Protein AF-0000000066302503 (afdb_homodimer)

Foldseek 3Di:
DPAQEEEEEEEAVCCVVVVDPQVLVVVLQVLCVQLRHHYDYYYYDYLDLQRLLVVLLVRVVVPGLEYEYEALLALDPSSCNQVSNLVNQVFDWDADPVLLVQLLVVLVVCVVVVNDPDSDCDPSLRSLRIHTPPWDWQDFPPDNRIWTWDDHPNYIYTYFYHPNVRRVVRCVPPNSVVDHRDFKDKWKKKKQDQDVVVCVVVVVVLVVVAVKDKDWAQPHRDRTIMMMIMGRDDVSVVVSQVSSVVVPIHIDTDD/DPAQEEEEEEEAPCCVVVVDPQVLVVVLQVLCVQLRHHYPYYHYDYLDLQRLLVVLLVRVVVPGLEYEYEALLALDPSSCNQVSNLVNQVFDWDADPVLLVQLLVVLVVCVVVVNDPDSDCDPSLRSLRIHTPPWDWQDFPPDNRIWTWDDGPNYIYTYFYHPNVRRVVRCVPPNSVVDHGDFKDKWKKKKQDQDVVVCVVVVVVLVVVAVKDKDWAQPPRDRTIMMMIMGRDDVSVVVSQVSSVVVPIHIDTDD

Structure (mmCIF, N/CA/C/O backbone):
data_AF-0000000066302503-model_v1
#
loop_
_entity.id
_entity.type
_entity.pdbx_description
1 polymer 'Protein PH0439'
#
loop_
_atom_site.group_PDB
_atom_site.id
_atom_site.type_symbol
_atom_site.label_atom_id
_atom_site.label_alt_id
_atom_site.label_comp_id
_atom_site.label_asym_id
_atom_site.label_entity_id
_atom_site.label_seq_id
_atom_site.pdbx_PDB_ins_code
_atom_site.Cartn_x
_atom_site.Cartn_y
_atom_site.Cartn_z
_atom_site.occupancy
_atom_site.B_iso_or_equiv
_atom_site.auth_seq_id
_atom_site.auth_comp_id
_atom_site.auth_asym_id
_atom_site.auth_atom_id
_atom_site.pdbx_PDB_model_num
ATOM 1 N N . MET A 1 1 ? -23.125 4.633 12.156 1 53 1 MET A N 1
ATOM 2 C CA . MET A 1 1 ? -22.75 3.854 10.977 1 53 1 MET A CA 1
ATOM 3 C C . MET A 1 1 ? -21.875 2.664 11.367 1 53 1 MET A C 1
ATOM 5 O O . MET A 1 1 ? -20.906 2.818 12.109 1 53 1 MET A O 1
ATOM 9 N N . VAL A 1 2 ? -22.531 1.418 11.398 1 58.97 2 VAL A N 1
ATOM 10 C CA . VAL A 1 2 ? -21.719 0.258 11.742 1 58.97 2 VAL A CA 1
ATOM 11 C C . VAL A 1 2 ? -20.828 -0.12 10.555 1 58.97 2 VAL A C 1
ATOM 13 O O . VAL A 1 2 ? -21.344 -0.459 9.477 1 58.97 2 VAL A O 1
ATOM 16 N N . LEU A 1 3 ? -19.547 0.215 10.672 1 75.88 3 LEU A N 1
ATOM 17 C CA . LEU A 1 3 ? -18.641 -0.065 9.562 1 75.88 3 LEU A CA 1
ATOM 18 C C . LEU A 1 3 ? -18.172 -1.519 9.594 1 75.88 3 LEU A C 1
ATOM 20 O O . LEU A 1 3 ? -17.859 -2.051 10.656 1 75.88 3 LEU A O 1
ATOM 24 N N . VAL A 1 4 ? -18.516 -2.252 8.562 1 85.69 4 VAL A N 1
ATOM 25 C CA . VAL A 1 4 ? -17.969 -3.59 8.383 1 85.69 4 VAL A CA 1
ATOM 26 C C . VAL A 1 4 ? -16.531 -3.494 7.84 1 85.69 4 VAL A C 1
ATOM 28 O O . VAL A 1 4 ? -16.297 -2.877 6.797 1 85.69 4 VAL A O 1
ATOM 31 N N . LEU A 1 5 ? -15.633 -4.109 8.578 1 93.5 5 LEU A N 1
ATOM 32 C CA . LEU A 1 5 ? -14.211 -3.857 8.336 1 93.5 5 LEU A CA 1
ATOM 33 C C . LEU A 1 5 ? -13.633 -4.887 7.371 1 93.5 5 LEU A C 1
ATOM 35 O O . LEU A 1 5 ? -13.984 -6.07 7.438 1 93.5 5 LEU A O 1
ATOM 39 N N . ALA A 1 6 ? -12.844 -4.43 6.508 1 97.06 6 ALA A N 1
ATOM 40 C CA . ALA A 1 6 ? -12.07 -5.262 5.594 1 97.06 6 ALA A CA 1
ATOM 41 C C . ALA A 1 6 ? -10.586 -4.91 5.66 1 97.06 6 ALA A C 1
ATOM 43 O O . ALA A 1 6 ? -10.211 -3.848 6.16 1 97.06 6 ALA A O 1
ATOM 44 N N . GLU A 1 7 ? -9.75 -5.832 5.238 1 98.81 7 GLU A N 1
ATOM 45 C CA . GLU A 1 7 ? -8.32 -5.578 5.07 1 98.81 7 GLU A CA 1
ATOM 46 C C . GLU A 1 7 ? -7.812 -6.156 3.752 1 98.81 7 GLU A C 1
ATOM 48 O O . GLU A 1 7 ? -8.422 -7.062 3.188 1 98.81 7 GLU A O 1
ATOM 53 N N . ILE A 1 8 ? -6.805 -5.555 3.258 1 98.94 8 ILE A N 1
ATOM 54 C CA . ILE A 1 8 ? -6.184 -5.984 2.01 1 98.94 8 ILE A CA 1
ATOM 55 C C . ILE A 1 8 ? -4.703 -6.277 2.246 1 98.94 8 ILE A C 1
ATOM 57 O O . ILE A 1 8 ? -4.016 -5.527 2.943 1 98.94 8 ILE A O 1
ATOM 61 N N . ILE A 1 9 ? -4.238 -7.375 1.743 1 98.94 9 ILE A N 1
ATOM 62 C CA . ILE A 1 9 ? -2.814 -7.691 1.695 1 98.94 9 ILE A CA 1
ATOM 63 C C . ILE A 1 9 ? -2.373 -7.863 0.244 1 98.94 9 ILE A C 1
ATOM 65 O O . ILE A 1 9 ? -3.02 -8.578 -0.528 1 98.94 9 ILE A O 1
ATOM 69 N N . THR A 1 10 ? -1.388 -7.164 -0.139 1 98.88 10 THR A N 1
ATOM 70 C CA . THR A 1 10 ? -0.786 -7.402 -1.445 1 98.88 10 THR A CA 1
ATOM 71 C C . THR A 1 10 ? 0.612 -7.996 -1.296 1 98.88 10 THR A C 1
ATOM 73 O O . THR A 1 10 ? 1.337 -7.66 -0.357 1 98.88 10 THR A O 1
ATOM 76 N N . VAL A 1 11 ? 0.94 -8.867 -2.227 1 98.56 11 VAL A N 1
ATOM 77 C CA . VAL A 1 11 ? 2.195 -9.609 -2.17 1 98.56 11 VAL A CA 1
ATOM 78 C C . VAL A 1 11 ? 2.988 -9.383 -3.455 1 98.56 11 VAL A C 1
ATOM 80 O O . VAL A 1 11 ? 2.469 -9.586 -4.555 1 98.56 11 VAL A O 1
ATOM 83 N N . GLY A 1 12 ? 4.273 -9.016 -3.287 1 96.62 12 GLY A N 1
ATOM 84 C CA . GLY A 1 12 ? 5.152 -8.883 -4.434 1 96.62 12 GLY A CA 1
ATOM 85 C C . GLY A 1 12 ? 6.367 -8.016 -4.156 1 96.62 12 GLY A C 1
ATOM 86 O O . GLY A 1 12 ? 6.23 -6.859 -3.752 1 96.62 12 GLY A O 1
ATOM 87 N N . ASP A 1 13 ? 7.492 -8.492 -4.457 1 94.5 13 ASP A N 1
ATOM 88 C CA . ASP A 1 13 ? 8.727 -7.746 -4.254 1 94.5 13 ASP A CA 1
ATOM 89 C C . ASP A 1 13 ? 8.758 -6.484 -5.113 1 94.5 13 ASP A C 1
ATOM 91 O O . ASP A 1 13 ? 9.328 -5.469 -4.711 1 94.5 13 ASP A O 1
ATOM 95 N N . GLU A 1 14 ? 8.102 -6.555 -6.258 1 93.69 14 GLU A N 1
ATOM 96 C CA . GLU A 1 14 ? 8.102 -5.406 -7.156 1 93.69 14 GLU A CA 1
ATOM 97 C C . GLU A 1 14 ? 7.379 -4.215 -6.531 1 93.69 14 GLU A C 1
ATOM 99 O O . GLU A 1 14 ? 7.664 -3.064 -6.867 1 93.69 14 GLU A O 1
ATOM 104 N N . LEU A 1 15 ? 6.434 -4.488 -5.648 1 96.94 15 LEU A N 1
ATOM 105 C CA . LEU A 1 15 ? 5.727 -3.432 -4.934 1 96.94 15 LEU A CA 1
ATOM 106 C C . LEU A 1 15 ? 6.621 -2.803 -3.869 1 96.94 15 LEU A C 1
ATOM 108 O O . LEU A 1 15 ? 6.605 -1.584 -3.682 1 96.94 15 LEU A O 1
ATOM 112 N N . LEU A 1 16 ? 7.473 -3.609 -3.24 1 97.19 16 LEU A N 1
ATOM 113 C CA . LEU A 1 16 ? 8.289 -3.178 -2.111 1 97.19 16 LEU A CA 1
ATOM 114 C C . LEU A 1 16 ? 9.57 -2.51 -2.592 1 97.19 16 LEU A C 1
ATOM 116 O O . LEU A 1 16 ? 10.242 -1.815 -1.824 1 97.19 16 LEU A O 1
ATOM 120 N N . THR A 1 17 ? 9.867 -2.74 -3.869 1 94.62 17 THR A N 1
ATOM 121 C CA . THR A 1 17 ? 11.055 -2.098 -4.434 1 94.62 17 THR A CA 1
ATOM 122 C C . THR A 1 17 ? 10.664 -0.864 -5.242 1 94.62 17 THR A C 1
ATOM 124 O O . THR A 1 17 ? 11.523 -0.18 -5.793 1 94.62 17 THR A O 1
ATOM 127 N N . GLY A 1 18 ? 9.375 -0.634 -5.297 1 95.19 18 GLY A N 1
ATOM 128 C CA . GLY A 1 18 ? 8.883 0.554 -5.973 1 95.19 18 GLY A CA 1
ATOM 129 C C . GLY A 1 18 ? 8.836 0.405 -7.484 1 95.19 18 GLY A C 1
ATOM 130 O O . GLY A 1 18 ? 8.578 1.374 -8.203 1 95.19 18 GLY A O 1
ATOM 131 N N . ASN A 1 19 ? 9.07 -0.801 -7.98 1 93.19 19 ASN A N 1
ATOM 132 C CA . ASN A 1 19 ? 9.047 -1.041 -9.422 1 93.19 19 ASN A CA 1
ATOM 133 C C . ASN A 1 19 ? 7.613 -1.045 -9.953 1 93.19 19 ASN A C 1
ATOM 135 O O . ASN A 1 19 ? 7.398 -0.867 -11.156 1 93.19 19 ASN A O 1
ATOM 139 N N . THR A 1 20 ? 6.68 -1.236 -9.102 1 94 20 THR A N 1
ATOM 140 C CA . THR A 1 20 ? 5.266 -1.259 -9.453 1 94 20 THR A CA 1
ATOM 141 C C . THR A 1 20 ? 4.438 -0.493 -8.43 1 94 20 THR A C 1
ATOM 143 O O . THR A 1 20 ? 4.652 -0.636 -7.223 1 94 20 THR A O 1
ATOM 146 N N . VAL A 1 21 ? 3.594 0.375 -8.914 1 97.12 21 VAL A N 1
ATOM 147 C CA . VAL A 1 21 ? 2.629 1.032 -8.039 1 97.12 21 VAL A CA 1
ATOM 148 C C . VAL A 1 21 ? 1.45 0.099 -7.773 1 97.12 21 VAL A C 1
ATOM 150 O O . VAL A 1 21 ? 0.923 -0.522 -8.703 1 97.12 21 VAL A O 1
ATOM 153 N N . ASP A 1 22 ? 1.04 0.032 -6.551 1 97.31 22 ASP A N 1
ATOM 154 C CA . ASP A 1 22 ? -0.001 -0.909 -6.148 1 97.31 22 ASP A CA 1
ATOM 155 C C . ASP A 1 22 ? -1.386 -0.396 -6.539 1 97.31 22 ASP A C 1
ATOM 157 O O . ASP A 1 22 ? -2.158 0.032 -5.676 1 97.31 22 ASP A O 1
ATOM 161 N N . SER A 1 23 ? -1.738 -0.599 -7.742 1 97.75 23 SER A N 1
ATOM 162 C CA . SER A 1 23 ? -3.07 -0.205 -8.188 1 97.75 23 SER A CA 1
ATOM 163 C C . SER A 1 23 ? -4.113 -1.246 -7.805 1 97.75 23 SER A C 1
ATOM 165 O O . SER A 1 23 ? -5.312 -0.95 -7.773 1 97.75 23 SER A O 1
ATOM 167 N N . ASN A 1 24 ? -3.691 -2.486 -7.547 1 98.44 24 ASN A N 1
ATOM 168 C CA . ASN A 1 24 ? -4.621 -3.533 -7.145 1 98.44 24 ASN A CA 1
ATOM 169 C C . ASN A 1 24 ? -5.324 -3.184 -5.832 1 98.44 24 ASN A C 1
ATOM 171 O O . ASN A 1 24 ? -6.551 -3.266 -5.742 1 98.44 24 ASN A O 1
ATOM 175 N N . SER A 1 25 ? -4.52 -2.754 -4.852 1 98.56 25 SER A N 1
ATOM 176 C CA . SER A 1 25 ? -5.113 -2.416 -3.561 1 98.56 25 SER A CA 1
ATOM 177 C C . SER A 1 25 ? -6.121 -1.281 -3.695 1 98.56 25 SER A C 1
ATOM 179 O O . SER A 1 25 ? -7.156 -1.279 -3.025 1 98.56 25 SER A O 1
ATOM 181 N N . ALA A 1 26 ? -5.777 -0.305 -4.52 1 98.31 26 ALA A N 1
ATOM 182 C CA . ALA A 1 26 ? -6.688 0.82 -4.715 1 98.31 26 ALA A CA 1
ATOM 183 C C . ALA A 1 26 ? -8 0.36 -5.34 1 98.31 26 ALA A C 1
ATOM 185 O O . ALA A 1 26 ? -9.078 0.787 -4.922 1 98.31 26 ALA A O 1
ATOM 186 N N . TYR A 1 27 ? -7.914 -0.497 -6.352 1 98.69 27 TYR A N 1
ATOM 187 C CA . TYR A 1 27 ? -9.109 -1.009 -7.016 1 98.69 27 TYR A CA 1
ATOM 188 C C . TYR A 1 27 ? -9.953 -1.835 -6.059 1 98.69 27 TYR A C 1
ATOM 190 O O . TYR A 1 27 ? -11.172 -1.66 -5.988 1 98.69 27 TYR A O 1
ATOM 198 N N . ILE A 1 28 ? -9.32 -2.73 -5.316 1 98.81 28 ILE A N 1
ATOM 199 C CA .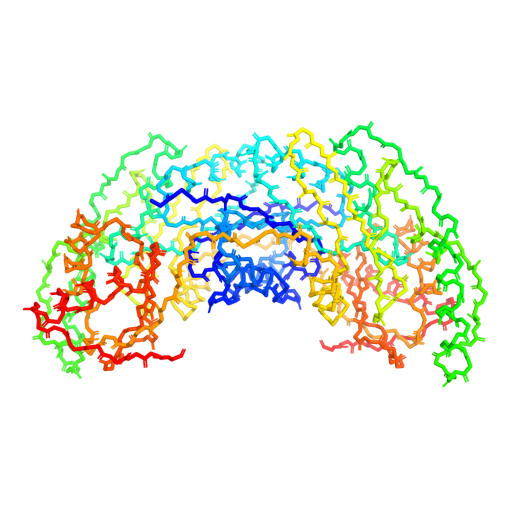 ILE A 1 28 ? -10.023 -3.572 -4.355 1 98.81 28 ILE A CA 1
ATOM 200 C C . ILE A 1 28 ? -10.719 -2.695 -3.32 1 98.81 28 ILE A C 1
ATOM 202 O O . ILE A 1 28 ? -11.906 -2.895 -3.023 1 98.81 28 ILE A O 1
ATOM 206 N N . ALA A 1 29 ? -10 -1.757 -2.807 1 98.25 29 ALA A N 1
ATOM 207 C CA . ALA A 1 29 ? -10.539 -0.87 -1.779 1 98.25 29 ALA A CA 1
ATOM 208 C C . ALA A 1 29 ? -11.758 -0.101 -2.301 1 98.25 29 ALA A C 1
ATOM 210 O O . ALA A 1 29 ? -12.766 0.022 -1.604 1 98.25 29 ALA A O 1
ATOM 211 N N . GLN A 1 30 ? -11.586 0.418 -3.479 1 96.69 30 GLN A N 1
ATOM 212 C CA . GLN A 1 30 ? -12.672 1.171 -4.086 1 96.69 30 GLN A CA 1
ATOM 213 C C . GLN A 1 30 ? -13.938 0.317 -4.207 1 96.69 30 GLN A C 1
ATOM 215 O O . GLN A 1 30 ? -15.031 0.762 -3.857 1 96.69 30 GLN A O 1
ATOM 220 N N . ARG A 1 31 ? -13.797 -0.864 -4.707 1 96.62 31 ARG A N 1
ATOM 221 C CA . ARG A 1 31 ? -14.938 -1.752 -4.91 1 96.62 31 ARG A CA 1
ATOM 222 C C . ARG A 1 31 ? -15.547 -2.168 -3.576 1 96.62 31 ARG A C 1
ATOM 224 O O . ARG A 1 31 ? -16.766 -2.26 -3.453 1 96.62 31 ARG A O 1
ATOM 231 N N . LEU A 1 32 ? -14.688 -2.447 -2.584 1 96.25 32 LEU A N 1
ATOM 232 C CA . LEU A 1 32 ? -15.195 -2.783 -1.258 1 96.25 32 LEU A CA 1
ATOM 233 C C . LEU A 1 32 ? -15.969 -1.613 -0.662 1 96.25 32 LEU A C 1
ATOM 235 O O . LEU A 1 32 ? -17.031 -1.806 -0.074 1 96.25 32 LEU A O 1
ATOM 239 N N . THR A 1 33 ? -15.383 -0.45 -0.838 1 92.25 33 THR A N 1
ATOM 240 C CA . THR A 1 33 ? -16.047 0.749 -0.335 1 92.25 33 THR A CA 1
ATOM 241 C C . THR A 1 33 ? -17.406 0.93 -0.993 1 92.25 33 THR A C 1
ATOM 243 O O . THR A 1 33 ? -18.391 1.262 -0.322 1 92.25 33 THR A O 1
ATOM 246 N N . GLU A 1 34 ? -17.453 0.729 -2.262 1 90.62 34 GLU A N 1
ATOM 247 C CA . GLU A 1 34 ? -18.703 0.833 -3.008 1 90.62 34 GLU A CA 1
ATOM 248 C C . GLU A 1 34 ? -19.734 -0.166 -2.494 1 90.62 34 GLU A C 1
ATOM 250 O O . GLU A 1 34 ? -20.938 0.086 -2.566 1 90.62 34 GLU A O 1
ATOM 255 N N . LYS A 1 35 ? -19.25 -1.239 -1.971 1 91.38 35 LYS A N 1
ATOM 256 C CA . LYS A 1 35 ? -20.141 -2.277 -1.462 1 91.38 35 LYS A CA 1
ATOM 257 C C . LYS A 1 35 ? -20.469 -2.059 0.015 1 91.38 35 LYS A C 1
ATOM 259 O O . LYS A 1 35 ? -21.203 -2.83 0.618 1 91.38 35 LYS A O 1
ATOM 264 N N . GLY A 1 36 ? -19.875 -1.019 0.58 1 88.56 36 GLY A N 1
ATOM 265 C CA . GLY A 1 36 ? -20.203 -0.655 1.95 1 88.56 36 GLY A CA 1
ATOM 266 C C . GLY A 1 36 ? -19.2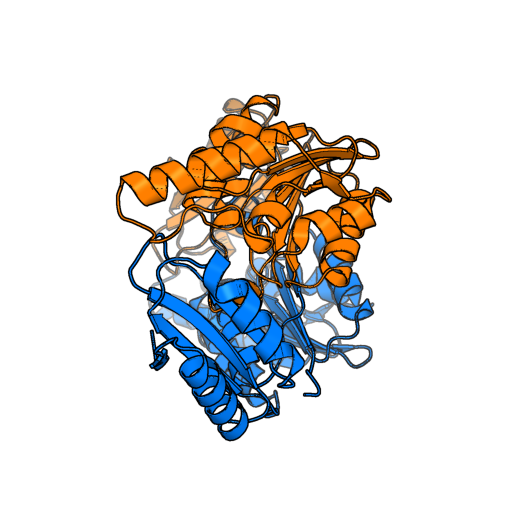34 -1.225 2.967 1 88.56 36 GLY A C 1
ATOM 267 O O . GLY A 1 36 ? -19.547 -1.334 4.148 1 88.56 36 GLY A O 1
ATOM 268 N N . PHE A 1 37 ? -18.078 -1.696 2.553 1 92.44 37 PHE A N 1
ATOM 269 C CA . PHE A 1 37 ? -17.031 -2.156 3.453 1 92.44 37 PHE A CA 1
ATOM 270 C C . PHE A 1 37 ? -15.984 -1.067 3.668 1 92.44 37 PHE A C 1
ATOM 272 O O . PHE A 1 37 ? -15.648 -0.328 2.74 1 92.44 37 PHE A O 1
ATOM 279 N N . TRP A 1 38 ? -15.531 -0.965 4.859 1 92.19 38 TRP A N 1
ATOM 280 C CA . TRP A 1 38 ? -14.453 -0.029 5.18 1 92.19 38 TRP A CA 1
ATOM 281 C C . TRP A 1 38 ? -13.117 -0.752 5.305 1 92.19 38 TRP A C 1
ATOM 283 O O . TRP A 1 38 ? -12.938 -1.584 6.195 1 92.19 38 TRP A O 1
ATOM 293 N N . VAL A 1 39 ? -12.281 -0.418 4.414 1 96.81 39 VAL A N 1
ATOM 294 C CA . VAL A 1 39 ? -10.945 -1.001 4.5 1 96.81 39 VAL A CA 1
ATOM 295 C C . VAL A 1 39 ? -10.141 -0.292 5.59 1 96.81 39 VAL A C 1
ATOM 297 O O . VAL A 1 39 ? -9.836 0.896 5.469 1 96.81 39 VAL A O 1
ATOM 300 N N . ARG A 1 40 ? -9.781 -1.04 6.531 1 95.88 40 ARG A N 1
ATOM 301 C CA . ARG A 1 40 ? -9.102 -0.455 7.68 1 95.88 40 ARG A CA 1
ATOM 302 C C . ARG A 1 40 ? -7.594 -0.386 7.449 1 95.88 40 ARG A C 1
ATOM 304 O O . ARG A 1 40 ? -6.926 0.53 7.934 1 95.88 40 ARG A O 1
ATOM 311 N N . ARG A 1 41 ? -7.117 -1.397 6.715 1 98.25 41 ARG A N 1
ATOM 312 C CA . ARG A 1 41 ? -5.668 -1.505 6.574 1 98.25 41 ARG A CA 1
ATOM 313 C C . ARG A 1 41 ? -5.297 -2.219 5.281 1 98.25 41 ARG A C 1
ATOM 315 O O . ARG A 1 41 ? -5.953 -3.184 4.887 1 98.25 41 ARG A O 1
ATOM 322 N N . ILE A 1 42 ? -4.312 -1.656 4.645 1 98.88 42 ILE A N 1
ATOM 323 C CA . ILE A 1 42 ? -3.658 -2.326 3.527 1 98.88 42 ILE A CA 1
ATOM 324 C C . ILE A 1 42 ? -2.211 -2.645 3.893 1 98.88 42 ILE A C 1
ATOM 326 O O . ILE A 1 42 ? -1.484 -1.778 4.391 1 98.88 42 ILE A O 1
ATOM 330 N N . THR A 1 43 ? -1.79 -3.869 3.736 1 98.88 43 THR A N 1
ATOM 331 C CA . THR A 1 43 ? -0.427 -4.301 4.023 1 98.88 43 THR A CA 1
ATOM 332 C C . THR A 1 43 ? 0.213 -4.934 2.793 1 98.88 43 THR A C 1
ATOM 334 O O . THR A 1 43 ? -0.405 -5.766 2.123 1 98.88 43 THR A O 1
ATOM 337 N N . THR A 1 44 ? 1.351 -4.484 2.438 1 98.88 44 THR A N 1
ATOM 338 C CA . THR A 1 44 ? 2.123 -5.086 1.355 1 98.88 44 THR A CA 1
ATOM 339 C C . THR A 1 44 ? 3.344 -5.816 1.905 1 98.88 44 THR A C 1
ATOM 341 O O . THR A 1 44 ? 4.102 -5.262 2.701 1 98.88 44 THR A O 1
ATOM 344 N N . VAL A 1 45 ? 3.539 -7.027 1.501 1 98.62 45 VAL A N 1
ATOM 345 C CA . VAL A 1 45 ? 4.688 -7.828 1.907 1 98.62 45 VAL A CA 1
ATOM 346 C C . VAL A 1 45 ? 5.367 -8.422 0.674 1 98.62 45 VAL A C 1
ATOM 348 O O . VAL A 1 45 ? 4.84 -8.328 -0.437 1 98.62 45 VAL A O 1
ATOM 351 N N . GLY A 1 46 ? 6.562 -8.953 0.943 1 97.12 46 GLY A N 1
ATOM 352 C CA . GLY A 1 46 ? 7.324 -9.539 -0.147 1 97.12 46 GLY A CA 1
ATOM 353 C C . GLY A 1 46 ? 6.969 -10.992 -0.41 1 97.12 46 GLY A C 1
ATOM 354 O O . GLY A 1 46 ? 6.098 -11.555 0.259 1 97.12 46 GLY A O 1
ATOM 355 N N . ASP A 1 47 ? 7.633 -11.516 -1.416 1 95.75 47 ASP A N 1
ATOM 356 C CA . ASP A 1 47 ? 7.438 -12.906 -1.813 1 95.75 47 ASP A CA 1
ATOM 357 C C . ASP A 1 47 ? 8.203 -13.859 -0.893 1 95.75 47 ASP A C 1
ATOM 359 O O . ASP A 1 47 ? 9.109 -14.57 -1.337 1 95.75 47 ASP A O 1
ATOM 363 N N . ASP A 1 48 ? 7.867 -13.844 0.334 1 95.69 48 ASP A N 1
ATOM 364 C CA . ASP A 1 48 ? 8.453 -14.672 1.381 1 95.69 48 ASP A CA 1
ATOM 365 C C . ASP A 1 48 ? 7.375 -15.344 2.227 1 95.69 48 ASP A C 1
ATOM 367 O O . ASP A 1 48 ? 6.484 -14.672 2.75 1 95.69 48 ASP A O 1
ATOM 371 N N . VAL A 1 49 ? 7.461 -16.656 2.373 1 98.06 49 VAL A N 1
ATOM 372 C CA . VAL A 1 49 ? 6.418 -17.453 3.012 1 98.06 49 VAL A CA 1
ATOM 373 C C . VAL A 1 49 ? 6.176 -16.938 4.434 1 98.06 49 VAL A C 1
ATOM 375 O O . VAL A 1 49 ? 5.031 -16.734 4.84 1 98.06 49 VAL A O 1
ATOM 378 N N . LYS A 1 50 ? 7.234 -16.688 5.16 1 98 50 LYS A N 1
ATOM 379 C CA . LYS A 1 50 ? 7.105 -16.297 6.559 1 98 50 LYS A CA 1
ATOM 380 C C . LYS A 1 50 ? 6.512 -14.898 6.68 1 98 50 LYS A C 1
ATOM 382 O O . LYS A 1 50 ? 5.711 -14.633 7.582 1 98 50 LYS A O 1
ATOM 387 N N . GLU A 1 51 ? 6.918 -13.984 5.809 1 97.69 51 GLU A N 1
ATOM 388 C CA . GLU A 1 51 ? 6.367 -12.633 5.832 1 97.69 51 GLU A CA 1
ATOM 389 C C . GLU A 1 51 ? 4.875 -12.633 5.512 1 97.69 51 GLU A C 1
ATOM 391 O O . GLU A 1 51 ? 4.098 -11.914 6.137 1 97.69 51 GLU A O 1
ATOM 396 N N . ILE A 1 52 ? 4.5 -13.43 4.527 1 98.81 52 ILE A N 1
ATOM 397 C CA . ILE A 1 52 ? 3.094 -13.562 4.16 1 98.81 52 ILE A CA 1
ATOM 398 C C . ILE A 1 52 ? 2.309 -14.172 5.316 1 98.81 52 ILE A C 1
ATOM 400 O O . ILE A 1 52 ? 1.26 -13.648 5.707 1 98.81 52 ILE A O 1
ATOM 404 N N . GLU A 1 53 ? 2.842 -15.25 5.848 1 98.81 53 GLU A N 1
ATOM 405 C CA . GLU A 1 53 ? 2.213 -15.922 6.984 1 98.81 53 GLU A CA 1
ATOM 406 C C . GLU A 1 53 ? 1.957 -14.945 8.125 1 98.81 53 GLU A C 1
ATOM 408 O O . GLU A 1 53 ? 0.844 -14.867 8.656 1 98.81 53 GLU A O 1
ATOM 413 N N . ASN A 1 54 ? 2.971 -14.18 8.508 1 98.5 54 ASN A N 1
ATOM 414 C CA . ASN A 1 54 ? 2.869 -13.227 9.609 1 98.5 54 ASN A CA 1
ATOM 415 C C . ASN A 1 54 ? 1.845 -12.141 9.312 1 98.5 54 ASN A C 1
ATOM 417 O O . ASN A 1 54 ? 1.055 -11.773 10.188 1 98.5 54 ASN A O 1
ATOM 421 N N . ALA A 1 55 ? 1.874 -11.602 8.109 1 98.69 55 ALA A N 1
ATOM 422 C CA . ALA A 1 55 ? 0.935 -10.547 7.738 1 98.69 55 ALA A CA 1
ATOM 423 C C . ALA A 1 55 ? -0.505 -11.047 7.805 1 98.69 55 ALA A C 1
ATOM 425 O O . ALA A 1 55 ? -1.396 -10.328 8.273 1 98.69 55 ALA A O 1
ATOM 426 N N . VAL A 1 56 ? -0.718 -12.266 7.34 1 98.88 56 VAL A N 1
ATOM 427 C CA . VAL A 1 56 ? -2.055 -12.844 7.332 1 98.88 56 VAL A CA 1
ATOM 428 C C . VAL A 1 56 ? -2.525 -13.086 8.766 1 98.88 56 VAL A C 1
ATOM 430 O O . VAL A 1 56 ? -3.658 -12.75 9.117 1 98.88 56 VAL A O 1
ATOM 433 N N . ARG A 1 57 ? -1.662 -13.594 9.578 1 98.69 57 ARG A N 1
ATOM 434 C CA . ARG A 1 57 ? -2.018 -13.828 10.977 1 98.69 57 ARG A CA 1
ATOM 435 C C . ARG A 1 57 ? -2.361 -12.523 11.68 1 98.69 57 ARG A C 1
ATOM 437 O O . ARG A 1 57 ? -3.322 -12.461 12.453 1 98.69 57 ARG A O 1
ATOM 444 N N . GLU A 1 58 ? -1.529 -11.555 11.453 1 98.31 58 GLU A N 1
ATOM 445 C CA . GLU A 1 58 ? -1.782 -10.242 12.047 1 98.31 58 GLU A CA 1
ATOM 446 C C . GLU A 1 58 ? -3.135 -9.688 11.602 1 98.31 58 GLU A C 1
ATOM 448 O O . GLU A 1 58 ? -3.893 -9.164 12.422 1 98.31 58 GLU A O 1
ATOM 453 N N . ALA A 1 59 ? -3.443 -9.82 10.32 1 98.5 59 ALA A N 1
ATOM 454 C CA . ALA A 1 59 ? -4.719 -9.328 9.805 1 98.5 59 ALA A CA 1
ATOM 455 C C . ALA A 1 59 ? -5.887 -10.078 10.438 1 98.5 59 ALA A C 1
ATOM 457 O O . ALA A 1 59 ? -6.863 -9.461 10.883 1 98.5 59 ALA A O 1
ATOM 458 N N . ILE A 1 60 ? -5.77 -11.383 10.516 1 98.44 60 ILE A N 1
ATOM 459 C CA . ILE A 1 60 ? -6.832 -12.211 11.07 1 98.44 60 ILE A CA 1
ATOM 460 C C . ILE A 1 60 ? -7.066 -11.844 12.531 1 98.44 60 ILE A C 1
ATOM 462 O O . ILE A 1 60 ? -8.211 -11.805 13 1 98.44 60 ILE A O 1
ATOM 466 N N . SER A 1 61 ? -5.961 -11.531 13.219 1 97.88 61 SER A N 1
ATOM 467 C CA . SER A 1 61 ? -6.07 -11.211 14.641 1 97.88 61 SER A CA 1
ATOM 468 C C . SER A 1 61 ? -6.891 -9.945 14.859 1 97.88 61 SER A C 1
ATOM 470 O O . SER A 1 61 ? -7.461 -9.75 15.938 1 97.88 61 SER A O 1
ATOM 472 N N . ARG A 1 62 ? -6.98 -9.125 13.859 1 96.88 62 ARG A N 1
ATOM 473 C CA . ARG A 1 62 ? -7.762 -7.895 13.969 1 96.88 62 ARG A CA 1
ATOM 474 C C . ARG A 1 62 ? -9.211 -8.125 13.555 1 96.88 62 ARG A C 1
ATOM 476 O O . ARG A 1 62 ? -10.016 -7.195 13.562 1 96.88 62 ARG A O 1
ATOM 483 N N . LYS A 1 63 ? -9.57 -9.281 13.164 1 96.75 63 LYS A N 1
ATOM 484 C CA . LYS A 1 63 ? -10.906 -9.82 12.969 1 96.75 63 LYS A CA 1
ATOM 485 C C . LYS A 1 63 ? -11.695 -9 11.945 1 96.75 63 LYS A C 1
ATOM 487 O O . LYS A 1 63 ? -12.828 -8.602 12.203 1 96.75 63 LYS A O 1
ATOM 492 N N . PRO A 1 64 ? -11.117 -8.727 10.797 1 97.31 64 PRO A N 1
ATOM 493 C CA . PRO A 1 64 ? -11.961 -8.18 9.734 1 97.31 64 PRO A CA 1
ATOM 494 C C . PRO A 1 64 ? -13.023 -9.172 9.258 1 97.31 64 PRO A C 1
ATOM 496 O O . PRO A 1 64 ? -12.852 -10.383 9.422 1 97.31 64 PRO A O 1
ATOM 499 N N . GLU A 1 65 ? -14.055 -8.602 8.695 1 95.38 65 GLU A N 1
ATOM 500 C CA . GLU A 1 65 ? -15.047 -9.477 8.07 1 95.38 65 GLU A CA 1
ATOM 501 C C . GLU A 1 65 ? -14.484 -10.125 6.805 1 95.38 65 GLU A C 1
ATOM 503 O O . GLU A 1 65 ? -14.781 -11.281 6.508 1 95.38 65 GLU A O 1
ATOM 508 N N . VAL A 1 66 ? -13.75 -9.32 6.109 1 97.44 66 VAL A N 1
ATOM 509 C CA . VAL A 1 66 ? -13.211 -9.773 4.828 1 97.44 66 VAL A CA 1
ATOM 510 C C . VAL A 1 66 ? -11.719 -9.43 4.75 1 97.44 66 VAL A C 1
ATOM 512 O O . VAL A 1 66 ? -11.305 -8.344 5.156 1 97.44 66 VAL A O 1
ATOM 515 N N . LEU A 1 67 ? -10.938 -10.367 4.359 1 98.88 67 LEU A N 1
ATOM 516 C CA . LEU A 1 67 ? -9.531 -10.18 4.02 1 98.88 67 LEU A CA 1
ATOM 517 C C . LEU A 1 67 ? -9.266 -10.57 2.57 1 98.88 67 LEU A C 1
ATOM 519 O O . LEU A 1 67 ? -9.5 -11.719 2.178 1 98.88 67 LEU A O 1
ATOM 523 N N . ILE A 1 68 ? -8.852 -9.617 1.759 1 98.94 68 ILE A N 1
ATOM 524 C CA . ILE A 1 68 ? -8.5 -9.914 0.373 1 98.94 68 ILE A CA 1
ATOM 525 C C . ILE A 1 68 ? -6.988 -9.852 0.202 1 98.94 68 ILE A C 1
ATOM 527 O O . ILE A 1 68 ? -6.352 -8.859 0.566 1 98.94 68 ILE A O 1
ATOM 531 N N . ILE A 1 69 ? -6.457 -10.906 -0.298 1 98.94 69 ILE A N 1
ATOM 532 C CA . ILE A 1 69 ? -5.027 -11.023 -0.566 1 98.94 69 ILE A CA 1
ATOM 533 C C . ILE A 1 69 ? -4.789 -11.102 -2.072 1 98.94 69 ILE A C 1
ATOM 535 O O . ILE A 1 69 ? -5.488 -11.828 -2.781 1 98.94 69 ILE A O 1
ATOM 539 N N . SER A 1 70 ? -3.828 -10.352 -2.598 1 98.81 70 SER A N 1
ATOM 540 C CA . SER A 1 70 ? -3.57 -10.367 -4.035 1 98.81 70 SER A CA 1
ATOM 541 C C . SER A 1 70 ? -2.078 -10.469 -4.328 1 98.81 70 SER A C 1
ATOM 543 O O . SER A 1 70 ? -1.275 -9.734 -3.75 1 98.81 70 SER A O 1
ATOM 545 N N . GLY A 1 71 ? -1.698 -11.398 -5.215 1 98.25 71 GLY A N 1
ATOM 546 C CA . GLY A 1 71 ? -0.326 -11.539 -5.672 1 98.25 71 GLY A CA 1
ATOM 547 C C . GLY A 1 71 ? 0.31 -12.852 -5.273 1 98.25 71 GLY A C 1
ATOM 548 O O . GLY A 1 71 ? -0.108 -13.477 -4.297 1 98.25 71 GLY A O 1
ATOM 549 N N . GLY A 1 72 ? 1.287 -13.289 -6.043 1 97.31 72 GLY A N 1
ATOM 550 C CA . GLY A 1 72 ? 2.141 -14.406 -5.66 1 97.31 72 GLY A CA 1
ATOM 551 C C . GLY A 1 72 ? 1.527 -15.758 -5.965 1 97.31 72 GLY A C 1
ATOM 552 O O . GLY A 1 72 ? 1.777 -16.734 -5.254 1 97.31 72 GLY A O 1
ATOM 553 N N . LEU A 1 73 ? 0.695 -15.805 -7.035 1 97.88 73 LEU A N 1
ATOM 554 C CA . LEU A 1 73 ? -0.009 -17.062 -7.309 1 97.88 73 LEU A CA 1
ATOM 555 C C . LEU A 1 73 ? 0.54 -17.734 -8.562 1 97.88 73 LEU A C 1
ATOM 557 O O . LEU A 1 73 ? 0.096 -18.812 -8.93 1 97.88 73 LEU A O 1
ATOM 561 N N . GLY A 1 74 ? 1.509 -17.156 -9.195 1 94 74 GLY A N 1
ATOM 562 C CA . GLY A 1 74 ? 2.008 -17.656 -10.469 1 94 74 GLY A CA 1
ATOM 563 C C . GLY A 1 74 ? 2.873 -18.891 -10.328 1 94 74 GLY A C 1
ATOM 564 O O . GLY A 1 74 ? 2.879 -19.531 -9.273 1 94 74 GLY A O 1
ATOM 565 N N . PRO A 1 75 ? 3.582 -19.203 -11.391 1 93.06 75 PRO A N 1
ATOM 566 C CA . PRO A 1 75 ? 4.309 -20.484 -11.453 1 93.06 75 PRO A CA 1
ATOM 567 C C . PRO A 1 75 ? 5.742 -20.359 -10.938 1 93.06 75 PRO A C 1
ATOM 569 O O . PRO A 1 75 ? 6.418 -21.375 -10.766 1 93.06 75 PRO A O 1
ATOM 572 N N . THR A 1 76 ? 6.18 -19.141 -10.641 1 89.75 76 THR A N 1
ATOM 573 C CA . THR A 1 76 ? 7.594 -18.984 -10.32 1 89.75 76 THR A CA 1
ATOM 574 C C . THR A 1 76 ? 7.855 -19.281 -8.852 1 89.75 76 THR A C 1
ATOM 576 O O . THR A 1 76 ? 6.922 -19.391 -8.055 1 89.75 76 THR A O 1
ATOM 579 N N . HIS A 1 77 ? 9.094 -19.391 -8.523 1 88.31 77 HIS A N 1
ATOM 580 C CA . HIS A 1 77 ? 9.531 -19.797 -7.195 1 88.31 77 HIS A CA 1
ATOM 581 C C . HIS A 1 77 ? 9.062 -18.812 -6.133 1 88.31 77 HIS A C 1
ATOM 583 O O . HIS A 1 77 ? 8.859 -19.188 -4.977 1 88.31 77 HIS A O 1
ATOM 589 N N . ASP A 1 78 ? 8.867 -17.625 -6.547 1 90.31 78 ASP A N 1
ATOM 590 C CA . ASP A 1 78 ? 8.539 -16.578 -5.582 1 90.31 78 ASP A CA 1
ATOM 591 C C . ASP A 1 78 ? 7.027 -16.406 -5.465 1 90.31 78 ASP A C 1
ATOM 593 O O . ASP A 1 78 ? 6.555 -15.594 -4.664 1 90.31 78 ASP A O 1
ATOM 597 N N . ASP A 1 79 ? 6.328 -17.188 -6.113 1 94.75 79 ASP A N 1
ATOM 598 C CA . ASP A 1 79 ? 4.875 -17.203 -5.957 1 94.75 79 ASP A CA 1
ATOM 599 C C . ASP A 1 79 ? 4.457 -18.156 -4.84 1 94.75 79 ASP A C 1
ATOM 601 O O . ASP A 1 79 ? 4.09 -19.312 -5.102 1 94.75 79 ASP A O 1
ATOM 605 N N . VAL A 1 80 ? 4.461 -17.672 -3.664 1 97.75 80 VAL A N 1
ATOM 606 C CA . VAL A 1 80 ? 4.352 -18.547 -2.506 1 97.75 80 VAL A CA 1
ATOM 607 C C . VAL A 1 80 ? 3.18 -18.109 -1.631 1 97.75 80 VAL A C 1
ATOM 609 O O . VAL A 1 80 ? 3.123 -18.438 -0.445 1 97.75 80 VAL A O 1
ATOM 612 N N . THR A 1 81 ? 2.238 -17.359 -2.141 1 98.81 81 THR A N 1
ATOM 613 C CA . THR A 1 81 ? 1.153 -16.781 -1.355 1 98.81 81 THR A CA 1
ATOM 614 C C . THR A 1 81 ? 0.238 -17.875 -0.808 1 98.81 81 THR A C 1
ATOM 616 O O . THR A 1 81 ? -0.137 -17.844 0.366 1 98.81 81 THR A O 1
ATOM 619 N N . MET A 1 82 ? -0.097 -18.891 -1.639 1 98.88 82 MET A N 1
ATOM 620 C CA . MET A 1 82 ? -0.974 -19.969 -1.177 1 98.88 82 MET A CA 1
ATOM 621 C C . MET A 1 82 ? -0.364 -20.688 0.018 1 98.88 82 MET A C 1
ATOM 623 O O . MET A 1 82 ? -1.062 -20.984 0.988 1 98.88 82 MET A O 1
ATOM 627 N N . LEU A 1 83 ? 0.922 -20.906 -0.111 1 98.75 83 LEU A N 1
ATOM 628 C CA . LEU A 1 83 ? 1.615 -21.578 0.979 1 98.75 83 LEU A CA 1
ATOM 629 C C . LEU A 1 83 ? 1.628 -20.719 2.236 1 98.75 83 LEU A C 1
ATOM 631 O O . LEU A 1 83 ? 1.394 -21.203 3.34 1 98.75 83 LEU A O 1
ATOM 635 N N . GLY A 1 84 ? 1.938 -19.391 2.102 1 98.81 84 GLY A N 1
ATOM 636 C CA . GLY A 1 84 ? 1.923 -18.469 3.232 1 98.81 84 GLY A CA 1
ATOM 637 C C . GLY A 1 84 ? 0.582 -18.422 3.938 1 98.81 84 GLY A C 1
ATOM 638 O O . GLY A 1 84 ? 0.522 -18.422 5.168 1 98.81 84 GLY A O 1
ATOM 639 N N . VAL A 1 85 ? -0.499 -18.391 3.188 1 98.88 85 VAL A N 1
ATOM 640 C CA . VAL A 1 85 ? -1.842 -18.344 3.756 1 98.88 85 VAL A CA 1
ATOM 641 C C . VAL A 1 85 ? -2.168 -19.656 4.449 1 98.88 85 VAL A C 1
ATOM 643 O O . VAL A 1 85 ? -2.713 -19.656 5.559 1 98.88 85 VAL A O 1
ATOM 646 N N . ALA A 1 86 ? -1.87 -20.812 3.781 1 98.88 86 ALA A N 1
ATOM 647 C CA . ALA A 1 86 ? -2.104 -22.109 4.387 1 98.88 86 ALA A CA 1
ATOM 648 C C . ALA A 1 86 ? -1.428 -22.219 5.75 1 98.88 86 ALA A C 1
ATOM 650 O O . ALA A 1 86 ? -2.051 -22.641 6.73 1 98.88 86 ALA A O 1
ATOM 651 N N . ASN A 1 87 ? -0.171 -21.812 5.785 1 98.81 87 ASN A N 1
ATOM 652 C CA . ASN A 1 87 ? 0.573 -21.812 7.043 1 98.81 87 ASN A CA 1
ATOM 653 C C . ASN A 1 87 ? -0.1 -20.922 8.094 1 98.81 87 ASN A C 1
ATOM 655 O O . ASN A 1 87 ? -0.176 -21.297 9.266 1 98.81 87 ASN A O 1
ATOM 659 N N . ALA A 1 88 ? -0.54 -19.797 7.703 1 98.88 88 ALA A N 1
ATOM 660 C CA . ALA A 1 88 ? -1.134 -18.828 8.625 1 98.88 88 ALA A CA 1
ATOM 661 C C . ALA A 1 88 ? -2.369 -19.406 9.305 1 98.88 88 ALA A C 1
ATOM 663 O O . ALA A 1 88 ? -2.65 -19.109 10.469 1 98.88 88 ALA A O 1
ATOM 664 N N . ILE A 1 89 ? -3.098 -20.281 8.609 1 98.56 89 ILE A N 1
ATOM 665 C CA . ILE A 1 89 ? -4.344 -20.797 9.172 1 98.56 89 ILE A CA 1
ATOM 666 C C . ILE A 1 89 ? -4.156 -22.25 9.609 1 98.56 89 ILE A C 1
ATOM 668 O O . ILE A 1 89 ? -5.133 -22.938 9.914 1 98.56 89 ILE A O 1
ATOM 672 N N . GLY A 1 90 ? -2.939 -22.734 9.547 1 98.38 90 GLY A N 1
ATOM 673 C CA . GLY A 1 90 ? -2.605 -24.047 10.07 1 98.38 90 GLY A CA 1
ATOM 674 C C . GLY A 1 90 ? -3.121 -25.172 9.203 1 98.38 90 GLY A C 1
ATOM 675 O O . GLY A 1 90 ? -3.559 -26.203 9.719 1 98.38 90 GLY A O 1
ATOM 676 N N . ARG A 1 91 ? -3.125 -25 7.914 1 98.38 91 ARG A N 1
ATOM 677 C CA . ARG A 1 91 ? -3.59 -26.016 6.973 1 98.38 91 ARG A CA 1
ATOM 678 C C . ARG A 1 91 ? -2.49 -26.391 5.984 1 98.38 91 ARG A C 1
ATOM 680 O O . ARG A 1 91 ? -1.49 -25.672 5.863 1 98.38 91 ARG A O 1
ATOM 687 N N . LYS A 1 92 ? -2.674 -27.453 5.336 1 98.44 92 LYS A N 1
ATOM 688 C CA . LYS A 1 92 ? -1.743 -27.906 4.301 1 98.44 92 LYS A CA 1
ATOM 689 C C . LYS A 1 92 ? -2.246 -27.531 2.912 1 98.44 92 LYS A C 1
ATOM 691 O O . LYS A 1 92 ? -3.42 -27.188 2.74 1 98.44 92 LYS A O 1
ATOM 696 N N . LEU A 1 93 ? -1.338 -27.531 2.021 1 98.62 93 LEU A N 1
ATOM 697 C CA . LEU A 1 93 ? -1.74 -27.406 0.624 1 98.62 93 LEU A CA 1
ATOM 698 C C . LEU A 1 93 ? -2.236 -28.734 0.08 1 98.62 93 LEU A C 1
ATOM 700 O O . LEU A 1 93 ? -1.674 -29.797 0.397 1 98.62 93 LEU A O 1
ATOM 704 N N . LYS A 1 94 ? -3.26 -28.641 -0.649 1 98.56 94 LYS A N 1
ATOM 705 C CA . LYS A 1 94 ? -3.836 -29.828 -1.282 1 98.56 94 LYS A CA 1
ATOM 706 C C . LYS A 1 94 ? -4.082 -29.594 -2.77 1 98.56 94 LYS A C 1
ATOM 708 O O . LYS A 1 94 ? -4.477 -28.5 -3.172 1 98.56 94 LYS A O 1
ATOM 713 N N . LEU A 1 95 ? -3.9 -30.641 -3.48 1 98.56 95 LEU A N 1
ATOM 714 C CA . LEU A 1 95 ? -4.109 -30.547 -4.922 1 98.56 95 LEU A CA 1
ATOM 715 C C . LEU A 1 95 ? -5.59 -30.406 -5.25 1 98.56 95 LEU A C 1
ATOM 717 O O . LEU A 1 95 ? -6.414 -31.188 -4.762 1 98.56 95 LEU A O 1
ATOM 721 N N . CYS A 1 96 ? -5.91 -29.422 -5.992 1 98.44 96 CYS A N 1
ATOM 722 C CA . CYS A 1 96 ? -7.238 -29.234 -6.57 1 98.44 96 CYS A CA 1
ATOM 723 C C . CYS A 1 96 ? -7.309 -29.812 -7.977 1 98.44 96 CYS A C 1
ATOM 725 O O . CYS A 1 96 ? -6.883 -29.172 -8.938 1 98.44 96 CYS A O 1
ATOM 727 N N . GLU A 1 97 ? -7.918 -30.953 -8.047 1 98 97 GLU A N 1
ATOM 728 C CA . GLU A 1 97 ? -7.938 -31.672 -9.312 1 98 97 GLU A CA 1
ATOM 729 C C . GLU A 1 97 ? -8.656 -30.875 -10.398 1 98 97 GLU A C 1
ATOM 731 O O . GLU A 1 97 ? -8.195 -30.828 -11.539 1 98 97 GLU A O 1
ATOM 736 N N . ASP A 1 98 ? -9.75 -30.312 -9.992 1 97.94 98 ASP A N 1
ATOM 737 C CA . ASP A 1 98 ? -10.484 -29.5 -10.945 1 97.94 98 ASP A CA 1
ATOM 738 C C . ASP A 1 98 ? -9.648 -28.312 -11.438 1 97.94 98 ASP A C 1
ATOM 740 O O . ASP A 1 98 ? -9.695 -27.953 -12.609 1 97.94 98 ASP A O 1
ATOM 744 N N . CYS A 1 99 ? -8.875 -27.703 -10.531 1 98.38 99 CYS A N 1
ATOM 745 C CA . CYS A 1 99 ? -8 -26.594 -10.891 1 98.38 99 CYS A CA 1
ATOM 746 C C . CYS A 1 99 ? -6.918 -27.047 -11.859 1 98.38 99 CYS A C 1
ATOM 748 O O . CYS A 1 99 ? -6.582 -26.328 -12.805 1 98.38 99 CYS A O 1
ATOM 750 N N . LEU A 1 100 ? -6.375 -28.172 -11.555 1 98.25 100 LEU A N 1
ATOM 751 C CA . LEU A 1 100 ? -5.328 -28.734 -12.406 1 98.25 100 LEU A CA 1
ATOM 752 C C . LEU A 1 100 ? -5.824 -28.906 -13.836 1 98.25 100 LEU A C 1
ATOM 754 O O . LEU A 1 100 ? -5.109 -28.594 -14.789 1 98.25 100 LEU A O 1
ATOM 758 N N . GLU A 1 101 ? -6.992 -29.453 -13.977 1 98 101 GLU A N 1
ATOM 759 C CA . GLU A 1 101 ? -7.582 -29.641 -15.297 1 98 101 GLU A CA 1
ATOM 760 C C . GLU A 1 101 ? -7.781 -28.312 -16.016 1 98 101 GLU A C 1
ATOM 762 O O . GLU A 1 101 ? -7.547 -28.203 -17.219 1 98 101 GLU A O 1
ATOM 767 N N . ARG A 1 102 ? -8.188 -27.328 -15.305 1 97.5 102 ARG A N 1
ATOM 768 C CA . ARG A 1 102 ? -8.398 -26.016 -15.891 1 97.5 102 ARG A CA 1
ATOM 769 C C . ARG A 1 102 ? -7.074 -25.391 -16.328 1 97.5 102 ARG A C 1
ATOM 771 O O . ARG A 1 102 ? -7.012 -24.719 -17.359 1 97.5 102 ARG A O 1
ATOM 778 N N . ILE A 1 103 ? -6.094 -25.562 -15.508 1 97.88 103 ILE A N 1
ATOM 779 C CA . ILE A 1 103 ? -4.762 -25.078 -15.852 1 97.88 103 ILE A CA 1
ATOM 780 C C . ILE A 1 103 ? -4.281 -25.75 -17.125 1 97.88 103 ILE A C 1
ATOM 782 O O . ILE A 1 103 ? -3.764 -25.078 -18.031 1 97.88 103 ILE A O 1
ATOM 786 N N . LYS A 1 104 ? -4.465 -27.047 -17.172 1 97.31 104 LYS A N 1
ATOM 787 C CA . LYS A 1 104 ? -4.105 -27.781 -18.375 1 97.31 104 LYS A CA 1
ATOM 788 C C . LYS A 1 104 ? -4.82 -27.219 -19.609 1 97.31 104 LYS A C 1
ATOM 790 O O . LYS A 1 104 ? -4.191 -26.969 -20.641 1 97.31 104 LYS A O 1
ATOM 795 N N . GLU A 1 105 ? -6.082 -27.047 -19.484 1 97.25 105 GLU A N 1
ATOM 796 C CA . GLU A 1 105 ? -6.879 -26.516 -20.578 1 97.25 105 GLU A CA 1
ATOM 797 C C . GLU A 1 105 ? -6.402 -25.125 -20.984 1 97.25 105 GLU A C 1
ATOM 799 O O . GLU A 1 105 ? -6.375 -24.797 -22.172 1 97.25 105 GLU A O 1
ATOM 804 N N . PHE A 1 106 ? -6.07 -24.344 -20.078 1 95.19 106 PHE A N 1
ATOM 805 C CA . PHE A 1 106 ? -5.605 -22.984 -20.328 1 95.19 106 PHE A CA 1
ATOM 806 C C . PHE A 1 106 ? -4.348 -22.984 -21.188 1 95.19 106 PHE A C 1
ATOM 808 O O . PHE A 1 106 ? -4.266 -22.266 -22.172 1 95.19 106 PHE A O 1
ATOM 815 N N . TYR A 1 107 ? -3.422 -23.797 -20.781 1 94.94 107 TYR A N 1
ATOM 816 C CA . TYR A 1 107 ? -2.154 -23.828 -21.516 1 94.94 107 TYR A CA 1
ATOM 817 C C . TYR A 1 107 ? -2.318 -24.484 -22.875 1 94.94 107 TYR A C 1
ATOM 819 O O . TYR A 1 107 ? -1.627 -24.125 -23.828 1 94.94 107 TYR A O 1
ATOM 827 N N . GLU A 1 108 ? -3.232 -25.422 -22.984 1 96.5 108 GLU A N 1
ATOM 828 C CA . GLU A 1 108 ? -3.555 -25.984 -24.281 1 96.5 108 GLU A CA 1
ATOM 829 C C . GLU A 1 108 ? -4.121 -24.922 -25.219 1 96.5 108 GLU A C 1
ATOM 831 O O . GLU A 1 108 ? -3.779 -24.891 -26.406 1 96.5 108 GLU A O 1
ATOM 836 N N . GLU A 1 109 ? -4.961 -24.188 -24.688 1 95.06 109 GLU A N 1
ATOM 837 C CA . GLU A 1 109 ? -5.543 -23.109 -25.469 1 95.06 109 GLU A CA 1
ATOM 838 C C . GLU A 1 109 ? -4.469 -22.109 -25.922 1 95.06 109 GLU A C 1
ATOM 840 O O . GLU A 1 109 ? -4.492 -21.641 -27.062 1 95.06 109 GLU A O 1
ATOM 845 N N . LEU A 1 110 ? -3.572 -21.75 -25 1 91.88 110 LEU A N 1
ATOM 846 C CA . LEU A 1 110 ? -2.479 -20.844 -25.344 1 91.88 110 LEU A CA 1
ATOM 847 C C . LEU A 1 110 ? -1.638 -21.422 -26.484 1 91.88 110 LEU A C 1
ATOM 849 O O . LEU A 1 110 ? -1.189 -20.688 -27.375 1 91.88 110 LEU A O 1
ATOM 853 N N . HIS A 1 111 ? -1.424 -22.672 -26.375 1 93.81 111 HIS A N 1
ATOM 854 C CA . HIS A 1 111 ? -0.648 -23.359 -27.406 1 93.81 111 HIS A CA 1
ATOM 855 C C . HIS A 1 111 ? -1.372 -23.328 -28.75 1 93.81 111 HIS A C 1
ATOM 857 O O . HIS A 1 111 ? -0.759 -23.062 -29.781 1 93.81 111 HIS A O 1
ATOM 863 N N . ARG A 1 112 ? -2.646 -23.594 -28.703 1 95.06 112 ARG A N 1
ATOM 864 C CA . ARG A 1 112 ? -3.453 -23.562 -29.922 1 95.06 112 ARG A CA 1
ATOM 865 C C . ARG A 1 112 ? -3.414 -22.188 -30.578 1 95.06 112 ARG A C 1
ATOM 867 O O . ARG A 1 112 ? -3.416 -22.078 -31.797 1 95.06 112 ARG A O 1
ATOM 874 N N . LYS A 1 113 ? -3.336 -21.141 -29.812 1 91.94 113 LYS A N 1
ATOM 875 C CA . LYS A 1 113 ? -3.32 -19.766 -30.297 1 91.94 113 LYS A CA 1
ATOM 876 C C . LYS A 1 113 ? -1.915 -19.344 -30.719 1 91.94 113 LYS A C 1
ATOM 878 O O . LYS A 1 113 ? -1.709 -18.219 -31.188 1 91.94 113 LYS A O 1
ATOM 883 N N . GLY A 1 114 ? -0.946 -20.266 -30.422 1 88.81 114 GLY A N 1
ATOM 884 C CA . GLY A 1 114 ? 0.423 -20 -30.844 1 88.81 114 GLY A CA 1
ATOM 885 C C . GLY A 1 114 ? 1.178 -19.094 -29.891 1 88.81 114 GLY A C 1
ATOM 886 O O . GLY A 1 114 ? 2.164 -18.469 -30.266 1 88.81 114 GLY A O 1
ATOM 887 N N . LEU A 1 115 ? 0.717 -19.062 -28.672 1 87.31 115 LEU A N 1
ATOM 888 C CA . LEU A 1 115 ? 1.301 -18.141 -27.703 1 87.31 115 LEU A CA 1
ATOM 889 C C . LEU A 1 115 ? 2.414 -18.812 -26.906 1 87.31 115 LEU A C 1
ATOM 891 O O . LEU A 1 115 ? 3.256 -18.141 -26.312 1 87.31 115 LEU A O 1
ATOM 895 N N . ILE A 1 116 ? 2.375 -20.109 -26.891 1 87.69 116 ILE A N 1
ATOM 896 C CA . ILE A 1 116 ? 3.447 -20.859 -26.234 1 87.69 116 ILE A CA 1
ATOM 897 C C . ILE A 1 116 ? 3.824 -22.062 -27.094 1 87.69 116 ILE A C 1
ATOM 899 O O . ILE A 1 116 ? 3.066 -22.469 -27.984 1 87.69 116 ILE A O 1
ATOM 903 N N . ASP A 1 117 ? 4.934 -22.594 -26.797 1 88.12 117 ASP A N 1
ATOM 904 C CA . ASP A 1 117 ? 5.449 -23.656 -27.656 1 88.12 117 ASP A CA 1
ATOM 905 C C . ASP A 1 117 ? 5.094 -25.031 -27.109 1 88.12 117 ASP A C 1
ATOM 907 O O . ASP A 1 117 ? 5.07 -26.016 -27.859 1 88.12 117 ASP A O 1
ATOM 911 N N . ASP A 1 118 ? 4.887 -25.109 -25.844 1 91.12 118 ASP A N 1
ATOM 912 C CA . ASP A 1 118 ? 4.688 -26.391 -25.172 1 91.12 118 ASP A CA 1
ATOM 913 C C . ASP A 1 118 ? 3.576 -26.297 -24.125 1 91.12 118 ASP A C 1
ATOM 915 O O . ASP A 1 118 ? 3.744 -25.641 -23.094 1 91.12 118 ASP A O 1
ATOM 919 N N . PRO A 1 119 ? 2.496 -26.906 -24.312 1 93.19 119 PRO A N 1
ATOM 920 C CA . PRO A 1 119 ? 1.372 -26.797 -23.375 1 93.19 119 PRO A CA 1
ATOM 921 C C . PRO A 1 119 ? 1.432 -27.828 -22.25 1 93.19 119 PRO A C 1
ATOM 923 O O . PRO A 1 119 ? 0.527 -27.891 -21.406 1 93.19 119 PRO A O 1
ATOM 926 N N . THR A 1 120 ? 2.467 -28.625 -22.203 1 94.25 120 THR A N 1
ATOM 927 C CA . THR A 1 120 ? 2.551 -29.719 -21.25 1 94.25 120 THR A CA 1
ATOM 928 C C . THR A 1 120 ? 2.494 -29.172 -19.812 1 94.25 120 THR A C 1
ATOM 930 O O . THR A 1 120 ? 3.043 -28.109 -19.531 1 94.25 120 THR A O 1
ATOM 933 N N . LEU A 1 121 ? 1.84 -29.922 -18.969 1 94.81 121 LEU A N 1
ATOM 934 C CA . LEU A 1 121 ? 1.747 -29.578 -17.547 1 94.81 121 LEU A CA 1
ATOM 935 C C . LEU A 1 121 ? 3.057 -29.891 -16.828 1 94.81 121 LEU A C 1
ATOM 937 O O . LEU A 1 121 ? 3.248 -30.984 -16.312 1 94.81 121 LEU A O 1
ATOM 941 N N . ASN A 1 122 ? 3.887 -28.875 -16.719 1 93.38 122 ASN A N 1
ATOM 942 C CA . ASN A 1 122 ? 5.117 -29.047 -15.953 1 93.38 122 ASN A CA 1
ATOM 943 C C . ASN A 1 122 ? 4.902 -28.766 -14.469 1 93.38 122 ASN A C 1
ATOM 945 O O . ASN A 1 122 ? 3.783 -28.484 -14.047 1 93.38 122 ASN A O 1
ATOM 949 N N . GLU A 1 123 ? 5.93 -28.906 -13.695 1 94.62 123 GLU A N 1
ATOM 950 C CA . GLU A 1 123 ? 5.809 -28.781 -12.242 1 94.62 123 GLU A CA 1
ATOM 951 C C . GLU A 1 123 ? 5.426 -27.359 -11.836 1 94.62 123 GLU A C 1
ATOM 953 O O . GLU A 1 123 ? 4.68 -27.172 -10.875 1 94.62 123 GLU A O 1
ATOM 958 N N . ALA A 1 124 ? 5.957 -26.406 -12.531 1 93 124 ALA A N 1
ATOM 959 C CA . ALA A 1 124 ? 5.652 -25 -12.242 1 93 124 ALA A CA 1
ATOM 960 C C . ALA A 1 124 ? 4.168 -24.719 -12.445 1 93 124 ALA A C 1
ATOM 962 O O . ALA A 1 124 ? 3.553 -24 -11.648 1 93 124 ALA A O 1
ATOM 963 N N . ARG A 1 125 ? 3.605 -25.266 -13.477 1 95.88 125 ARG A N 1
ATOM 964 C CA . ARG A 1 125 ? 2.184 -25.109 -13.766 1 95.88 125 ARG A CA 1
ATOM 965 C C . ARG A 1 125 ? 1.335 -25.875 -12.75 1 95.88 125 ARG A C 1
ATOM 967 O O . ARG A 1 125 ? 0.314 -25.375 -12.281 1 95.88 125 ARG A O 1
ATOM 974 N N . LYS A 1 126 ? 1.783 -27.078 -12.43 1 97 126 LYS A N 1
ATOM 975 C CA . LYS A 1 126 ? 1.071 -27.922 -11.477 1 97 126 LYS A CA 1
ATOM 976 C C . LYS A 1 126 ? 1.008 -27.266 -10.102 1 97 126 LYS A C 1
ATOM 978 O O . LYS A 1 126 ? 0 -27.375 -9.398 1 97 126 LYS A O 1
ATOM 983 N N . LYS A 1 127 ? 2.074 -26.594 -9.75 1 96.31 127 LYS A N 1
ATOM 984 C CA . LYS A 1 127 ? 2.172 -25.938 -8.453 1 96.31 127 LYS A CA 1
ATOM 985 C C . LYS A 1 127 ? 1.002 -24.984 -8.227 1 96.31 127 LYS A C 1
ATOM 987 O O . LYS A 1 127 ? 0.517 -24.828 -7.105 1 96.31 127 LYS A O 1
ATOM 992 N N . MET A 1 128 ? 0.498 -24.375 -9.289 1 98 128 MET A N 1
ATOM 993 C CA . MET A 1 128 ? -0.547 -23.359 -9.195 1 98 128 MET A CA 1
ATOM 994 C C . MET A 1 128 ? -1.875 -23.984 -8.781 1 98 128 MET A C 1
ATOM 996 O O . MET A 1 128 ? -2.795 -23.281 -8.359 1 98 128 MET A O 1
ATOM 1000 N N . ALA A 1 129 ? -1.993 -25.328 -8.828 1 98.56 129 ALA A N 1
ATOM 1001 C CA . ALA A 1 129 ? -3.252 -26.031 -8.555 1 98.56 129 ALA A CA 1
ATOM 1002 C C . ALA A 1 129 ? -3.357 -26.422 -7.082 1 98.56 129 ALA A C 1
ATOM 1004 O O . ALA A 1 129 ? -4.379 -26.953 -6.648 1 98.56 129 ALA A O 1
ATOM 1005 N N . TYR A 1 130 ? -2.314 -26.188 -6.312 1 98.69 130 TYR A N 1
ATOM 1006 C CA . TYR A 1 130 ? -2.355 -26.5 -4.887 1 98.69 130 TYR A CA 1
ATOM 1007 C C . TYR A 1 130 ? -2.973 -25.344 -4.102 1 98.69 130 TYR A C 1
ATOM 1009 O O . TYR A 1 130 ? -2.52 -24.203 -4.207 1 98.69 130 TYR A O 1
ATOM 1017 N N . LEU A 1 131 ? -3.996 -25.625 -3.383 1 98.81 131 LEU A N 1
ATOM 1018 C CA . LEU A 1 131 ? -4.711 -24.641 -2.576 1 98.81 131 LEU A CA 1
ATOM 1019 C C . LEU A 1 131 ? -4.762 -25.062 -1.113 1 98.81 131 LEU A C 1
ATOM 1021 O O . LEU A 1 131 ? -4.57 -26.25 -0.799 1 98.81 131 LEU A O 1
ATOM 1025 N N . PRO A 1 132 ? -4.965 -24.109 -0.216 1 98.69 132 PRO A N 1
ATOM 1026 C CA . PRO A 1 132 ? -5.133 -24.5 1.186 1 98.69 132 PRO A CA 1
ATOM 1027 C C . PRO A 1 132 ? -6.277 -25.484 1.39 1 98.69 132 PRO A C 1
ATOM 1029 O O . PRO A 1 132 ? -7.352 -25.328 0.811 1 98.69 132 PRO A O 1
ATOM 1032 N N . GLU A 1 133 ? -5.996 -26.469 2.18 1 98.12 133 GLU A N 1
ATOM 1033 C CA . GLU A 1 133 ? -7.008 -27.484 2.453 1 98.12 133 GLU A CA 1
ATOM 1034 C C . GLU A 1 133 ? -8.312 -26.844 2.938 1 98.12 133 GLU A C 1
ATOM 1036 O O . GLU A 1 133 ? -8.297 -26 3.826 1 98.12 133 GLU A O 1
ATOM 1041 N N . GLY A 1 134 ? -9.445 -27.297 2.355 1 96.81 134 GLY A N 1
ATOM 1042 C CA . GLY A 1 134 ? -10.75 -26.797 2.768 1 96.81 134 GLY A CA 1
ATOM 1043 C C . GLY A 1 134 ? -11.141 -25.5 2.068 1 96.81 134 GLY A C 1
ATOM 1044 O O . GLY A 1 134 ? -12.227 -24.969 2.297 1 96.81 134 GLY A O 1
ATOM 1045 N N . SER A 1 135 ? -10.305 -25.016 1.131 1 98.19 135 SER A N 1
ATOM 1046 C CA . SER A 1 135 ? -10.633 -23.797 0.411 1 98.19 135 SER A CA 1
ATOM 1047 C C . SER A 1 135 ? -11.492 -24.078 -0.815 1 98.19 135 SER A C 1
ATOM 1049 O O . SER A 1 135 ? -11.523 -25.203 -1.308 1 98.19 135 SER A O 1
ATOM 1051 N N . GLU A 1 136 ? -12.242 -23.156 -1.186 1 98.5 136 GLU A N 1
ATOM 1052 C CA . GLU A 1 136 ? -12.984 -23.172 -2.443 1 98.5 136 GLU A CA 1
ATOM 1053 C C . GLU A 1 136 ? -12.203 -22.469 -3.547 1 98.5 136 GLU A C 1
ATOM 1055 O O . GLU A 1 136 ? -11.766 -21.328 -3.371 1 98.5 136 GLU A O 1
ATOM 1060 N N . PRO A 1 137 ? -12.008 -23.156 -4.641 1 98.75 137 PRO A N 1
ATOM 1061 C CA . PRO A 1 137 ? -11.305 -22.5 -5.738 1 98.75 137 PRO A CA 1
ATOM 1062 C C . PRO A 1 137 ? -12.109 -21.344 -6.336 1 98.75 137 PRO A C 1
ATOM 1064 O O . PRO A 1 137 ? -13.336 -21.422 -6.434 1 98.75 137 PRO A O 1
ATOM 1067 N N . LEU A 1 138 ? -11.445 -20.281 -6.691 1 98.81 138 LEU A N 1
ATOM 1068 C CA . LEU A 1 138 ? -12.016 -19.172 -7.453 1 98.81 138 LEU A CA 1
ATOM 1069 C C . LEU A 1 138 ? -11.539 -19.219 -8.906 1 98.81 138 LEU A C 1
ATOM 1071 O O . LEU A 1 138 ? -10.344 -19.344 -9.164 1 98.81 138 LEU A O 1
ATOM 1075 N N . ASN A 1 139 ? -12.445 -19.078 -9.773 1 98.06 139 ASN A N 1
ATOM 1076 C CA . ASN A 1 139 ? -12.141 -19.203 -11.195 1 98.06 139 ASN A CA 1
ATOM 1077 C C . ASN A 1 139 ? -11.398 -17.984 -11.727 1 98.06 139 ASN A C 1
ATOM 1079 O O . ASN A 1 139 ? -11.805 -16.844 -11.484 1 98.06 139 ASN A O 1
ATOM 1083 N N . ASN A 1 140 ? -10.328 -18.203 -12.391 1 98 140 ASN A N 1
ATOM 1084 C CA . ASN A 1 140 ? -9.578 -17.172 -13.102 1 98 140 ASN A CA 1
ATOM 1085 C C . ASN A 1 140 ? -9.898 -17.172 -14.594 1 98 140 ASN A C 1
ATOM 1087 O O . ASN A 1 140 ? -9.398 -18.016 -15.344 1 98 140 ASN A O 1
ATOM 1091 N N . THR A 1 141 ? -10.633 -16.266 -15.109 1 96.5 141 THR A N 1
ATOM 1092 C CA . THR A 1 141 ? -11.062 -16.219 -16.5 1 96.5 141 THR A CA 1
ATOM 1093 C C . THR A 1 141 ? -9.992 -15.586 -17.375 1 96.5 141 THR A C 1
ATOM 1095 O O . THR A 1 141 ? -10.055 -15.68 -18.609 1 96.5 141 THR A O 1
ATOM 1098 N N . GLU A 1 142 ? -9 -14.969 -16.75 1 95.69 142 GLU A N 1
ATOM 1099 C CA . GLU A 1 142 ? -8.039 -14.18 -17.5 1 95.69 142 GLU A CA 1
ATOM 1100 C C . GLU A 1 142 ? -6.633 -14.766 -17.375 1 95.69 142 GLU A C 1
ATOM 1102 O O . GLU A 1 142 ? -5.676 -14.203 -17.922 1 95.69 142 GLU A O 1
ATOM 1107 N N . GLY A 1 143 ? -6.504 -15.82 -16.625 1 94.56 143 GLY A N 1
ATOM 1108 C CA . GLY A 1 143 ? -5.188 -16.391 -16.422 1 94.56 143 GLY A CA 1
ATOM 1109 C C . GLY A 1 143 ? -5.23 -17.844 -15.945 1 94.56 143 GLY A C 1
ATOM 1110 O O . GLY A 1 143 ? -6.309 -18.438 -15.852 1 94.56 143 GLY A O 1
ATOM 1111 N N . ALA A 1 144 ? -4.074 -18.406 -15.664 1 94.62 144 ALA A N 1
ATOM 1112 C CA . ALA A 1 144 ? -3.936 -19.828 -15.367 1 94.62 144 ALA A CA 1
ATOM 1113 C C . ALA A 1 144 ? -4.188 -20.109 -13.891 1 94.62 144 ALA A C 1
ATOM 1115 O O . ALA A 1 144 ? -4.859 -21.078 -13.539 1 94.62 144 ALA A O 1
ATOM 1116 N N . ALA A 1 145 ? -3.656 -19.234 -13.031 1 97.06 145 ALA A N 1
ATOM 1117 C CA . ALA A 1 145 ? -3.648 -19.516 -11.594 1 97.06 145 ALA A CA 1
ATOM 1118 C C . ALA A 1 145 ? -5.023 -19.266 -10.984 1 97.06 145 ALA A C 1
ATOM 1120 O O . ALA A 1 145 ? -5.535 -18.141 -11.016 1 97.06 145 ALA A O 1
ATOM 1121 N N . PRO A 1 146 ? -5.633 -20.281 -10.391 1 98.69 146 PRO A N 1
ATOM 1122 C CA . PRO A 1 146 ? -6.879 -20.047 -9.656 1 98.69 146 PRO A CA 1
ATOM 1123 C C . PRO A 1 146 ? -6.664 -19.219 -8.383 1 98.69 146 PRO A C 1
ATOM 1125 O O . PRO A 1 146 ? -5.539 -19.141 -7.875 1 98.69 146 PRO A O 1
ATOM 1128 N N . GLY A 1 147 ? -7.738 -18.562 -7.988 1 98.88 147 GLY A N 1
ATOM 1129 C CA . GLY A 1 147 ? -7.762 -18.047 -6.625 1 98.88 147 GLY A CA 1
ATOM 1130 C C . GLY A 1 147 ? -8.312 -19.047 -5.621 1 98.88 147 GLY A C 1
ATOM 1131 O O . GLY A 1 147 ? -8.539 -20.219 -5.953 1 98.88 147 GLY A O 1
ATOM 1132 N N . ALA A 1 148 ? -8.469 -18.594 -4.391 1 98.94 148 ALA A N 1
ATOM 1133 C CA . ALA A 1 148 ? -9.039 -19.438 -3.344 1 98.94 148 ALA A CA 1
ATOM 1134 C C . ALA A 1 148 ? -9.852 -18.609 -2.35 1 98.94 148 ALA A C 1
ATOM 1136 O O . ALA A 1 148 ? -9.555 -17.438 -2.127 1 98.94 148 ALA A O 1
ATOM 1137 N N . TYR A 1 149 ? -10.891 -19.234 -1.873 1 98.88 149 TYR A N 1
ATOM 1138 C CA . TYR A 1 149 ? -11.703 -18.703 -0.787 1 98.88 149 TYR A CA 1
ATOM 1139 C C . TYR A 1 149 ? -11.695 -19.641 0.415 1 98.88 149 TYR A C 1
ATOM 1141 O O . TYR A 1 149 ? -11.922 -20.844 0.272 1 98.88 149 TYR A O 1
ATOM 1149 N N . VAL A 1 150 ? -11.352 -19.094 1.558 1 98.31 150 VAL A N 1
ATOM 1150 C CA . VAL A 1 150 ? -11.383 -19.906 2.773 1 98.31 150 VAL A CA 1
ATOM 1151 C C . VAL A 1 150 ? -11.859 -19.047 3.945 1 98.31 150 VAL A C 1
ATOM 1153 O O . VAL A 1 150 ? -11.562 -17.859 4.02 1 98.31 150 VAL A O 1
ATOM 1156 N N . GLU A 1 151 ? -12.68 -19.625 4.789 1 97.5 151 GLU A N 1
ATOM 1157 C CA . GLU A 1 151 ? -13.086 -18.953 6.023 1 97.5 151 GLU A CA 1
ATOM 1158 C C . GLU A 1 151 ? -12.297 -19.484 7.219 1 97.5 151 GLU A C 1
ATOM 1160 O O . GLU A 1 151 ? -12.094 -20.688 7.352 1 97.5 151 GLU A O 1
ATOM 1165 N N . TYR A 1 152 ? -11.789 -18.625 8 1 98 152 TYR A N 1
ATOM 1166 C CA . TYR A 1 152 ? -11.008 -18.969 9.188 1 98 152 TYR A CA 1
ATOM 1167 C C . TYR A 1 152 ? -11.297 -18.016 10.336 1 98 152 TYR A C 1
ATOM 1169 O O . TYR A 1 152 ? -11.125 -16.812 10.203 1 98 152 TYR A O 1
ATOM 1177 N N . GLU A 1 153 ? -11.781 -18.516 11.445 1 97 153 GLU A N 1
ATOM 1178 C CA . GLU A 1 153 ? -12.102 -17.75 12.648 1 97 153 GLU A CA 1
ATOM 1179 C C . GLU A 1 153 ? -13 -16.562 12.328 1 97 153 GLU A C 1
ATOM 1181 O O . GLU A 1 153 ? -12.758 -15.445 12.789 1 97 153 GLU A O 1
ATOM 1186 N N . GLY A 1 154 ? -13.914 -16.828 11.445 1 96.12 154 GLY A N 1
ATOM 1187 C CA . GLY A 1 154 ? -14.914 -15.82 11.141 1 96.12 154 GLY A CA 1
ATOM 1188 C C . GLY A 1 154 ? -14.469 -14.836 10.078 1 96.12 154 GLY A C 1
ATOM 1189 O O . GLY A 1 154 ? -15.25 -13.977 9.664 1 96.12 154 GLY A O 1
ATOM 1190 N N . VAL A 1 155 ? -13.289 -14.938 9.609 1 97.94 155 VAL A N 1
ATOM 1191 C CA . VAL A 1 155 ? -12.773 -14.047 8.578 1 97.94 155 VAL A CA 1
ATOM 1192 C C . VAL A 1 155 ? -12.898 -14.719 7.211 1 97.94 155 VAL A C 1
ATOM 1194 O O . VAL A 1 155 ? -12.477 -15.859 7.031 1 97.94 155 VAL A O 1
ATOM 1197 N N . LYS A 1 156 ? -13.562 -14.062 6.266 1 98.19 156 LYS A N 1
ATOM 1198 C CA . LYS A 1 156 ? -13.594 -14.508 4.879 1 98.19 156 LYS A CA 1
ATOM 1199 C C . LYS A 1 156 ? -12.32 -14.102 4.141 1 98.19 156 LYS A C 1
ATOM 1201 O O . LYS A 1 156 ? -12.117 -12.922 3.852 1 98.19 156 LYS A O 1
ATOM 1206 N N . ILE A 1 157 ? -11.516 -15.047 3.789 1 98.88 157 ILE A N 1
ATOM 1207 C CA . ILE A 1 157 ? -10.227 -14.781 3.162 1 98.88 157 ILE A CA 1
ATOM 1208 C C . ILE A 1 157 ? -10.297 -15.133 1.677 1 98.88 157 ILE A C 1
ATOM 1210 O O . ILE A 1 157 ? -10.594 -16.281 1.314 1 98.88 157 ILE A O 1
ATOM 1214 N N . PHE A 1 158 ? -10.055 -14.164 0.836 1 98.94 158 PHE A N 1
ATOM 1215 C CA . PHE A 1 158 ? -9.984 -14.359 -0.607 1 98.94 158 PHE A CA 1
ATOM 1216 C C . PHE A 1 158 ? -8.57 -14.141 -1.118 1 98.94 158 PHE A C 1
ATOM 1218 O O . PHE A 1 158 ? -7.938 -13.125 -0.815 1 98.94 158 PHE A O 1
ATOM 1225 N N . ILE A 1 159 ? -8.055 -15.078 -1.849 1 98.94 159 ILE A N 1
ATOM 1226 C CA . ILE A 1 159 ? -6.715 -15.008 -2.42 1 98.94 159 ILE A CA 1
ATOM 1227 C C . ILE A 1 159 ? -6.809 -14.859 -3.938 1 98.94 159 ILE A C 1
ATOM 1229 O O . ILE A 1 159 ? -7.352 -15.734 -4.617 1 98.94 159 ILE A O 1
ATOM 1233 N N . LEU A 1 160 ? -6.289 -13.773 -4.457 1 98.94 160 LEU A N 1
ATOM 1234 C CA . LEU A 1 160 ? -6.418 -13.43 -5.871 1 98.94 160 LEU A CA 1
ATOM 1235 C C . LEU A 1 160 ? -5.047 -13.266 -6.516 1 98.94 160 LEU A C 1
ATOM 1237 O O . LEU A 1 160 ? -4.055 -13.016 -5.824 1 98.94 160 LEU A O 1
ATOM 1241 N N . PRO A 1 161 ? -4.941 -13.367 -7.852 1 98.06 161 PRO A N 1
ATOM 1242 C CA . PRO A 1 161 ? -3.684 -13.117 -8.562 1 98.06 161 PRO A CA 1
ATOM 1243 C C . PRO A 1 161 ? -3.23 -11.664 -8.469 1 98.06 161 PRO A C 1
ATOM 1245 O O . PRO A 1 161 ? -4.023 -10.789 -8.102 1 98.06 161 PRO A O 1
ATOM 1248 N N . GLY A 1 162 ? -2.006 -11.477 -8.797 1 96.94 162 GLY A N 1
ATOM 1249 C CA . GLY A 1 162 ? -1.441 -10.141 -8.734 1 96.94 162 GLY A CA 1
ATOM 1250 C C . GLY A 1 162 ? -1.61 -9.367 -10.023 1 96.94 162 GLY A C 1
ATOM 1251 O O . GLY A 1 162 ? -1.674 -8.133 -10.008 1 96.94 162 GLY A O 1
ATOM 1252 N N . MET A 1 163 ? -1.602 -10.047 -11.156 1 94.69 163 MET A N 1
ATOM 1253 C CA . MET A 1 163 ? -1.812 -9.359 -12.422 1 94.69 163 MET A CA 1
ATOM 1254 C C . MET A 1 163 ? -3.137 -8.602 -12.414 1 94.69 163 MET A C 1
ATOM 1256 O O . MET A 1 163 ? -4.195 -9.203 -12.211 1 94.69 163 MET A O 1
ATOM 1260 N N . PRO A 1 164 ? -3.076 -7.293 -12.727 1 97.06 164 PRO A N 1
ATOM 1261 C CA . PRO A 1 164 ? -4.266 -6.461 -12.539 1 97.06 164 PRO A CA 1
ATOM 1262 C C . PRO A 1 164 ? -5.473 -6.965 -13.32 1 97.06 164 PRO A C 1
ATOM 1264 O O . PRO A 1 164 ? -6.582 -7.035 -12.781 1 97.06 164 PRO A O 1
ATOM 1267 N N . ARG A 1 165 ? -5.281 -7.359 -14.539 1 96.25 165 ARG A N 1
ATOM 1268 C CA . ARG A 1 165 ? -6.395 -7.836 -15.352 1 96.25 165 ARG A CA 1
ATOM 1269 C C . ARG A 1 165 ? -7.035 -9.078 -14.734 1 96.25 165 ARG A C 1
ATOM 1271 O O . ARG A 1 165 ? -8.258 -9.18 -14.68 1 96.25 165 ARG A O 1
ATOM 1278 N N . GLU A 1 166 ? -6.207 -10.031 -14.328 1 97.56 166 GLU A N 1
ATOM 1279 C CA . GLU A 1 166 ? -6.699 -11.242 -13.68 1 97.56 166 GLU A CA 1
ATOM 1280 C C . GLU A 1 166 ? -7.379 -10.914 -12.352 1 97.56 166 GLU A C 1
ATOM 1282 O O . GLU A 1 166 ? -8.453 -11.438 -12.055 1 97.56 166 GLU A O 1
ATOM 1287 N N . MET A 1 167 ? -6.762 -10.055 -11.562 1 98.5 167 MET A N 1
ATOM 1288 C CA . MET A 1 167 ? -7.27 -9.68 -10.25 1 98.5 167 MET A CA 1
ATOM 1289 C C . MET A 1 167 ? -8.641 -9.023 -10.359 1 98.5 167 MET A C 1
ATOM 1291 O O . MET A 1 167 ? -9.578 -9.422 -9.664 1 98.5 167 MET A O 1
ATOM 1295 N N . LYS A 1 168 ? -8.734 -8.07 -11.25 1 98.69 168 LYS A N 1
ATOM 1296 C CA . LYS A 1 168 ? -9.984 -7.332 -11.414 1 98.69 168 LYS A CA 1
ATOM 1297 C C . LYS A 1 168 ? -11.117 -8.266 -11.852 1 98.69 168 LYS A C 1
ATOM 1299 O O . LYS A 1 168 ? -12.219 -8.203 -11.305 1 98.69 168 LYS A O 1
ATOM 1304 N N . ALA A 1 169 ? -10.812 -9.125 -12.82 1 98.62 169 ALA A N 1
ATOM 1305 C CA . ALA A 1 169 ? -11.82 -10.055 -13.312 1 98.62 169 ALA A CA 1
ATOM 1306 C C . ALA A 1 169 ? -12.312 -10.977 -12.195 1 98.62 169 ALA A C 1
ATOM 1308 O O . ALA A 1 169 ? -13.516 -11.172 -12.031 1 98.62 169 ALA A O 1
ATOM 1309 N N . MET A 1 170 ? -11.406 -11.516 -11.43 1 98.75 170 MET A N 1
ATOM 1310 C CA . MET A 1 170 ? -11.758 -12.438 -10.359 1 98.75 170 MET A CA 1
ATOM 1311 C C . MET A 1 170 ? -12.508 -11.711 -9.242 1 98.75 170 MET A C 1
ATOM 1313 O O . MET A 1 170 ? -13.461 -12.25 -8.68 1 98.75 170 MET A O 1
ATOM 1317 N N . LEU A 1 171 ? -12.055 -10.5 -8.914 1 98.81 171 LEU A N 1
ATOM 1318 C CA . LEU A 1 171 ? -12.742 -9.703 -7.898 1 98.81 171 LEU A CA 1
ATOM 1319 C C . LEU A 1 171 ? -14.203 -9.5 -8.273 1 98.81 171 LEU A C 1
ATOM 1321 O O . LEU A 1 171 ? -15.094 -9.703 -7.441 1 98.81 171 LEU A O 1
ATOM 1325 N N . GLU A 1 172 ? -14.414 -9.141 -9.469 1 98.31 172 GLU A N 1
ATOM 1326 C CA . GLU A 1 172 ? -15.75 -8.789 -9.945 1 98.31 172 GLU A CA 1
ATOM 1327 C C . GLU A 1 172 ? -16.641 -10.023 -10.047 1 98.31 172 GLU A C 1
ATOM 1329 O O . GLU A 1 172 ? -17.828 -9.977 -9.688 1 98.31 172 GLU A O 1
ATOM 1334 N N . SER A 1 173 ? -16.109 -11.148 -10.492 1 98.19 173 SER A N 1
ATOM 1335 C CA . SER A 1 173 ? -16.953 -12.289 -10.836 1 98.19 173 SER A CA 1
ATOM 1336 C C . SER A 1 173 ? -17.047 -13.266 -9.672 1 98.19 173 SER A C 1
ATOM 1338 O O . SER A 1 173 ? -18.047 -13.977 -9.531 1 98.19 173 SER A O 1
ATOM 1340 N N . GLU A 1 174 ? -16 -13.305 -8.805 1 98.5 174 GLU A N 1
ATOM 1341 C CA . GLU A 1 174 ? -15.945 -14.391 -7.824 1 98.5 174 GLU A CA 1
ATOM 1342 C C . GLU A 1 174 ? -16.062 -13.852 -6.402 1 98.5 174 GLU A C 1
ATOM 1344 O O . GLU A 1 174 ? -16.609 -14.531 -5.523 1 98.5 174 GLU A O 1
ATOM 1349 N N . VAL A 1 175 ? -15.594 -12.641 -6.156 1 98.56 175 VAL A N 1
ATOM 1350 C CA . VAL A 1 175 ? -15.5 -12.156 -4.781 1 98.56 175 VAL A CA 1
ATOM 1351 C C . VAL A 1 175 ? -16.719 -11.289 -4.457 1 98.56 175 VAL A C 1
ATOM 1353 O O . VAL A 1 175 ? -17.469 -11.594 -3.535 1 98.56 175 VAL A O 1
ATOM 1356 N N . LEU A 1 176 ? -16.922 -10.227 -5.207 1 97.12 176 LEU A N 1
ATOM 1357 C CA . LEU A 1 176 ? -17.906 -9.203 -4.883 1 97.12 176 LEU A CA 1
ATOM 1358 C C . LEU A 1 176 ? -19.297 -9.797 -4.789 1 97.12 176 LEU A C 1
ATOM 1360 O O . LEU A 1 176 ? -20.078 -9.438 -3.898 1 97.12 176 LEU A O 1
ATOM 1364 N N . PRO A 1 177 ? -19.641 -10.805 -5.676 1 96.25 177 PRO A N 1
ATOM 1365 C CA . PRO A 1 177 ? -20.969 -11.406 -5.566 1 96.25 177 PRO A CA 1
ATOM 1366 C C . PRO A 1 177 ? -21.156 -12.172 -4.262 1 96.25 177 PRO A C 1
ATOM 1368 O O . PRO A 1 177 ? -22.297 -12.391 -3.834 1 96.25 177 PRO A O 1
ATOM 1371 N N . ARG A 1 178 ? -20.062 -12.594 -3.664 1 95.69 178 ARG A N 1
ATOM 1372 C CA . ARG A 1 178 ? -20.125 -13.367 -2.434 1 95.69 178 ARG A CA 1
ATOM 1373 C C . ARG A 1 178 ? -20.266 -12.461 -1.215 1 95.69 178 ARG A C 1
ATOM 1375 O O . ARG A 1 178 ? -20.547 -12.93 -0.113 1 95.69 178 ARG A O 1
ATOM 1382 N N . LEU A 1 179 ? -20.031 -11.156 -1.55 1 93.5 179 LEU A N 1
ATOM 1383 C CA . LEU A 1 179 ? -20.094 -10.195 -0.458 1 93.5 179 LEU A CA 1
ATOM 1384 C C . LEU A 1 179 ? -21.484 -9.547 -0.39 1 93.5 179 LEU A C 1
ATOM 1386 O O . LEU A 1 179 ? -22.109 -9.312 -1.422 1 93.5 179 LEU A O 1
ATOM 1390 N N . GLY A 1 180 ? -22.203 -9.484 0.579 1 83.5 180 GLY A N 1
ATOM 1391 C CA . GLY A 1 180 ? -23.469 -8.789 0.725 1 83.5 180 GLY A CA 1
ATOM 1392 C C . GLY A 1 180 ? -23.359 -7.293 0.51 1 83.5 180 GLY A C 1
ATOM 1393 O O . GLY A 1 180 ? -22.297 -6.797 0.121 1 83.5 180 GLY A O 1
ATOM 1394 N N . GLU A 1 181 ? -24.453 -6.605 0.337 1 75.81 181 GLU A N 1
ATOM 1395 C CA . GLU A 1 181 ? -24.469 -5.148 0.293 1 75.81 181 GLU A CA 1
ATOM 1396 C C . GLU A 1 181 ? -24.672 -4.555 1.685 1 75.81 181 GLU A C 1
ATOM 1398 O O . GLU A 1 181 ? -25.438 -5.094 2.488 1 75.81 181 GLU A O 1
ATOM 1403 N N . ARG A 1 182 ? -23.766 -3.705 1.874 1 74.75 182 ARG A N 1
ATOM 1404 C CA . ARG A 1 182 ? -23.859 -3.102 3.199 1 74.75 182 ARG A CA 1
ATOM 1405 C C . ARG A 1 182 ? -24.203 -1.62 3.104 1 74.75 182 ARG A C 1
ATOM 1407 O O . ARG A 1 182 ? -24.453 -1.104 2.012 1 74.75 182 ARG A O 1
ATOM 1414 N N . LYS A 1 183 ? -24.125 -1.002 4.395 1 67.62 183 LYS A N 1
ATOM 1415 C CA . LYS A 1 183 ? -24.938 0.167 4.703 1 67.62 183 LYS A CA 1
ATOM 1416 C C . LYS A 1 183 ? -24.109 1.447 4.656 1 67.62 183 LYS A C 1
ATOM 1418 O O . LYS A 1 183 ? -23.547 1.868 5.668 1 67.62 183 LYS A O 1
ATOM 1423 N N . PHE A 1 184 ? -23.234 1.828 3.689 1 78.69 184 PHE A N 1
ATOM 1424 C CA . PHE A 1 184 ? -22.938 3.254 3.645 1 78.69 184 PHE A CA 1
ATOM 1425 C C . PHE A 1 184 ? -22.75 3.723 2.207 1 78.69 184 PHE A C 1
ATOM 1427 O O . PHE A 1 184 ? -22.656 2.904 1.289 1 78.69 184 PHE A O 1
ATOM 1434 N N . VAL A 1 185 ? -22.953 5.043 2.096 1 84.75 185 VAL A N 1
ATOM 1435 C CA . VAL A 1 185 ? -22.766 5.684 0.798 1 84.75 185 VAL A CA 1
ATOM 1436 C C . VAL A 1 185 ? -21.578 6.652 0.867 1 84.75 185 VAL A C 1
ATOM 1438 O O . VAL A 1 185 ? -21.219 7.117 1.949 1 84.75 185 VAL A O 1
ATOM 1441 N N . GLN A 1 186 ? -20.953 6.832 -0.271 1 88.56 186 GLN A N 1
ATOM 1442 C CA . GLN A 1 186 ? -19.875 7.785 -0.43 1 88.56 186 GLN A CA 1
ATOM 1443 C C . GLN A 1 186 ? -20.125 8.727 -1.602 1 88.56 186 GLN A C 1
ATOM 1445 O O . GLN A 1 186 ? -20.594 8.297 -2.658 1 88.56 186 GLN A O 1
ATOM 1450 N N . LYS A 1 187 ? -19.922 10.117 -1.383 1 89.94 187 LYS A N 1
ATOM 1451 C CA . LYS A 1 187 ? -20.016 11.094 -2.461 1 89.94 187 LYS A CA 1
ATOM 1452 C C . LYS A 1 187 ? -18.844 12.062 -2.438 1 89.94 187 LYS A C 1
ATOM 1454 O O . LYS A 1 187 ? -18.328 12.391 -1.369 1 89.94 187 LYS A O 1
ATOM 1459 N N . LYS A 1 188 ? -18.484 12.492 -3.664 1 91.44 188 LYS A N 1
ATOM 1460 C CA . LYS A 1 188 ? -17.391 13.438 -3.84 1 91.44 188 LYS A CA 1
ATOM 1461 C C . LYS A 1 188 ? -17.906 14.82 -4.215 1 91.44 188 LYS A C 1
ATOM 1463 O O . LYS A 1 188 ? -18.844 14.945 -5.008 1 91.44 188 LYS A O 1
ATOM 1468 N N . PHE A 1 189 ? -17.297 15.828 -3.594 1 92.06 189 PHE A N 1
ATOM 1469 C CA . PHE A 1 189 ? -17.672 17.219 -3.84 1 92.06 189 PHE A CA 1
ATOM 1470 C C . PHE A 1 189 ? -16.438 18.094 -4.027 1 92.06 189 PHE A C 1
ATOM 1472 O O . PHE A 1 189 ? -15.344 17.719 -3.607 1 92.06 189 PHE A O 1
ATOM 1479 N N . LEU A 1 190 ? -16.609 19.156 -4.758 1 92.5 190 LEU A N 1
ATOM 1480 C CA . LEU A 1 190 ? -15.633 20.234 -4.816 1 92.5 190 LEU A CA 1
ATOM 1481 C C . LEU A 1 190 ? -16.094 21.438 -3.99 1 92.5 190 LEU A C 1
ATOM 1483 O O . LEU A 1 190 ? -17.141 22.016 -4.262 1 92.5 190 LEU A O 1
ATOM 1487 N N . ALA A 1 191 ? -15.359 21.703 -2.963 1 91.44 191 ALA A N 1
ATOM 1488 C CA . ALA A 1 191 ? -15.602 22.891 -2.168 1 91.44 191 ALA A CA 1
ATOM 1489 C C . ALA A 1 191 ? -14.906 24.109 -2.781 1 91.44 191 ALA A C 1
ATOM 1491 O O . ALA A 1 191 ? -13.719 24.062 -3.102 1 91.44 191 ALA A O 1
ATOM 1492 N N . GLU A 1 192 ? -15.672 25.141 -2.959 1 89.88 192 GLU A N 1
ATOM 1493 C CA . GLU A 1 192 ? -15.102 26.375 -3.51 1 89.88 192 GLU A CA 1
ATOM 1494 C C . GLU A 1 192 ? -14.375 27.172 -2.432 1 89.88 192 GLU A C 1
ATOM 1496 O O . GLU A 1 192 ? -14.891 28.188 -1.953 1 89.88 192 GLU A O 1
ATOM 1501 N N . ILE A 1 193 ? -13.281 26.781 -2.117 1 87.5 193 ILE A N 1
ATOM 1502 C CA . ILE A 1 193 ? -12.422 27.406 -1.115 1 87.5 193 ILE A CA 1
ATOM 1503 C C . ILE A 1 193 ? -10.961 27.094 -1.427 1 87.5 193 ILE A C 1
ATOM 1505 O O . ILE A 1 193 ? -10.625 25.969 -1.812 1 87.5 193 ILE A O 1
ATOM 1509 N N . THR A 1 194 ? -10.117 28.078 -1.3 1 80.12 194 THR A N 1
ATOM 1510 C CA . THR A 1 194 ? -8.727 27.922 -1.715 1 80.12 194 THR A CA 1
ATOM 1511 C C . THR A 1 194 ? -7.852 27.531 -0.531 1 80.12 194 THR A C 1
ATOM 1513 O O . THR A 1 194 ? -6.727 27.062 -0.716 1 80.12 194 THR A O 1
ATOM 1516 N N . ASP A 1 195 ? -8.414 27.75 0.645 1 85.62 195 ASP A N 1
ATOM 1517 C CA . ASP A 1 195 ? -7.621 27.594 1.856 1 85.62 195 ASP A CA 1
ATOM 1518 C C . ASP A 1 195 ? -8.172 26.484 2.74 1 85.62 195 ASP A C 1
ATOM 1520 O O . ASP A 1 195 ? -9.148 26.672 3.467 1 85.62 195 ASP A O 1
ATOM 1524 N N . GLU A 1 196 ? -7.398 25.359 2.732 1 88.19 196 GLU A N 1
ATOM 1525 C CA . GLU A 1 196 ? -7.859 24.188 3.473 1 88.19 196 GLU A CA 1
ATOM 1526 C C . GLU A 1 196 ? -7.934 24.484 4.969 1 88.19 196 GLU A C 1
ATOM 1528 O O . GLU A 1 196 ? -8.773 23.922 5.676 1 88.19 196 GLU A O 1
ATOM 1533 N N . SER A 1 197 ? -7.043 25.344 5.484 1 88.5 197 SER A N 1
ATOM 1534 C CA . SER A 1 197 ? -7.023 25.641 6.914 1 88.5 197 SER A CA 1
ATOM 1535 C C . SER A 1 197 ? -8.289 26.375 7.344 1 88.5 197 SER A C 1
ATOM 1537 O O . SER A 1 197 ? -8.672 26.328 8.516 1 88.5 197 SER A O 1
ATOM 1539 N N . LYS A 1 198 ? -8.938 27.078 6.398 1 87 198 LYS A N 1
ATOM 1540 C CA . LYS A 1 198 ? -10.203 27.75 6.676 1 87 198 LYS A CA 1
ATOM 1541 C C . LYS A 1 198 ? -11.367 26.766 6.645 1 87 198 LYS A C 1
ATOM 1543 O O . LYS A 1 198 ? -12.383 26.969 7.316 1 87 198 LYS A O 1
ATOM 1548 N N . LEU A 1 199 ? -11.172 25.75 5.863 1 89.25 199 LEU A N 1
ATOM 1549 C CA . LEU A 1 199 ? -12.18 24.703 5.746 1 89.25 199 LEU A CA 1
ATOM 1550 C C . LEU A 1 199 ? -12.172 23.797 6.977 1 89.25 199 LEU A C 1
ATOM 1552 O O . LEU A 1 199 ? -13.211 23.25 7.348 1 89.25 199 LEU A O 1
ATOM 1556 N N . ALA A 1 200 ? -11.055 23.688 7.629 1 90.81 200 ALA A N 1
ATOM 1557 C CA . ALA A 1 200 ? -10.789 22.719 8.695 1 90.81 200 ALA A CA 1
ATOM 1558 C C . ALA A 1 200 ? -11.805 22.859 9.828 1 90.81 200 ALA A C 1
ATOM 1560 O O . ALA A 1 200 ? -12.453 21.891 10.219 1 90.81 200 ALA A O 1
ATOM 1561 N N . PRO A 1 201 ? -12.023 24.062 10.344 1 91.31 201 PRO A N 1
ATOM 1562 C CA . PRO A 1 201 ? -12.977 24.203 11.445 1 91.31 201 PRO A CA 1
ATOM 1563 C C . PRO A 1 201 ? -14.406 23.859 11.031 1 91.31 201 PRO A C 1
ATOM 1565 O O . PRO A 1 201 ? -15.18 23.344 11.844 1 91.31 201 PRO A O 1
ATOM 1568 N N . ILE A 1 202 ? -14.703 24.109 9.797 1 92.88 202 ILE A N 1
ATOM 1569 C CA . ILE A 1 202 ? -16.047 23.828 9.297 1 92.88 202 ILE A CA 1
ATOM 1570 C C . ILE A 1 202 ? -16.25 22.312 9.211 1 92.88 202 ILE A C 1
ATOM 1572 O O . ILE A 1 202 ? -17.297 21.797 9.617 1 92.88 202 ILE A O 1
ATOM 1576 N N . LEU A 1 203 ? -15.258 21.656 8.727 1 93 203 LEU A N 1
ATOM 1577 C CA . LEU A 1 203 ? -15.328 20.203 8.633 1 93 203 LEU A CA 1
ATOM 1578 C C . LEU A 1 203 ? -15.43 19.562 10.016 1 93 203 LEU A C 1
ATOM 1580 O O . LEU A 1 203 ? -16.203 18.625 10.219 1 93 203 LEU A O 1
ATOM 1584 N N . GLU A 1 204 ? -14.688 20.078 10.914 1 91.69 204 GLU A N 1
ATOM 1585 C CA . GLU A 1 204 ? -14.703 19.562 12.281 1 91.69 204 GLU A CA 1
ATOM 1586 C C . GLU A 1 204 ? -16.094 19.688 12.898 1 91.69 204 GLU A C 1
ATOM 1588 O O . GLU A 1 204 ? -16.609 18.75 13.508 1 91.69 204 GLU A O 1
ATOM 1593 N N . ASP A 1 205 ? -16.625 20.844 12.742 1 93.31 205 ASP A N 1
ATOM 1594 C CA . ASP A 1 205 ? -17.969 21.109 13.258 1 93.31 205 ASP A CA 1
ATOM 1595 C C . ASP A 1 205 ? -19 20.188 12.617 1 93.31 205 ASP A C 1
ATOM 1597 O O . ASP A 1 205 ? -19.906 19.703 13.297 1 93.31 205 ASP A O 1
ATOM 1601 N N . THR A 1 206 ? -18.844 19.953 11.367 1 93.56 206 THR A N 1
ATOM 1602 C CA . THR A 1 206 ? -19.766 19.125 10.602 1 93.56 206 THR A CA 1
ATOM 1603 C C . THR A 1 206 ? -19.734 17.688 11.094 1 93.56 206 THR A C 1
ATOM 1605 O O . THR A 1 206 ? -20.781 17.062 11.281 1 93.56 206 THR A O 1
ATOM 1608 N N . ILE A 1 207 ? -18.594 17.172 11.328 1 91.06 207 ILE A N 1
ATOM 1609 C CA . ILE A 1 207 ? -18.422 15.789 11.742 1 91.06 207 ILE A CA 1
ATOM 1610 C C . ILE A 1 207 ? -19 15.594 13.148 1 91.06 207 ILE A C 1
ATOM 1612 O O . ILE A 1 207 ? -19.562 14.539 13.453 1 91.06 207 ILE A O 1
ATOM 1616 N N . GLU A 1 208 ? -18.828 16.641 13.938 1 90.25 208 GLU A N 1
ATOM 1617 C CA . GLU A 1 208 ? -19.375 16.594 15.297 1 90.25 208 GLU A CA 1
ATOM 1618 C C . GLU A 1 208 ? -20.891 16.578 15.273 1 90.25 208 GLU A C 1
ATOM 1620 O O . GLU A 1 208 ? -21.531 15.953 16.125 1 90.25 208 GLU A O 1
ATOM 1625 N N . ARG A 1 209 ? -21.375 17.141 14.297 1 92.5 209 ARG A N 1
ATOM 1626 C CA . ARG A 1 209 ? -22.828 17.328 14.234 1 92.5 209 ARG A CA 1
ATOM 1627 C C . ARG A 1 209 ? -23.5 16.141 13.539 1 92.5 209 ARG A C 1
ATOM 1629 O O . ARG A 1 209 ? -24.609 15.758 13.898 1 92.5 209 ARG A O 1
ATOM 1636 N N . PHE A 1 210 ? -22.688 15.617 12.555 1 91.06 210 PHE A N 1
ATOM 1637 C CA . PHE A 1 210 ? -23.281 14.555 11.742 1 91.06 210 PHE A CA 1
ATOM 1638 C C . PHE A 1 210 ? -22.469 13.266 11.891 1 91.06 210 PHE A C 1
ATOM 1640 O O . PHE A 1 210 ? -21.266 13.297 12.086 1 91.06 210 PHE A O 1
ATOM 1647 N N . LYS A 1 211 ? -23.031 12.219 12.125 1 84.12 211 LYS A N 1
ATOM 1648 C CA . LYS A 1 211 ? -22.344 10.93 12.227 1 84.12 211 LYS A CA 1
ATOM 1649 C C . LYS A 1 211 ? -21.828 10.484 10.859 1 84.12 211 LYS A C 1
ATOM 1651 O O . LYS A 1 211 ? -22.25 9.445 10.344 1 84.12 211 LYS A O 1
ATOM 1656 N N . VAL A 1 212 ? -20.875 11.398 10.227 1 88.81 212 VAL A N 1
ATOM 1657 C CA . VAL A 1 212 ? -20.328 11.133 8.906 1 88.81 212 VAL A CA 1
ATOM 1658 C C . VAL A 1 212 ? -18.797 11.164 8.969 1 88.81 212 VAL A C 1
ATOM 1660 O O . VAL A 1 212 ? -18.219 11.594 9.977 1 88.81 212 VAL A O 1
ATOM 1663 N N . LYS A 1 213 ? -18.203 10.625 8.094 1 88.69 213 LYS A N 1
ATOM 1664 C CA . LYS A 1 213 ? -16.766 10.805 7.855 1 88.69 213 LYS A CA 1
ATOM 1665 C C . LYS A 1 213 ? -16.531 11.711 6.652 1 88.69 213 LYS A C 1
ATOM 1667 O O . LYS A 1 213 ? -17.203 11.594 5.633 1 88.69 213 LYS A O 1
ATOM 1672 N N . ILE A 1 214 ? -15.578 12.625 6.852 1 90.25 214 ILE A N 1
ATOM 1673 C CA . ILE A 1 214 ? -15.25 13.562 5.781 1 90.25 214 ILE A CA 1
ATOM 1674 C C . ILE A 1 214 ? -13.742 13.586 5.559 1 90.25 214 ILE A C 1
ATOM 1676 O O . ILE A 1 214 ? -12.969 13.703 6.516 1 90.25 214 ILE A O 1
ATOM 1680 N N . HIS A 1 215 ? -13.344 13.453 4.309 1 88.81 215 HIS A N 1
ATOM 1681 C CA . HIS A 1 215 ? -11.938 13.547 3.941 1 88.81 215 HIS A CA 1
ATOM 1682 C C . HIS A 1 215 ? -11.695 14.703 2.973 1 88.81 215 HIS A C 1
ATOM 1684 O O . HIS A 1 215 ? -12.398 14.828 1.967 1 88.81 215 HIS A O 1
ATOM 1690 N N . SER A 1 216 ? -10.789 15.531 3.334 1 88.75 216 SER A N 1
ATOM 1691 C CA . SER A 1 216 ? -10.352 16.594 2.43 1 88.75 216 SER A CA 1
ATOM 1692 C C . SER A 1 216 ? -9.18 16.125 1.563 1 88.75 216 SER A C 1
ATOM 1694 O O . SER A 1 216 ? -8.258 15.477 2.055 1 88.75 216 SER A O 1
ATOM 1696 N N . SER A 1 217 ? -9.305 16.344 0.314 1 83.25 217 SER A N 1
ATOM 1697 C CA . SER A 1 217 ? -8.266 15.984 -0.65 1 83.25 217 SER A CA 1
ATOM 1698 C C . SER A 1 217 ? -7.859 17.188 -1.501 1 83.25 217 SER A C 1
ATOM 1700 O O . SER A 1 217 ? -8.32 17.328 -2.637 1 83.25 217 SER A O 1
ATOM 1702 N N . PRO A 1 218 ? -6.957 17.969 -1.016 1 78.75 218 PRO A N 1
ATOM 1703 C CA . PRO A 1 218 ? -6.531 19.141 -1.782 1 78.75 218 PRO A CA 1
ATOM 1704 C C . PRO A 1 218 ? -5.699 18.781 -3.01 1 78.75 218 PRO A C 1
ATOM 1706 O O . PRO A 1 218 ? -4.957 17.797 -2.986 1 78.75 218 PRO A O 1
ATOM 1709 N N . LYS A 1 219 ? -6.047 19.312 -4.164 1 69.94 219 LYS A N 1
ATOM 1710 C CA . LYS A 1 219 ? -5.266 19.109 -5.383 1 69.94 219 LYS A CA 1
ATOM 1711 C C . LYS A 1 219 ? -4.391 20.328 -5.672 1 69.94 219 LYS A C 1
ATOM 1713 O O . LYS A 1 219 ? -4.293 20.766 -6.82 1 69.94 219 LYS A O 1
ATOM 1718 N N . GLY A 1 220 ? -3.812 20.875 -4.66 1 66.19 220 GLY A N 1
ATOM 1719 C CA . GLY A 1 220 ? -2.988 22.062 -4.797 1 66.19 220 GLY A CA 1
ATOM 1720 C C . GLY A 1 220 ? -3.652 23.312 -4.258 1 66.19 220 GLY A C 1
ATOM 1721 O O . GLY A 1 220 ? -4.438 23.25 -3.311 1 66.19 220 GLY A O 1
ATOM 1722 N N . PHE A 1 221 ? -3.074 24.453 -4.676 1 65.38 221 PHE A N 1
ATOM 1723 C CA . PHE A 1 221 ? -3.615 25.734 -4.234 1 65.38 221 PHE A CA 1
ATOM 1724 C C . PHE A 1 221 ? -4.566 26.312 -5.281 1 65.38 221 PHE A C 1
ATOM 1726 O O . PHE A 1 221 ? -4.137 27.016 -6.195 1 65.38 221 PHE A O 1
ATOM 1733 N N . GLY A 1 222 ? -5.594 25.453 -5.559 1 68.19 222 GLY A N 1
ATOM 1734 C CA . GLY A 1 222 ? -6.559 25.891 -6.555 1 68.19 222 GLY A CA 1
ATOM 1735 C C . GLY A 1 222 ? -7.848 26.406 -5.949 1 68.19 222 GLY A C 1
ATOM 1736 O O . GLY A 1 222 ? -7.922 26.641 -4.738 1 68.19 222 GLY A O 1
ATOM 1737 N N . LYS A 1 223 ? -8.773 26.719 -6.855 1 82.56 223 LYS A N 1
ATOM 1738 C CA . LYS A 1 223 ? -10.047 27.328 -6.492 1 82.56 223 LYS A CA 1
ATOM 1739 C C . LYS A 1 223 ? -10.938 26.344 -5.738 1 82.56 223 LYS A C 1
ATOM 1741 O O . LYS A 1 223 ? -11.867 26.75 -5.039 1 82.56 223 LYS A O 1
ATOM 1746 N N . TYR A 1 224 ? -10.516 25.031 -5.848 1 87.5 224 TYR A N 1
ATOM 1747 C CA . TYR A 1 224 ? -11.391 24.016 -5.27 1 87.5 224 TYR A CA 1
ATOM 1748 C C . TYR A 1 224 ? -10.594 23.047 -4.414 1 87.5 224 TYR A C 1
ATOM 1750 O O . TYR A 1 224 ? -9.438 22.75 -4.703 1 87.5 224 TYR A O 1
ATOM 1758 N N . ILE A 1 225 ? -11.25 22.625 -3.363 1 88.88 225 ILE A N 1
ATOM 1759 C CA . ILE A 1 225 ? -10.734 21.531 -2.543 1 88.88 225 ILE A CA 1
ATOM 1760 C C . ILE A 1 225 ? -11.672 20.344 -2.629 1 88.88 225 ILE A C 1
ATOM 1762 O O . ILE A 1 225 ? -12.883 20.469 -2.426 1 88.88 225 ILE A O 1
ATOM 1766 N N . GLY A 1 226 ? -11.172 19.219 -3.029 1 90.5 226 GLY A N 1
ATOM 1767 C CA . GLY A 1 226 ? -11.977 18.016 -3.059 1 90.5 226 GLY A CA 1
ATOM 1768 C C . GLY A 1 226 ? -12.375 17.516 -1.678 1 90.5 226 GLY A C 1
ATOM 1769 O O . GLY A 1 226 ? -11.57 17.562 -0.745 1 90.5 226 GLY A O 1
ATOM 1770 N N . ILE A 1 227 ? -13.641 17.172 -1.577 1 91.31 227 ILE A N 1
ATOM 1771 C CA . ILE A 1 227 ? -14.164 16.641 -0.325 1 91.31 227 ILE A CA 1
ATOM 1772 C C . ILE A 1 227 ? -14.883 15.328 -0.59 1 91.31 227 ILE A C 1
ATOM 1774 O O . ILE A 1 227 ? -15.648 15.211 -1.553 1 91.31 227 ILE A O 1
ATOM 1778 N N . ILE A 1 228 ? -14.594 14.367 0.244 1 90.56 228 ILE A N 1
ATOM 1779 C CA . ILE A 1 228 ? -15.297 13.094 0.18 1 90.56 228 ILE A CA 1
ATOM 1780 C C . ILE A 1 228 ? -16.094 12.883 1.461 1 90.56 228 ILE A C 1
ATOM 1782 O O . ILE A 1 228 ? -15.555 12.977 2.564 1 90.56 228 ILE A O 1
ATOM 1786 N N . ILE A 1 229 ? -17.328 12.531 1.314 1 90.56 229 ILE A N 1
ATOM 1787 C CA . ILE A 1 229 ? -18.203 12.336 2.465 1 90.56 229 ILE A CA 1
ATOM 1788 C C . ILE A 1 229 ? -18.703 10.891 2.484 1 90.56 229 ILE A C 1
ATOM 1790 O O . ILE A 1 229 ? -19.172 10.383 1.466 1 90.56 229 ILE A O 1
ATOM 1794 N N . PHE A 1 230 ? -18.578 10.312 3.598 1 88.75 230 PHE A N 1
ATOM 1795 C CA . PHE A 1 230 ? -19.125 8.984 3.859 1 88.75 230 PHE A CA 1
ATOM 1796 C C . PHE A 1 230 ? -20.266 9.062 4.863 1 88.75 230 PHE A C 1
ATOM 1798 O O . PHE A 1 230 ? -20.125 9.648 5.938 1 88.75 230 PHE A O 1
ATOM 1805 N N . ALA A 1 231 ? -21.406 8.484 4.465 1 89.94 231 ALA A N 1
ATOM 1806 C CA . ALA A 1 231 ? -22.562 8.562 5.34 1 89.94 231 ALA A CA 1
ATOM 1807 C C . ALA A 1 231 ? -23.438 7.324 5.199 1 89.94 231 ALA A C 1
ATOM 1809 O O . ALA A 1 231 ? -23.172 6.453 4.367 1 89.94 231 ALA A O 1
ATOM 1810 N N . GLU A 1 232 ? -24.391 7.199 6.117 1 87.06 232 GLU A N 1
ATOM 1811 C CA . GLU A 1 232 ? -25.312 6.055 6.117 1 87.06 232 GLU A CA 1
ATOM 1812 C C . GLU A 1 232 ? -26.188 6.051 4.867 1 87.06 232 GLU A C 1
ATOM 1814 O O . GLU A 1 232 ? -26.547 4.988 4.363 1 87.06 232 GLU A O 1
ATOM 1819 N N . ASP A 1 233 ? -26.547 7.195 4.438 1 87.69 233 ASP A N 1
ATOM 1820 C CA . ASP A 1 233 ? -27.375 7.293 3.242 1 87.69 233 ASP A CA 1
ATOM 1821 C C . ASP A 1 233 ? -27.266 8.68 2.604 1 87.69 233 ASP A C 1
ATOM 1823 O O . ASP A 1 233 ? -26.578 9.555 3.133 1 87.69 233 ASP A O 1
ATOM 1827 N N . ASP A 1 234 ? -27.938 8.828 1.514 1 90.88 234 ASP A N 1
ATOM 1828 C CA . ASP A 1 234 ? -27.875 10.055 0.717 1 90.88 234 ASP A CA 1
ATOM 1829 C C . ASP A 1 234 ? -28.516 11.227 1.459 1 90.88 234 ASP A C 1
ATOM 1831 O O . ASP A 1 234 ? -28.094 12.375 1.294 1 90.88 234 ASP A O 1
ATOM 1835 N N . GLU A 1 235 ? -29.406 10.938 2.213 1 93.56 235 GLU A N 1
ATOM 1836 C CA . GLU A 1 235 ? -30.094 12.008 2.934 1 93.56 235 GLU A CA 1
ATOM 1837 C C . GLU A 1 235 ? -29.156 12.711 3.912 1 93.56 235 GLU A C 1
ATOM 1839 O O . GLU A 1 235 ? -29.172 13.938 4.016 1 93.56 235 GLU A O 1
ATOM 1844 N N . VAL A 1 236 ? -28.438 11.812 4.539 1 93.19 236 VAL A N 1
ATOM 1845 C CA . VAL A 1 236 ? -27.484 12.367 5.492 1 93.19 236 VAL A CA 1
ATOM 1846 C C . VAL A 1 236 ? -26.469 13.227 4.754 1 93.19 236 VAL A C 1
ATOM 1848 O O . VAL A 1 236 ? -26.094 14.312 5.223 1 93.19 236 VAL A O 1
ATOM 1851 N N . ILE A 1 237 ? -26.016 12.852 3.625 1 94.06 237 ILE A N 1
ATOM 1852 C CA . ILE A 1 237 ? -25.062 13.609 2.832 1 94.06 237 ILE A CA 1
ATOM 1853 C C . ILE A 1 237 ? -25.672 14.961 2.434 1 94.06 237 ILE A C 1
ATOM 1855 O O . ILE A 1 237 ? -25 15.992 2.494 1 94.06 237 ILE A O 1
ATOM 1859 N N . GLY A 1 238 ? -26.891 14.93 2.045 1 94.69 238 GLY A N 1
ATOM 1860 C CA . GLY A 1 238 ? -27.578 16.172 1.707 1 94.69 238 GLY A CA 1
ATOM 1861 C C . GLY A 1 238 ? -27.609 17.156 2.855 1 94.69 238 GLY A C 1
ATOM 1862 O O . GLY A 1 238 ? -27.391 18.359 2.656 1 94.69 238 GLY A O 1
ATOM 1863 N N . LYS A 1 239 ? -27.844 16.703 4.008 1 96.19 239 LYS A N 1
ATOM 1864 C CA . LYS A 1 239 ? -27.875 17.547 5.191 1 96.19 239 LYS A CA 1
ATOM 1865 C C . LYS A 1 239 ? -26.5 18.156 5.469 1 96.19 239 LYS A C 1
ATOM 1867 O O . LYS A 1 239 ? -26.406 19.328 5.844 1 96.19 239 LYS A O 1
ATOM 1872 N N . VAL A 1 240 ? -25.531 17.281 5.289 1 95.56 240 VAL A N 1
ATOM 1873 C CA . VAL A 1 240 ? -24.156 17.719 5.516 1 95.56 240 VAL A CA 1
ATOM 1874 C C . VAL A 1 240 ? -23.812 18.844 4.547 1 95.56 240 VAL A C 1
ATOM 1876 O O . VAL A 1 240 ? -23.266 19.875 4.957 1 95.56 240 VAL A O 1
ATOM 1879 N N . ILE A 1 241 ? -24.203 18.688 3.326 1 95.44 241 ILE A N 1
ATOM 1880 C CA . ILE A 1 241 ? -23.891 19.672 2.291 1 95.44 241 ILE A CA 1
ATOM 1881 C C . ILE A 1 241 ? -24.625 20.984 2.578 1 95.44 241 ILE A C 1
ATOM 1883 O O . ILE A 1 241 ? -24.031 22.062 2.502 1 95.44 241 ILE A O 1
ATOM 1887 N N . ARG A 1 242 ? -25.828 20.922 2.928 1 95.25 242 ARG A N 1
ATOM 1888 C CA . ARG A 1 242 ? -26.609 22.109 3.252 1 95.25 242 ARG A CA 1
ATOM 1889 C C . ARG A 1 242 ? -26.031 22.844 4.449 1 95.25 242 ARG A C 1
ATOM 1891 O O . ARG A 1 242 ? -25.984 24.078 4.465 1 95.25 242 ARG A O 1
ATOM 1898 N N . TYR A 1 243 ? -25.609 22.062 5.359 1 95.69 243 TYR A N 1
ATOM 1899 C CA . TYR A 1 243 ? -25.016 22.641 6.559 1 95.69 243 TYR A CA 1
ATOM 1900 C C . TYR A 1 243 ? -23.75 23.422 6.223 1 95.69 243 TYR A C 1
ATOM 1902 O O . TYR A 1 243 ? -23.594 24.562 6.648 1 95.69 243 TYR A O 1
ATOM 1910 N N . ILE A 1 244 ? -22.859 22.781 5.418 1 94.5 244 ILE A N 1
ATOM 1911 C CA . ILE A 1 244 ? -21.578 23.422 5.082 1 94.5 244 ILE A CA 1
ATOM 1912 C C . ILE A 1 244 ? -21.828 24.609 4.168 1 94.5 244 ILE A C 1
ATOM 1914 O O . ILE A 1 244 ? -21.172 25.656 4.305 1 94.5 244 ILE A O 1
ATOM 1918 N N . GLU A 1 245 ? -22.797 24.484 3.342 1 94.88 245 GLU A N 1
ATOM 1919 C CA . GLU A 1 245 ? -23.156 25.594 2.479 1 94.88 245 GLU A CA 1
ATOM 1920 C C . GLU A 1 245 ? -23.703 26.766 3.293 1 94.88 245 GLU A C 1
ATOM 1922 O O . GLU A 1 245 ? -23.484 27.938 2.941 1 94.88 245 GLU A O 1
ATOM 1927 N N . GLY A 1 246 ? -24.359 26.438 4.332 1 93.5 246 GLY A N 1
ATOM 1928 C CA . GLY A 1 246 ? -24.859 27.453 5.242 1 93.5 246 GLY A CA 1
ATOM 1929 C C . GLY A 1 246 ? -23.75 28.234 5.93 1 93.5 246 GLY A C 1
ATOM 1930 O O . GLY A 1 246 ? -23.969 29.328 6.426 1 93.5 246 GLY A O 1
ATOM 1931 N N . LYS A 1 247 ? -22.578 27.688 5.941 1 93.5 247 LYS A N 1
ATOM 1932 C CA . LYS A 1 247 ? -21.422 28.359 6.543 1 93.5 247 LYS A CA 1
ATOM 1933 C C . LYS A 1 247 ? -20.641 29.141 5.5 1 93.5 247 LYS A C 1
ATOM 1935 O O . LYS A 1 247 ? -19.562 29.672 5.793 1 93.5 247 LYS A O 1
ATOM 1940 N N . GLY A 1 248 ? -21.125 29.109 4.227 1 91.19 248 GLY A N 1
ATOM 1941 C CA . GLY A 1 248 ? -20.547 29.984 3.225 1 91.19 248 GLY A CA 1
ATOM 1942 C C . GLY A 1 248 ? -19.703 29.25 2.199 1 91.19 248 GLY A C 1
ATOM 1943 O O . GLY A 1 248 ? -19.031 29.891 1.383 1 91.19 248 GLY A O 1
ATOM 1944 N N . ILE A 1 249 ? -19.703 28 2.277 1 92.12 249 ILE A N 1
ATOM 1945 C CA . ILE A 1 249 ? -18.906 27.234 1.326 1 92.12 249 ILE A CA 1
ATOM 1946 C C . ILE A 1 249 ? -19.812 26.625 0.262 1 92.12 249 ILE A C 1
ATOM 1948 O O . ILE A 1 249 ? -20.75 25.891 0.586 1 92.12 249 ILE A O 1
ATOM 1952 N N . LYS A 1 250 ? -19.547 26.922 -0.952 1 92.75 250 LYS A N 1
ATOM 1953 C CA . LYS A 1 250 ? -20.312 26.359 -2.049 1 92.75 250 LYS A CA 1
ATOM 1954 C C . LYS A 1 250 ? -19.734 25.016 -2.49 1 92.75 250 LYS A C 1
ATOM 1956 O O . LYS A 1 250 ? -18.516 24.844 -2.539 1 92.75 250 LYS A O 1
ATOM 1961 N N . PHE A 1 251 ? -20.625 24.031 -2.764 1 91.69 251 PHE A N 1
ATOM 1962 C CA . PHE A 1 251 ? -20.188 22.703 -3.182 1 91.69 251 PHE A CA 1
ATOM 1963 C C . PHE A 1 251 ? -20.688 22.406 -4.594 1 91.69 251 PHE A C 1
ATOM 1965 O O . PHE A 1 251 ? -21.781 22.812 -4.977 1 91.69 251 PHE A O 1
ATOM 1972 N N . ARG A 1 252 ? -19.859 21.781 -5.344 1 89.44 252 ARG A N 1
ATOM 1973 C CA . ARG A 1 252 ? -20.234 21.141 -6.602 1 89.44 252 ARG A CA 1
ATOM 1974 C C . ARG A 1 252 ? -20.062 19.625 -6.52 1 89.44 252 ARG A C 1
ATOM 1976 O O . ARG A 1 252 ? -19 19.141 -6.141 1 89.44 252 ARG A O 1
ATOM 1983 N N . GLU A 1 253 ? -21.188 18.906 -6.812 1 87.62 253 GLU A N 1
ATOM 1984 C CA . GLU A 1 253 ? -21.078 17.453 -6.719 1 87.62 253 GLU A CA 1
ATOM 1985 C C . GLU A 1 253 ? -20.219 16.891 -7.844 1 87.62 253 GLU A C 1
ATOM 1987 O O . GLU A 1 253 ? -20.344 17.312 -9 1 87.62 253 GLU A O 1
ATOM 1992 N N . GLY A 1 254 ? -19.438 15.992 -7.539 1 77.75 254 GLY A N 1
ATOM 1993 C CA . GLY A 1 254 ? -18.703 15.203 -8.531 1 77.75 254 GLY A CA 1
ATOM 1994 C C . GLY A 1 254 ? -17.266 15.656 -8.711 1 77.75 254 GLY A C 1
ATOM 1995 O O . GLY A 1 254 ? -16.891 16.734 -8.242 1 77.75 254 GLY A O 1
ATOM 1996 N N . TRP A 1 255 ? -16.281 14.859 -9.125 1 71.5 255 TRP A N 1
ATOM 1997 C CA . TRP A 1 255 ? -14.922 15 -9.641 1 71.5 255 TRP A CA 1
ATOM 1998 C C . TRP A 1 255 ? -14.242 13.633 -9.734 1 71.5 255 TRP A C 1
ATOM 2000 O O . TRP A 1 255 ? -14.664 12.672 -9.086 1 71.5 255 TRP A O 1
ATOM 2010 N N . MET B 1 1 ? 24.344 -11.055 1.072 1 53.16 1 MET B N 1
ATOM 2011 C CA . MET B 1 1 ? 23.859 -9.68 0.984 1 53.16 1 MET B CA 1
ATOM 2012 C C . MET B 1 1 ? 23.125 -9.281 2.26 1 53.16 1 MET B C 1
ATOM 2014 O O . MET B 1 1 ? 22.25 -10.016 2.736 1 53.16 1 MET B O 1
ATOM 2018 N N . VAL B 1 2 ? 23.844 -8.469 3.133 1 58.97 2 VAL B N 1
ATOM 2019 C CA . VAL B 1 2 ? 23.156 -8.047 4.348 1 58.97 2 VAL B CA 1
ATOM 2020 C C . VAL B 1 2 ? 22.141 -6.949 4.012 1 58.97 2 VAL B C 1
ATOM 2022 O O . VAL B 1 2 ? 22.516 -5.875 3.535 1 58.97 2 VAL B O 1
ATOM 2025 N N . LEU B 1 3 ? 20.891 -7.34 4.004 1 75.31 3 LEU B N 1
ATOM 2026 C CA . LEU B 1 3 ? 19.859 -6.375 3.645 1 75.31 3 LEU B CA 1
ATOM 2027 C C . LEU B 1 3 ? 19.484 -5.504 4.84 1 75.31 3 LEU B C 1
ATOM 2029 O O . LEU B 1 3 ? 19.328 -6.004 5.957 1 75.31 3 LEU B O 1
ATOM 2033 N N . VAL B 1 4 ? 19.734 -4.223 4.711 1 85.81 4 VAL B N 1
ATOM 2034 C CA . VAL B 1 4 ? 19.25 -3.271 5.703 1 85.81 4 VAL B CA 1
ATOM 2035 C C . VAL B 1 4 ? 17.766 -3.002 5.465 1 85.81 4 VAL B C 1
ATOM 2037 O O . VAL B 1 4 ? 17.359 -2.609 4.367 1 85.81 4 VAL B O 1
ATOM 2040 N N . LEU B 1 5 ? 16.984 -3.236 6.512 1 93.62 5 LEU B N 1
ATOM 2041 C CA . LEU B 1 5 ? 15.539 -3.297 6.344 1 93.62 5 LEU B CA 1
ATOM 2042 C C . LEU B 1 5 ? 14.906 -1.935 6.602 1 93.62 5 LEU B C 1
ATOM 2044 O O . LEU B 1 5 ? 15.328 -1.213 7.512 1 93.62 5 LEU B O 1
ATOM 2048 N N . ALA B 1 6 ? 13.992 -1.609 5.805 1 97.19 6 ALA B N 1
ATOM 2049 C CA . ALA B 1 6 ? 13.156 -0.422 5.969 1 97.19 6 ALA B CA 1
ATOM 2050 C C . ALA B 1 6 ? 11.672 -0.783 5.922 1 97.19 6 ALA B C 1
ATOM 2052 O O . ALA B 1 6 ? 11.305 -1.868 5.465 1 97.19 6 ALA B O 1
ATOM 2053 N N . GLU B 1 7 ? 10.852 0.074 6.469 1 98.81 7 GLU B N 1
ATOM 2054 C CA . GLU B 1 7 ? 9.398 -0.04 6.344 1 98.81 7 GLU B CA 1
ATOM 2055 C C . GLU B 1 7 ? 8.766 1.31 6.023 1 98.81 7 GLU B C 1
ATOM 2057 O O . GLU B 1 7 ? 9.352 2.359 6.293 1 98.81 7 GLU B O 1
ATOM 2062 N N . ILE B 1 8 ? 7.668 1.251 5.375 1 98.94 8 ILE B N 1
ATOM 2063 C CA . ILE B 1 8 ? 6.922 2.447 4.996 1 98.94 8 ILE B CA 1
ATOM 2064 C C . ILE B 1 8 ? 5.504 2.367 5.555 1 98.94 8 ILE B C 1
ATOM 2066 O O . ILE B 1 8 ? 4.867 1.313 5.5 1 98.94 8 ILE B O 1
ATOM 2070 N N . ILE B 1 9 ? 5.047 3.42 6.148 1 98.94 9 ILE B N 1
ATOM 2071 C CA . ILE B 1 9 ? 3.648 3.574 6.535 1 98.94 9 ILE B CA 1
ATOM 2072 C C . ILE B 1 9 ? 3.043 4.773 5.812 1 98.94 9 ILE B C 1
ATOM 2074 O O . ILE B 1 9 ? 3.627 5.859 5.801 1 98.94 9 ILE B O 1
ATOM 2078 N N . THR B 1 10 ? 1.979 4.57 5.16 1 98.88 10 THR B N 1
ATOM 2079 C CA . THR B 1 10 ? 1.234 5.691 4.594 1 98.88 10 THR B CA 1
ATOM 2080 C C . THR B 1 10 ? -0.097 5.875 5.316 1 98.88 10 THR B C 1
ATOM 2082 O O . THR B 1 10 ? -0.72 4.898 5.738 1 98.88 10 THR B O 1
ATOM 2085 N N . VAL B 1 11 ? -0.488 7.117 5.445 1 98.56 11 VAL B N 1
ATOM 2086 C CA . VAL B 1 11 ? -1.682 7.473 6.207 1 98.56 11 VAL B CA 1
ATOM 2087 C C . VAL B 1 11 ? -2.639 8.273 5.324 1 98.56 11 VAL B C 1
ATOM 2089 O O . VAL B 1 11 ? -2.248 9.281 4.73 1 98.56 11 VAL B O 1
ATOM 2092 N N . GLY B 1 12 ? -3.91 7.844 5.312 1 96.69 12 GLY B N 1
ATOM 2093 C CA . GLY B 1 12 ? -4.934 8.586 4.594 1 96.69 12 GLY B CA 1
ATOM 2094 C C . GLY B 1 12 ? -6.152 7.75 4.254 1 96.69 12 GLY B C 1
ATOM 2095 O O . GLY B 1 12 ? -6.035 6.711 3.602 1 96.69 12 GLY B O 1
ATOM 2096 N N . ASP B 1 13 ? -7.273 8.227 4.57 1 94.5 13 ASP B N 1
ATOM 2097 C CA . ASP B 1 13 ? -8.516 7.52 4.281 1 94.5 13 ASP B CA 1
ATOM 2098 C C . ASP B 1 13 ? -8.727 7.375 2.775 1 94.5 13 ASP B C 1
ATOM 2100 O O . ASP B 1 13 ? -9.305 6.387 2.316 1 94.5 13 ASP B O 1
ATOM 2104 N N . GLU B 1 14 ? -8.219 8.336 2.027 1 93.69 14 GLU B N 1
ATOM 2105 C CA . GLU B 1 14 ? -8.398 8.305 0.58 1 93.69 14 GLU B CA 1
ATOM 2106 C C . GLU B 1 14 ? -7.68 7.105 -0.034 1 93.69 14 GLU B C 1
ATOM 2108 O O . GLU B 1 14 ? -8.07 6.613 -1.094 1 93.69 14 GLU B O 1
ATOM 2113 N N . LEU B 1 15 ? -6.617 6.648 0.61 1 96.94 15 LEU B N 1
ATOM 2114 C CA . LEU B 1 15 ? -5.891 5.465 0.158 1 96.94 15 LEU B CA 1
ATOM 2115 C C . LEU B 1 15 ? -6.68 4.195 0.45 1 96.94 15 LEU B C 1
ATOM 2117 O O . LEU B 1 15 ? -6.715 3.275 -0.37 1 96.94 15 LEU B O 1
ATOM 2121 N N . LEU B 1 16 ? -7.395 4.172 1.572 1 97.25 16 LEU B N 1
ATOM 2122 C CA . LEU B 1 16 ? -8.086 2.98 2.047 1 97.25 16 LEU B CA 1
ATOM 2123 C C . LEU B 1 16 ? -9.461 2.854 1.392 1 97.25 16 LEU B C 1
ATOM 2125 O O . LEU B 1 16 ? -10.07 1.779 1.416 1 97.25 16 LEU B O 1
ATOM 2129 N N . THR B 1 17 ? -9.898 3.971 0.809 1 94.5 17 THR B N 1
ATOM 2130 C CA . THR B 1 17 ? -11.18 3.928 0.105 1 94.5 17 THR B CA 1
ATOM 2131 C C . THR B 1 17 ? -10.961 3.783 -1.398 1 94.5 17 THR B C 1
ATOM 2133 O O . THR B 1 17 ? -11.922 3.707 -2.166 1 94.5 17 THR B O 1
ATOM 2136 N N . GLY B 1 18 ? -9.703 3.764 -1.767 1 95.12 18 GLY B N 1
ATOM 2137 C CA . GLY B 1 18 ? -9.367 3.559 -3.166 1 95.12 18 GLY B CA 1
ATOM 2138 C C . GLY B 1 18 ? -9.508 4.816 -4.004 1 95.12 18 GLY B C 1
ATOM 2139 O O . GLY B 1 18 ? -9.398 4.766 -5.23 1 95.12 18 GLY B O 1
ATOM 2140 N N . ASN B 1 19 ? -9.734 5.957 -3.359 1 93.06 19 ASN B N 1
ATOM 2141 C CA . ASN B 1 19 ? -9.875 7.219 -4.082 1 93.06 19 ASN B CA 1
ATOM 2142 C C . ASN B 1 19 ? -8.523 7.719 -4.594 1 93.06 19 ASN B C 1
ATOM 2144 O O . ASN B 1 19 ? -8.469 8.531 -5.512 1 93.06 19 ASN B O 1
ATOM 2148 N N . THR B 1 20 ? -7.484 7.238 -4.031 1 94 20 THR B N 1
ATOM 2149 C CA . THR B 1 20 ? -6.125 7.605 -4.414 1 94 20 THR B CA 1
ATOM 2150 C C . THR B 1 20 ? -5.223 6.375 -4.453 1 94 20 THR B C 1
ATOM 2152 O O . THR B 1 20 ? -5.281 5.527 -3.562 1 94 20 THR B O 1
ATOM 2155 N N . VAL B 1 21 ? -4.496 6.25 -5.523 1 97.12 21 VAL B N 1
ATOM 2156 C CA . VAL B 1 21 ? -3.473 5.211 -5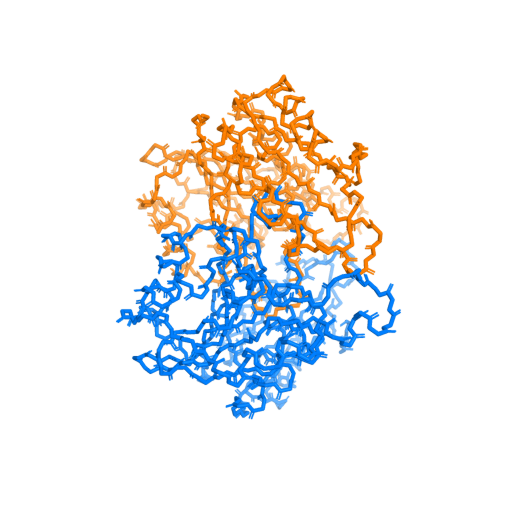.594 1 97.12 21 VAL B CA 1
ATOM 2157 C C . VAL B 1 21 ? -2.217 5.672 -4.859 1 97.12 21 VAL B C 1
ATOM 2159 O O . VAL B 1 21 ? -1.773 6.809 -5.023 1 97.12 21 VAL B O 1
ATOM 2162 N N . ASP B 1 22 ? -1.647 4.797 -4.098 1 97.31 22 ASP B N 1
ATOM 2163 C CA . ASP B 1 22 ? -0.509 5.145 -3.254 1 97.31 22 ASP B CA 1
ATOM 2164 C C . ASP B 1 22 ? 0.782 5.195 -4.066 1 97.31 22 ASP B C 1
ATOM 2166 O O . ASP B 1 22 ? 1.621 4.297 -3.967 1 97.31 22 ASP B O 1
ATOM 2170 N N . SER B 1 23 ? 1.001 6.273 -4.699 1 97.81 23 SER B N 1
ATOM 2171 C CA . SER B 1 23 ? 2.24 6.441 -5.449 1 97.81 23 SER B CA 1
ATOM 2172 C C . SER B 1 23 ? 3.387 6.867 -4.535 1 97.81 23 SER B C 1
ATOM 2174 O O . SER B 1 23 ? 4.559 6.719 -4.895 1 97.81 23 SER B O 1
ATOM 2176 N N . ASN B 1 24 ? 3.07 7.426 -3.365 1 98.44 24 ASN B N 1
ATOM 2177 C CA . ASN B 1 24 ? 4.105 7.836 -2.424 1 98.44 24 ASN B CA 1
ATOM 2178 C C . ASN B 1 24 ? 4.941 6.648 -1.955 1 98.44 24 ASN B C 1
ATOM 2180 O O . ASN B 1 24 ? 6.172 6.703 -1.985 1 98.44 24 ASN B O 1
ATOM 2184 N N . SER B 1 25 ? 4.242 5.574 -1.567 1 98.56 25 SER B N 1
ATOM 2185 C CA . SER B 1 25 ? 4.973 4.406 -1.086 1 98.56 25 SER B CA 1
ATOM 2186 C C . SER B 1 25 ? 5.883 3.838 -2.17 1 98.56 25 SER B C 1
ATOM 2188 O O . SER B 1 25 ? 6.988 3.379 -1.879 1 98.56 25 SER B O 1
ATOM 2190 N N . ALA B 1 26 ? 5.383 3.832 -3.4 1 98.31 26 ALA B N 1
ATOM 2191 C CA . ALA B 1 26 ? 6.195 3.316 -4.5 1 98.31 26 ALA B CA 1
ATOM 2192 C C . ALA B 1 26 ? 7.449 4.164 -4.703 1 98.31 26 ALA B C 1
ATOM 2194 O O . ALA B 1 26 ? 8.539 3.633 -4.898 1 98.31 26 ALA B O 1
ATOM 2195 N N . TYR B 1 27 ? 7.281 5.48 -4.672 1 98.69 27 TYR B N 1
ATOM 2196 C CA . TYR B 1 27 ? 8.414 6.387 -4.844 1 98.69 27 TYR B CA 1
ATOM 2197 C C . TYR B 1 27 ? 9.414 6.223 -3.709 1 98.69 27 TYR B C 1
ATOM 2199 O O . TYR B 1 27 ? 10.625 6.129 -3.949 1 98.69 27 TYR B O 1
ATOM 2207 N N . ILE B 1 28 ? 8.93 6.195 -2.477 1 98.81 28 ILE B N 1
ATOM 2208 C CA . ILE B 1 28 ? 9.797 6.031 -1.314 1 98.81 28 ILE B CA 1
ATOM 2209 C C . ILE B 1 28 ? 10.562 4.719 -1.424 1 98.81 28 ILE B C 1
ATOM 2211 O O . ILE B 1 28 ? 11.781 4.684 -1.231 1 98.81 28 ILE B O 1
ATOM 2215 N N . ALA B 1 29 ? 9.859 3.68 -1.74 1 98.31 29 ALA B N 1
ATOM 2216 C CA . ALA B 1 29 ? 10.469 2.355 -1.847 1 98.31 29 ALA B CA 1
ATOM 2217 C C . ALA B 1 29 ? 11.562 2.338 -2.914 1 98.31 29 ALA B C 1
ATOM 2219 O O . ALA B 1 29 ? 12.641 1.779 -2.699 1 98.31 29 ALA B O 1
ATOM 2220 N N . GLN B 1 30 ? 11.219 2.91 -4.027 1 96.75 30 GLN B N 1
ATOM 2221 C CA . GLN B 1 30 ? 12.18 2.965 -5.125 1 96.75 30 GLN B CA 1
ATOM 2222 C C . GLN B 1 30 ? 13.469 3.67 -4.695 1 96.75 30 GLN B C 1
ATOM 2224 O O . GLN B 1 30 ? 14.57 3.178 -4.953 1 96.75 30 GLN B O 1
ATOM 2229 N N . ARG B 1 31 ? 13.336 4.797 -4.09 1 96.69 31 ARG B N 1
ATOM 2230 C CA . ARG B 1 31 ? 14.492 5.586 -3.678 1 96.69 31 ARG B CA 1
ATOM 2231 C C . ARG B 1 31 ? 15.289 4.863 -2.598 1 96.69 31 ARG B C 1
ATOM 2233 O O . ARG B 1 31 ? 16.516 4.895 -2.602 1 96.69 31 ARG B O 1
ATOM 2240 N N . LEU B 1 32 ? 14.57 4.223 -1.649 1 96.31 32 LEU B N 1
ATOM 2241 C CA . LEU B 1 32 ? 15.258 3.445 -0.623 1 96.31 32 LEU B CA 1
ATOM 2242 C C . LEU B 1 32 ? 16.031 2.285 -1.243 1 96.31 32 LEU B C 1
ATOM 2244 O O . LEU B 1 32 ? 17.172 2.018 -0.858 1 96.31 32 LEU B O 1
ATOM 2248 N N . THR B 1 33 ? 15.359 1.644 -2.172 1 92.31 33 THR B N 1
ATOM 2249 C CA . THR B 1 33 ? 16 0.532 -2.861 1 92.31 33 THR B CA 1
ATOM 2250 C C . THR B 1 33 ? 17.266 1.002 -3.58 1 92.31 33 THR B C 1
ATOM 2252 O O . THR B 1 33 ? 18.297 0.333 -3.533 1 92.31 33 THR B O 1
ATOM 2255 N N . GLU B 1 34 ? 17.156 2.111 -4.234 1 90.75 34 GLU B N 1
ATOM 2256 C CA . GLU B 1 34 ? 18.297 2.689 -4.938 1 90.75 34 GLU B CA 1
ATOM 2257 C C . GLU B 1 34 ? 19.453 2.996 -3.977 1 90.75 34 GLU B C 1
ATOM 2259 O O . GLU B 1 34 ? 20.609 2.965 -4.363 1 90.75 34 GLU B O 1
ATOM 2264 N N . LYS B 1 35 ? 19.094 3.25 -2.762 1 91.62 35 LYS B N 1
ATOM 2265 C CA . LYS B 1 35 ? 20.109 3.574 -1.754 1 91.62 35 LYS B CA 1
ATOM 2266 C C . LYS B 1 35 ? 20.578 2.318 -1.032 1 91.62 35 LYS B C 1
ATOM 2268 O O . LYS B 1 35 ? 21.438 2.391 -0.151 1 91.62 35 LYS B O 1
ATOM 2273 N N . GLY B 1 36 ? 20.016 1.184 -1.409 1 88.75 36 GLY B N 1
ATOM 2274 C CA . GLY B 1 36 ? 20.484 -0.081 -0.868 1 88.75 36 GLY B CA 1
ATOM 2275 C C . GLY B 1 36 ? 19.688 -0.552 0.33 1 88.75 36 GLY B C 1
ATOM 2276 O O . GLY B 1 36 ? 20.172 -1.362 1.125 1 88.75 36 GLY B O 1
ATOM 2277 N N . PHE B 1 37 ? 18.516 -0.012 0.573 1 92.62 37 PHE B N 1
ATOM 2278 C CA . PHE B 1 37 ? 17.625 -0.47 1.622 1 92.62 37 PHE B CA 1
ATOM 2279 C C . PHE B 1 37 ? 16.547 -1.389 1.05 1 92.62 37 PHE B C 1
ATOM 2281 O O . PHE B 1 37 ? 16.062 -1.165 -0.059 1 92.62 37 PHE B O 1
ATOM 2288 N N . TRP B 1 38 ? 16.234 -2.395 1.776 1 92.31 38 TRP B N 1
ATOM 2289 C CA . TRP B 1 38 ? 15.156 -3.303 1.391 1 92.31 38 TRP B CA 1
ATOM 2290 C C . TRP B 1 38 ? 13.891 -3.016 2.189 1 92.31 38 TRP B C 1
ATOM 2292 O O . TRP B 1 38 ? 13.867 -3.184 3.41 1 92.31 38 TRP B O 1
ATOM 2302 N N . VAL B 1 39 ? 12.922 -2.586 1.48 1 96.88 39 VAL B N 1
ATOM 2303 C CA . VAL B 1 39 ? 11.648 -2.361 2.148 1 96.88 39 VAL B CA 1
ATOM 2304 C C . VAL B 1 39 ? 10.945 -3.695 2.385 1 96.88 39 VAL B C 1
ATOM 2306 O O . VAL B 1 39 ? 10.555 -4.379 1.434 1 96.88 39 VAL B O 1
ATOM 2309 N N . ARG B 1 40 ? 10.75 -3.965 3.598 1 95.94 40 ARG B N 1
ATOM 2310 C CA . ARG B 1 40 ? 10.18 -5.262 3.953 1 95.94 40 ARG B CA 1
ATOM 2311 C C . ARG B 1 40 ? 8.656 -5.211 3.938 1 95.94 40 ARG B C 1
ATOM 2313 O O . ARG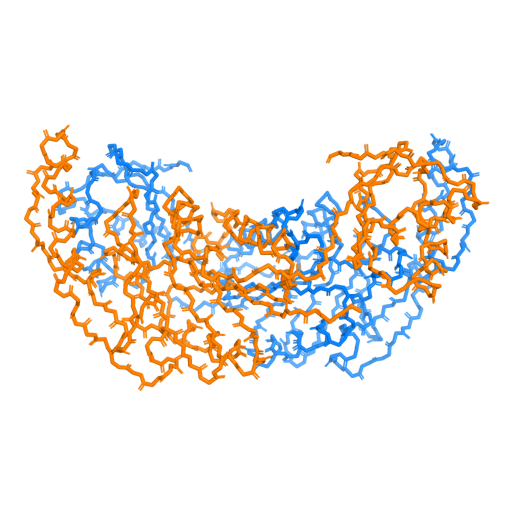 B 1 40 ? 8 -6.207 3.619 1 95.94 40 ARG B O 1
ATOM 2320 N N . ARG B 1 41 ? 8.164 -4.039 4.312 1 98.25 41 ARG B N 1
ATOM 2321 C CA . ARG B 1 41 ? 6.715 -3.947 4.484 1 98.25 41 ARG B CA 1
ATOM 2322 C C . ARG B 1 41 ? 6.23 -2.518 4.27 1 98.25 41 ARG B C 1
ATOM 2324 O O . ARG B 1 41 ? 6.887 -1.562 4.684 1 98.25 41 ARG B O 1
ATOM 2331 N N . ILE B 1 42 ? 5.141 -2.443 3.561 1 98.88 42 ILE B N 1
ATOM 2332 C CA . ILE B 1 42 ? 4.391 -1.196 3.457 1 98.88 42 ILE B CA 1
ATOM 2333 C C . ILE B 1 42 ? 3.023 -1.362 4.109 1 98.88 42 ILE B C 1
ATOM 2335 O O . ILE B 1 42 ? 2.316 -2.338 3.848 1 98.88 42 ILE B O 1
ATOM 2339 N N . THR B 1 43 ? 2.66 -0.483 5.004 1 98.88 43 THR B N 1
ATOM 2340 C CA . THR B 1 43 ? 1.371 -0.511 5.688 1 98.88 43 THR B CA 1
ATOM 2341 C C . THR B 1 43 ? 0.621 0.801 5.48 1 98.88 43 THR B C 1
ATOM 2343 O O . THR B 1 43 ? 1.195 1.882 5.629 1 98.88 43 THR B O 1
ATOM 2346 N N . THR B 1 44 ? -0.577 0.721 5.047 1 98.88 44 THR B N 1
ATOM 2347 C CA . THR B 1 44 ? -1.439 1.892 4.926 1 98.88 44 THR B CA 1
ATOM 2348 C C . THR B 1 44 ? -2.537 1.865 5.984 1 98.88 44 THR B C 1
ATOM 2350 O O . THR B 1 44 ? -3.223 0.854 6.152 1 98.88 44 THR B O 1
ATOM 2353 N N . VAL B 1 45 ? -2.711 2.934 6.691 1 98.62 45 VAL B N 1
ATOM 2354 C CA . VAL B 1 45 ? -3.75 3.066 7.707 1 98.62 45 VAL B CA 1
ATOM 2355 C C . VAL B 1 45 ? -4.543 4.352 7.473 1 98.62 45 VAL B C 1
ATOM 2357 O O . VAL B 1 45 ? -4.164 5.176 6.641 1 98.62 45 VAL B O 1
ATOM 2360 N N . GLY B 1 46 ? -5.656 4.414 8.195 1 97.12 46 GLY B N 1
ATOM 2361 C CA . GLY B 1 46 ? -6.512 5.578 8.062 1 97.12 46 GLY B CA 1
ATOM 2362 C C . GLY B 1 46 ? -6.109 6.727 8.969 1 97.12 46 GLY B C 1
ATOM 2363 O O . GLY B 1 46 ? -5.129 6.621 9.711 1 97.12 46 GLY B O 1
ATOM 2364 N N . ASP B 1 47 ? -6.859 7.805 8.812 1 95.81 47 ASP B N 1
ATOM 2365 C CA . ASP B 1 47 ? -6.637 9.008 9.602 1 95.81 47 ASP B CA 1
ATOM 2366 C C . ASP B 1 47 ? -7.23 8.859 11.008 1 95.81 47 ASP B C 1
ATOM 2368 O O . ASP B 1 47 ? -8.141 9.602 11.383 1 95.81 47 ASP B O 1
ATOM 2372 N N . ASP B 1 48 ? -6.738 7.934 11.734 1 95.69 48 ASP B N 1
ATOM 2373 C CA . ASP B 1 48 ? -7.148 7.617 13.102 1 95.69 48 ASP B CA 1
ATOM 2374 C C . ASP B 1 48 ? -5.938 7.453 14.016 1 95.69 48 ASP B C 1
ATOM 2376 O O . ASP B 1 48 ? -5.027 6.676 13.711 1 95.69 48 ASP B O 1
ATOM 2380 N N . VAL B 1 49 ? -5.922 8.164 15.117 1 98.06 49 VAL B N 1
ATOM 2381 C CA . VAL B 1 49 ? -4.766 8.242 16 1 98.06 49 VAL B CA 1
ATOM 2382 C C . VAL B 1 49 ? -4.383 6.844 16.469 1 98.06 49 VAL B C 1
ATOM 2384 O O . VAL B 1 49 ? -3.209 6.465 16.438 1 98.06 49 VAL B O 1
ATOM 2387 N N . LYS B 1 50 ? -5.355 6.062 16.875 1 98 50 LYS B N 1
ATOM 2388 C CA . LYS B 1 50 ? -5.078 4.742 17.422 1 98 50 LYS B CA 1
ATOM 2389 C C . LYS B 1 50 ? -4.555 3.791 16.359 1 98 50 LYS B C 1
ATOM 2391 O O . LYS B 1 50 ? -3.668 2.977 16.625 1 98 50 LYS B O 1
ATOM 2396 N N . GLU B 1 51 ? -5.113 3.85 15.156 1 97.69 51 GLU B N 1
ATOM 2397 C CA . GLU B 1 51 ? -4.645 3.004 14.062 1 97.69 51 GLU B CA 1
ATOM 2398 C C . GLU B 1 51 ? -3.207 3.342 13.688 1 97.69 51 GLU B C 1
ATOM 2400 O O . GLU B 1 51 ? -2.4 2.447 13.422 1 97.69 51 GLU B O 1
ATOM 2405 N N . ILE B 1 52 ? -2.91 4.633 13.633 1 98.81 52 ILE B N 1
ATOM 2406 C CA . ILE B 1 52 ? -1.556 5.078 13.32 1 98.81 52 ILE B CA 1
ATOM 2407 C C . ILE B 1 52 ? -0.6 4.621 14.422 1 98.81 52 ILE B C 1
ATOM 2409 O O . ILE B 1 52 ? 0.457 4.055 14.133 1 98.81 52 ILE B O 1
ATOM 2413 N N . GLU B 1 53 ? -1.004 4.871 15.656 1 98.81 53 GLU B N 1
ATOM 2414 C CA . GLU B 1 53 ? -0.203 4.461 16.797 1 98.81 53 GLU B CA 1
ATOM 2415 C C . GLU B 1 53 ? 0.135 2.973 16.734 1 98.81 53 GLU B C 1
ATOM 2417 O O . GLU B 1 53 ? 1.298 2.588 16.875 1 98.81 53 GLU B O 1
ATOM 2422 N N . ASN B 1 54 ? -0.856 2.133 16.516 1 98.5 54 ASN B N 1
ATOM 2423 C CA . ASN B 1 54 ? -0.674 0.687 16.469 1 98.5 54 ASN B CA 1
ATOM 2424 C C . ASN B 1 54 ? 0.24 0.279 15.312 1 98.5 54 ASN B C 1
ATOM 2426 O O . ASN B 1 54 ? 1.11 -0.578 15.477 1 98.5 54 ASN B O 1
ATOM 2430 N N . ALA B 1 55 ? 0.027 0.861 14.148 1 98.69 55 ALA B N 1
ATOM 2431 C CA . ALA B 1 55 ? 0.85 0.528 12.984 1 98.69 55 ALA B CA 1
ATOM 2432 C C . ALA B 1 55 ? 2.314 0.879 13.234 1 98.69 55 ALA B C 1
ATOM 2434 O O . ALA B 1 55 ? 3.211 0.116 12.867 1 98.69 55 ALA B O 1
ATOM 2435 N N . VAL B 1 56 ? 2.539 2.027 13.852 1 98.88 56 VAL B N 1
ATOM 2436 C CA . VAL B 1 56 ? 3.896 2.482 14.125 1 98.88 56 VAL B CA 1
ATOM 2437 C C . VAL B 1 56 ? 4.555 1.557 15.148 1 98.88 56 VAL B C 1
ATOM 2439 O O . VAL B 1 56 ? 5.699 1.138 14.969 1 98.88 56 VAL B O 1
ATOM 2442 N N . ARG B 1 57 ? 3.826 1.2 16.172 1 98.69 57 ARG B N 1
ATOM 2443 C CA . ARG B 1 57 ? 4.367 0.298 17.172 1 98.69 57 ARG B CA 1
ATOM 2444 C C . ARG B 1 57 ? 4.715 -1.059 16.578 1 98.69 57 ARG B C 1
ATOM 2446 O O . ARG B 1 57 ? 5.758 -1.634 16.891 1 98.69 57 ARG B O 1
ATOM 2453 N N . GLU B 1 58 ? 3.805 -1.548 15.789 1 98.31 58 GLU B N 1
ATOM 2454 C CA . GLU B 1 58 ? 4.051 -2.824 15.125 1 98.31 58 GLU B CA 1
ATOM 2455 C C . GLU B 1 58 ? 5.305 -2.76 14.25 1 98.31 58 GLU B C 1
ATOM 2457 O O . GLU B 1 58 ? 6.125 -3.678 14.266 1 98.31 58 GLU B O 1
ATOM 2462 N N . ALA B 1 59 ? 5.461 -1.668 13.5 1 98.5 59 ALA B N 1
ATOM 2463 C CA . ALA B 1 59 ? 6.633 -1.507 12.648 1 98.5 59 ALA B CA 1
ATOM 2464 C C . ALA B 1 59 ? 7.914 -1.451 13.469 1 98.5 59 ALA B C 1
ATOM 2466 O O . ALA B 1 59 ? 8.898 -2.125 13.156 1 98.5 59 ALA B O 1
ATOM 2467 N N . ILE B 1 60 ? 7.879 -0.694 14.539 1 98.44 60 ILE B N 1
ATOM 2468 C CA . ILE B 1 60 ? 9.047 -0.532 15.398 1 98.44 60 ILE B CA 1
ATOM 2469 C C . ILE B 1 60 ? 9.438 -1.88 16 1 98.44 60 ILE B C 1
ATOM 2471 O O . ILE B 1 60 ? 10.625 -2.191 16.125 1 98.44 60 ILE B O 1
ATOM 2475 N N . SER B 1 61 ? 8.414 -2.666 16.328 1 97.88 61 SER B N 1
ATOM 2476 C CA . SER B 1 61 ? 8.68 -3.953 16.953 1 97.88 61 SER B CA 1
ATOM 2477 C C . SER B 1 61 ? 9.438 -4.883 16.016 1 97.88 61 SER B C 1
ATOM 2479 O O . SER B 1 61 ? 10.125 -5.801 16.469 1 97.88 61 SER B O 1
ATOM 2481 N N . ARG B 1 62 ? 9.359 -4.633 14.75 1 96.94 62 ARG B N 1
ATOM 2482 C CA . ARG B 1 62 ? 10.078 -5.453 13.773 1 96.94 62 ARG B CA 1
ATOM 2483 C C . ARG B 1 62 ? 11.477 -4.906 13.516 1 96.94 62 ARG B C 1
ATOM 2485 O O . ARG B 1 62 ? 12.219 -5.453 12.703 1 96.94 62 ARG B O 1
ATOM 2492 N N . LYS B 1 63 ? 11.852 -3.85 14.117 1 96.88 63 LYS B N 1
ATOM 2493 C CA . LYS B 1 63 ? 13.188 -3.277 14.25 1 96.88 63 LYS B CA 1
ATOM 2494 C C . LYS B 1 63 ? 13.789 -2.967 12.883 1 96.88 63 LYS B C 1
ATOM 2496 O O . LYS B 1 63 ? 14.922 -3.355 12.594 1 96.88 63 LYS B O 1
ATOM 2501 N N . PRO B 1 64 ? 13.055 -2.287 12.016 1 97.44 64 PRO B N 1
ATOM 2502 C CA . PRO B 1 64 ? 13.734 -1.769 10.82 1 97.44 64 PRO B CA 1
ATOM 2503 C C . PRO B 1 64 ? 14.781 -0.708 11.156 1 97.44 64 PRO B C 1
ATOM 2505 O O . PRO B 1 64 ? 14.711 -0.076 12.211 1 97.44 64 PRO B O 1
ATOM 2508 N N . GLU B 1 65 ? 15.711 -0.565 10.234 1 95.44 65 GLU B N 1
ATOM 2509 C CA . GLU B 1 65 ? 16.656 0.53 10.391 1 95.44 65 GLU B CA 1
ATOM 2510 C C . GLU B 1 65 ? 15.992 1.882 10.164 1 95.44 65 GLU B C 1
ATOM 2512 O O . GLU B 1 65 ? 16.328 2.865 10.828 1 95.44 65 GLU B O 1
ATOM 2517 N N . VAL B 1 66 ? 15.117 1.859 9.211 1 97.5 66 VAL B N 1
ATOM 2518 C CA . VAL B 1 66 ? 14.453 3.098 8.82 1 97.5 66 VAL B CA 1
ATOM 2519 C C . VAL B 1 66 ? 12.945 2.857 8.688 1 97.5 66 VAL B C 1
ATOM 2521 O O . VAL B 1 66 ? 12.523 1.829 8.164 1 97.5 66 VAL B O 1
ATOM 2524 N N . LEU B 1 67 ? 12.188 3.705 9.266 1 98.88 67 LEU B N 1
ATOM 2525 C CA . LEU B 1 67 ? 10.742 3.762 9.078 1 98.88 67 LEU B CA 1
ATOM 2526 C C . LEU B 1 67 ? 10.32 5.109 8.508 1 98.88 67 LEU B C 1
ATOM 2528 O O . LEU B 1 67 ? 10.57 6.152 9.109 1 98.88 67 LEU B O 1
ATOM 2532 N N . ILE B 1 68 ? 9.75 5.109 7.312 1 98.94 68 ILE B N 1
ATOM 2533 C CA . ILE B 1 68 ? 9.25 6.34 6.711 1 98.94 68 ILE B CA 1
ATOM 2534 C C . ILE B 1 68 ? 7.723 6.344 6.746 1 98.94 68 ILE B C 1
ATOM 2536 O O . ILE B 1 68 ? 7.078 5.395 6.297 1 98.94 68 ILE B O 1
ATOM 2540 N N . ILE B 1 69 ? 7.195 7.367 7.305 1 98.94 69 ILE B N 1
ATOM 2541 C CA . ILE B 1 69 ? 5.754 7.562 7.402 1 98.94 69 ILE B CA 1
ATOM 2542 C C . ILE B 1 69 ? 5.336 8.758 6.551 1 98.94 69 ILE B C 1
ATOM 2544 O O . ILE B 1 69 ? 5.98 9.812 6.59 1 98.94 69 ILE B O 1
ATOM 2548 N N . SER B 1 70 ? 4.273 8.633 5.766 1 98.81 70 SER B N 1
ATOM 2549 C CA . SER B 1 70 ? 3.846 9.727 4.91 1 98.81 70 SER B CA 1
ATOM 2550 C C . SER B 1 70 ? 2.336 9.938 4.984 1 98.81 70 SER B C 1
ATOM 2552 O O . SER B 1 70 ? 1.569 8.977 4.875 1 98.81 70 SER B O 1
ATOM 2554 N N . GLY B 1 71 ? 1.913 11.188 5.199 1 98.25 71 GLY B N 1
ATOM 2555 C CA . GLY B 1 71 ? 0.505 11.547 5.184 1 98.25 71 GLY B CA 1
ATOM 2556 C C . GLY B 1 71 ? -0.001 12.047 6.523 1 98.25 71 GLY B C 1
ATOM 2557 O O . GLY B 1 71 ? 0.57 11.719 7.566 1 98.25 71 GLY B O 1
ATOM 2558 N N . GLY B 1 72 ? -1.039 12.859 6.492 1 97.38 72 GLY B N 1
ATOM 2559 C CA . GLY B 1 72 ? -1.773 13.227 7.691 1 97.38 72 GLY B CA 1
ATOM 2560 C C . GLY B 1 72 ? -1.124 14.359 8.469 1 97.38 72 GLY B C 1
ATOM 2561 O O . GLY B 1 72 ? -1.229 14.414 9.695 1 97.38 72 GLY B O 1
ATOM 2562 N N . LEU B 1 73 ? -0.437 15.258 7.73 1 97.88 73 LEU B N 1
ATOM 2563 C CA . LEU B 1 73 ? 0.302 16.297 8.43 1 97.88 73 LEU B CA 1
ATOM 2564 C C . LEU B 1 73 ? -0.356 17.656 8.227 1 97.88 73 LEU B C 1
ATOM 2566 O O . LEU B 1 73 ? 0.106 18.672 8.773 1 97.88 73 LEU B O 1
ATOM 2570 N N . GLY B 1 74 ? -1.434 17.734 7.516 1 94 74 GLY B N 1
ATOM 2571 C CA . GLY B 1 74 ? -2.057 19 7.164 1 94 74 GLY B CA 1
ATOM 2572 C C . GLY B 1 74 ? -2.826 19.625 8.312 1 94 74 GLY B C 1
ATOM 2573 O O . GLY B 1 74 ? -2.668 19.219 9.469 1 94 74 GLY B O 1
ATOM 2574 N N . PRO B 1 75 ? -3.643 20.594 7.98 1 93 75 PRO B N 1
ATOM 2575 C CA . PRO B 1 75 ? -4.293 21.406 9.008 1 93 75 PRO B CA 1
ATOM 2576 C C . PRO B 1 75 ? -5.656 20.859 9.422 1 93 75 PRO B C 1
ATOM 2578 O O . PRO B 1 75 ? -6.25 21.328 10.398 1 93 75 PRO B O 1
ATOM 2581 N N . THR B 1 76 ? -6.129 19.828 8.727 1 89.69 76 THR B N 1
ATOM 2582 C CA . THR B 1 76 ? -7.5 19.391 8.977 1 89.69 76 THR B CA 1
ATOM 2583 C C . THR B 1 76 ? -7.562 18.438 10.164 1 89.69 76 THR B C 1
ATOM 2585 O O . THR B 1 76 ? -6.531 17.953 10.633 1 89.69 76 THR B O 1
ATOM 2588 N N . HIS B 1 77 ? -8.742 18.188 10.594 1 88.38 77 HIS B N 1
ATOM 2589 C CA . HIS B 1 77 ? -8.977 17.406 11.797 1 88.38 77 HIS B CA 1
AT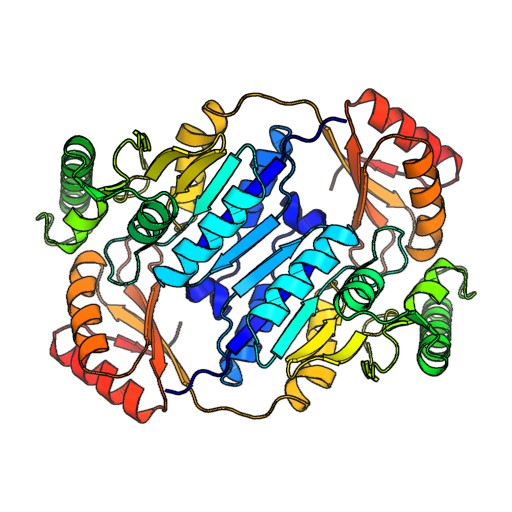OM 2590 C C . HIS B 1 77 ? -8.438 15.984 11.648 1 88.38 77 HIS B C 1
ATOM 2592 O O . HIS B 1 77 ? -8.07 15.344 12.641 1 88.38 77 HIS B O 1
ATOM 2598 N N . ASP B 1 78 ? -8.367 15.555 10.453 1 90.25 78 ASP B N 1
ATOM 2599 C CA . ASP B 1 78 ? -7.977 14.164 10.211 1 90.25 78 ASP B CA 1
ATOM 2600 C C . ASP B 1 78 ? -6.477 14.055 9.953 1 90.25 78 ASP B C 1
ATOM 2602 O O . ASP B 1 78 ? -5.957 12.945 9.781 1 90.25 78 ASP B O 1
ATOM 2606 N N . ASP B 1 79 ? -5.82 15.094 10.07 1 94.75 79 ASP B N 1
ATOM 2607 C CA . ASP B 1 79 ? -4.359 15.07 10.008 1 94.75 79 ASP B CA 1
ATOM 2608 C C . ASP B 1 79 ? -3.752 14.844 11.391 1 94.75 79 ASP B C 1
ATOM 2610 O O . ASP B 1 79 ? -3.354 15.805 12.055 1 94.75 79 ASP B O 1
ATOM 2614 N N . VAL B 1 80 ? -3.635 13.633 11.75 1 97.75 80 VAL B N 1
ATOM 2615 C CA . VAL B 1 80 ? -3.328 13.312 13.141 1 97.75 80 VAL B CA 1
ATOM 2616 C C . VAL B 1 80 ? -2.088 12.43 13.203 1 97.75 80 VAL B C 1
ATOM 2618 O O . VAL B 1 80 ? -1.864 11.727 14.203 1 97.75 80 VAL B O 1
ATOM 2621 N N . THR B 1 81 ? -1.257 12.391 12.195 1 98.81 81 THR B N 1
ATOM 2622 C CA . THR B 1 81 ? -0.122 11.477 12.109 1 98.81 81 THR B CA 1
ATOM 2623 C C . THR B 1 81 ? 0.918 11.805 13.18 1 98.81 81 THR B C 1
ATOM 2625 O O . THR B 1 81 ? 1.436 10.906 13.844 1 98.81 81 THR B O 1
ATOM 2628 N N . MET B 1 82 ? 1.204 13.117 13.391 1 98.88 82 MET B N 1
ATOM 2629 C CA . MET B 1 82 ? 2.191 13.5 14.398 1 98.88 82 MET B CA 1
ATOM 2630 C C . MET B 1 82 ? 1.777 13.008 15.781 1 98.88 82 MET B C 1
ATOM 2632 O O . MET B 1 82 ? 2.605 12.492 16.531 1 98.88 82 MET B O 1
ATOM 2636 N N . LEU B 1 83 ? 0.495 13.164 16.031 1 98.75 83 LEU B N 1
ATOM 2637 C CA . LEU B 1 83 ? -0.019 12.711 17.312 1 98.75 83 LEU B CA 1
ATOM 2638 C C . LEU B 1 83 ? 0.072 11.195 17.438 1 98.75 83 LEU B C 1
ATOM 2640 O O . LEU B 1 83 ? 0.469 10.68 18.484 1 98.75 83 LEU B O 1
ATOM 2644 N N . GLY B 1 84 ? -0.324 10.438 16.375 1 98.81 84 GLY B N 1
ATOM 2645 C CA . GLY B 1 84 ? -0.224 8.984 16.375 1 98.81 84 GLY B CA 1
ATOM 2646 C C . GLY B 1 84 ? 1.188 8.484 16.609 1 98.81 84 GLY B C 1
ATOM 2647 O O . GLY B 1 84 ? 1.396 7.539 17.375 1 98.81 84 GLY B O 1
ATOM 2648 N N . VAL B 1 85 ? 2.166 9.109 15.992 1 98.88 85 VAL B N 1
ATOM 2649 C CA . VAL B 1 85 ? 3.562 8.711 16.141 1 98.88 85 VAL B CA 1
ATOM 2650 C C . VAL B 1 85 ? 4.051 9.039 17.547 1 98.88 85 VAL B C 1
ATOM 2652 O O . VAL B 1 85 ? 4.727 8.219 18.188 1 98.88 85 VAL B O 1
ATOM 2655 N N . ALA B 1 86 ? 3.738 10.273 18.047 1 98.88 86 ALA B N 1
ATOM 2656 C CA . ALA B 1 86 ? 4.121 10.648 19.406 1 98.88 86 ALA B CA 1
ATOM 2657 C C . ALA B 1 86 ? 3.629 9.625 20.422 1 98.88 86 ALA B C 1
ATOM 2659 O O . ALA B 1 86 ? 4.395 9.18 21.281 1 98.88 86 ALA B O 1
ATOM 2660 N N . ASN B 1 87 ? 2.361 9.258 20.281 1 98.81 87 ASN B N 1
ATOM 2661 C CA . ASN B 1 87 ? 1.781 8.25 21.172 1 98.81 87 ASN B CA 1
ATOM 2662 C C . ASN B 1 87 ? 2.525 6.926 21.062 1 98.81 87 ASN B C 1
ATOM 2664 O O . ASN B 1 87 ? 2.77 6.266 22.078 1 98.81 87 ASN B O 1
ATOM 2668 N N . ALA B 1 88 ? 2.852 6.527 19.906 1 98.88 88 ALA B N 1
ATOM 2669 C CA . ALA B 1 88 ? 3.5 5.238 19.672 1 98.88 88 ALA B CA 1
ATOM 2670 C C . ALA B 1 88 ? 4.844 5.16 20.391 1 98.88 88 ALA B C 1
ATOM 2672 O O . ALA B 1 88 ? 5.246 4.086 20.844 1 98.88 88 ALA B O 1
ATOM 2673 N N . ILE B 1 89 ? 5.523 6.289 20.516 1 98.56 89 ILE B N 1
ATOM 2674 C CA . ILE B 1 89 ? 6.859 6.254 21.109 1 98.56 89 ILE B CA 1
ATOM 2675 C C . ILE B 1 89 ? 6.812 6.828 22.516 1 98.56 89 ILE B C 1
ATOM 2677 O O . ILE B 1 89 ? 7.855 7.098 23.125 1 98.56 89 ILE B O 1
ATOM 2681 N N . GLY B 1 90 ? 5.625 7.121 23.016 1 98.38 90 GLY B N 1
ATOM 2682 C CA . GLY B 1 90 ? 5.434 7.535 24.391 1 98.38 90 GLY B CA 1
ATOM 2683 C C . GLY B 1 90 ? 5.902 8.953 24.656 1 98.38 90 GLY B C 1
ATOM 2684 O O . GLY B 1 90 ? 6.461 9.234 25.719 1 98.38 90 GLY B O 1
ATOM 2685 N N . ARG B 1 91 ? 5.734 9.836 23.703 1 98.38 91 ARG B N 1
ATOM 2686 C CA . ARG B 1 91 ? 6.137 11.227 23.844 1 98.38 91 ARG B CA 1
ATOM 2687 C C . ARG B 1 91 ? 4.949 12.164 23.641 1 98.38 91 ARG B C 1
ATOM 2689 O O . ARG B 1 91 ? 3.9 11.75 23.141 1 98.38 91 ARG B O 1
ATOM 2696 N N . LYS B 1 92 ? 5.117 13.352 24.031 1 98.44 92 LYS B N 1
ATOM 2697 C CA . LYS B 1 92 ? 4.094 14.375 23.844 1 98.44 92 LYS B CA 1
ATOM 2698 C C . LYS B 1 92 ? 4.398 15.234 22.609 1 98.44 92 LYS B C 1
ATOM 2700 O O . LYS B 1 92 ? 5.523 15.219 22.109 1 98.44 92 LYS B O 1
ATOM 2705 N N . LEU B 1 93 ? 3.391 15.867 22.172 1 98.62 93 LEU B N 1
ATOM 2706 C CA . LEU B 1 93 ? 3.611 16.891 21.141 1 98.62 93 LEU B CA 1
ATOM 2707 C C . LEU B 1 93 ? 4.113 18.188 21.766 1 98.62 93 LEU B C 1
ATOM 2709 O O . LEU B 1 93 ? 3.656 18.578 22.844 1 98.62 93 LEU B O 1
ATOM 2713 N N . LYS B 1 94 ? 5.031 18.75 21.125 1 98.5 94 LYS B N 1
ATOM 2714 C CA . LYS B 1 94 ? 5.594 20.016 21.562 1 98.5 94 LYS B CA 1
ATOM 2715 C C . LYS B 1 94 ? 5.645 21.031 20.422 1 98.5 94 LYS B C 1
ATOM 2717 O O . LYS B 1 94 ? 5.926 20.656 19.266 1 98.5 94 LYS B O 1
ATOM 2722 N N . LEU B 1 95 ? 5.43 22.219 20.797 1 98.56 95 LEU B N 1
ATOM 2723 C CA . LEU B 1 95 ? 5.453 23.281 19.797 1 98.56 95 LEU B CA 1
ATOM 2724 C C . LEU B 1 95 ? 6.875 23.531 19.297 1 98.56 95 LEU B C 1
ATOM 2726 O O . LEU B 1 95 ? 7.797 23.688 20.094 1 98.56 95 LEU B O 1
ATOM 2730 N N . CYS B 1 96 ? 7.043 23.5 18.031 1 98.44 96 CYS B N 1
ATOM 2731 C CA . CYS B 1 96 ? 8.273 23.906 17.359 1 98.44 96 CYS B CA 1
ATOM 2732 C C . CYS B 1 96 ? 8.203 25.359 16.906 1 98.44 96 CYS B C 1
ATOM 2734 O O . CYS B 1 96 ? 7.625 25.672 15.867 1 98.44 96 CYS B O 1
ATOM 2736 N N . GLU B 1 97 ? 8.867 26.172 17.672 1 98 97 GLU B N 1
ATOM 2737 C CA . GLU B 1 97 ? 8.773 27.609 17.438 1 98 97 GLU B CA 1
ATOM 2738 C C . GLU B 1 97 ? 9.297 27.969 16.047 1 98 97 GLU B C 1
ATOM 2740 O O . GLU B 1 97 ? 8.703 28.797 15.352 1 98 97 GLU B O 1
ATOM 2745 N N . ASP B 1 98 ? 10.398 27.359 15.727 1 97.88 98 ASP B N 1
ATOM 2746 C CA . ASP B 1 98 ? 10.969 27.625 14.406 1 97.88 98 ASP B CA 1
ATOM 2747 C C . ASP B 1 98 ? 10 27.203 13.305 1 97.88 98 ASP B C 1
ATOM 2749 O O . ASP B 1 98 ? 9.883 27.875 12.281 1 97.88 98 ASP B O 1
ATOM 2753 N N . CYS B 1 99 ? 9.305 26.062 13.492 1 98.38 99 CYS B N 1
ATOM 2754 C CA . CYS B 1 99 ? 8.328 25.578 12.516 1 98.38 99 CYS B CA 1
ATOM 2755 C C . CYS B 1 99 ? 7.164 26.562 12.398 1 98.38 99 CYS B C 1
ATOM 2757 O O . CYS B 1 99 ? 6.676 26.812 11.297 1 98.38 99 CYS B O 1
ATOM 2759 N N . LEU B 1 100 ? 6.73 27.016 13.531 1 98.25 100 LEU B N 1
ATOM 2760 C CA . LEU B 1 100 ? 5.621 27.953 13.555 1 98.25 100 LEU B CA 1
ATOM 2761 C C . LEU B 1 100 ? 5.949 29.203 12.727 1 98.25 100 LEU B C 1
ATOM 2763 O O . LEU B 1 100 ? 5.102 29.688 11.984 1 98.25 100 LEU B O 1
ATOM 2767 N N . GLU B 1 101 ? 7.117 29.719 12.914 1 98 101 GLU B N 1
ATOM 2768 C CA . GLU B 1 101 ? 7.551 30.891 12.156 1 98 101 GLU B CA 1
ATOM 2769 C C . GLU B 1 101 ? 7.578 30.609 10.664 1 98 101 GLU B C 1
ATOM 2771 O O . GLU B 1 101 ? 7.195 31.453 9.852 1 98 101 GLU B O 1
ATOM 2776 N N . ARG B 1 102 ? 8.023 29.469 10.297 1 97.5 102 ARG B N 1
ATOM 2777 C CA . ARG B 1 102 ? 8.078 29.078 8.891 1 97.5 102 ARG B CA 1
ATOM 2778 C C . ARG B 1 102 ? 6.68 28.953 8.297 1 97.5 102 ARG B C 1
ATOM 2780 O O . ARG B 1 102 ? 6.453 29.312 7.141 1 97.5 102 ARG B O 1
ATOM 2787 N N . ILE B 1 103 ? 5.812 28.375 9.078 1 97.88 103 ILE B N 1
ATOM 2788 C CA . ILE B 1 103 ? 4.426 28.25 8.656 1 97.88 103 ILE B CA 1
ATOM 2789 C C . ILE B 1 103 ? 3.828 29.641 8.422 1 97.88 103 ILE B C 1
ATOM 2791 O O . ILE B 1 103 ? 3.162 29.875 7.414 1 97.88 103 ILE B O 1
ATOM 2795 N N . LYS B 1 104 ? 4.082 30.5 9.367 1 97.31 104 LYS B N 1
ATOM 2796 C CA . LYS B 1 104 ? 3.619 31.875 9.234 1 97.31 104 LYS B CA 1
ATOM 2797 C C . LYS B 1 104 ? 4.141 32.5 7.941 1 97.31 104 LYS B C 1
ATOM 2799 O O . LYS B 1 104 ? 3.373 33.094 7.184 1 97.31 104 LYS B O 1
ATOM 2804 N N . GLU B 1 105 ? 5.395 32.375 7.723 1 97.19 105 GLU B N 1
ATOM 2805 C CA . GLU B 1 105 ? 6.016 32.938 6.523 1 97.19 105 GLU B CA 1
ATOM 2806 C C . GLU B 1 105 ? 5.41 32.312 5.262 1 97.19 105 GLU B C 1
ATOM 2808 O O . GLU B 1 105 ? 5.219 33.031 4.262 1 97.19 105 GLU B O 1
ATOM 2813 N N . PHE B 1 106 ? 5.148 31.109 5.266 1 95.19 106 PHE B N 1
ATOM 2814 C CA . PHE B 1 106 ? 4.574 30.406 4.125 1 95.19 106 PHE B CA 1
ATOM 2815 C C . PHE B 1 106 ? 3.223 31 3.748 1 95.19 106 PHE B C 1
ATOM 2817 O O . PHE B 1 106 ? 2.977 31.297 2.58 1 95.19 106 PHE B O 1
ATOM 2824 N N . TYR B 1 107 ? 2.406 31.156 4.734 1 94.94 107 TYR B N 1
ATOM 2825 C CA . TYR B 1 107 ? 1.062 31.656 4.461 1 94.94 107 TYR B CA 1
ATOM 2826 C C . TYR B 1 107 ? 1.094 33.125 4.086 1 94.94 107 TYR B C 1
ATOM 2828 O O . TYR B 1 107 ? 0.27 33.594 3.295 1 94.94 107 TYR B O 1
ATOM 2836 N N . GLU B 1 108 ? 2.043 33.875 4.629 1 96.5 108 GLU B N 1
ATOM 2837 C CA . GLU B 1 108 ? 2.234 35.25 4.203 1 96.5 108 GLU B CA 1
ATOM 2838 C C . GLU B 1 108 ? 2.615 35.312 2.727 1 96.5 108 GLU B C 1
ATOM 2840 O O . GLU B 1 108 ? 2.125 36.188 1.998 1 96.5 108 GLU B O 1
ATOM 2845 N N . GLU B 1 109 ? 3.475 34.469 2.398 1 95.06 109 GLU B N 1
ATOM 2846 C CA . GLU B 1 109 ? 3.885 34.438 0.999 1 95.06 109 GLU B CA 1
ATOM 2847 C C . GLU B 1 109 ? 2.709 34.094 0.09 1 95.06 109 GLU B C 1
ATOM 2849 O O . GLU B 1 109 ? 2.561 34.656 -0.989 1 95.06 109 GLU B O 1
ATOM 2854 N N . LEU B 1 110 ? 1.901 33.094 0.498 1 91.94 110 LEU B N 1
ATOM 2855 C CA . LEU B 1 110 ? 0.721 32.719 -0.276 1 91.94 110 LEU B CA 1
ATOM 2856 C C . LEU B 1 110 ? -0.217 33.938 -0.439 1 91.94 110 LEU B C 1
ATOM 2858 O O . LEU B 1 110 ? -0.817 34.094 -1.501 1 91.94 110 LEU B O 1
ATOM 2862 N N . HIS B 1 111 ? -0.339 34.625 0.611 1 93.88 111 HIS B N 1
ATOM 2863 C CA . HIS B 1 111 ? -1.192 35.812 0.586 1 93.88 111 HIS B CA 1
ATOM 2864 C C . HIS B 1 111 ? -0.642 36.875 -0.364 1 93.88 111 HIS B C 1
ATOM 2866 O O . HIS B 1 111 ? -1.393 37.469 -1.139 1 93.88 111 HIS B O 1
ATOM 2872 N N . ARG B 1 112 ? 0.643 37.062 -0.29 1 95.12 112 ARG B N 1
ATOM 2873 C CA . ARG B 1 112 ? 1.289 38.031 -1.172 1 95.12 112 ARG B CA 1
ATOM 2874 C C . ARG B 1 112 ? 1.087 37.656 -2.637 1 95.12 112 ARG B C 1
ATOM 2876 O O . ARG B 1 112 ? 0.93 38.531 -3.49 1 95.12 112 ARG B O 1
ATOM 2883 N N . LYS B 1 113 ? 1.038 36.406 -2.953 1 92.12 113 LYS B N 1
ATOM 2884 C CA . LYS B 1 113 ? 0.876 35.906 -4.312 1 92.12 113 LYS B CA 1
ATOM 2885 C C . LYS B 1 113 ? -0.594 35.875 -4.723 1 92.12 113 LYS B C 1
ATOM 2887 O O . LYS B 1 113 ? -0.926 35.5 -5.848 1 92.12 113 LYS B O 1
ATOM 2892 N N . GLY B 1 114 ? -1.448 36.188 -3.715 1 88.94 114 GLY B N 1
ATOM 2893 C CA . GLY B 1 114 ? -2.871 36.25 -4 1 88.94 114 GLY B CA 1
ATOM 2894 C C . GLY B 1 114 ? -3.559 34.906 -4 1 88.94 114 GLY B C 1
ATOM 2895 O O . GLY B 1 114 ? -4.617 34.75 -4.613 1 88.94 114 GLY B O 1
ATOM 2896 N N . LEU B 1 115 ? -2.953 33.969 -3.312 1 87.44 115 LEU B N 1
ATOM 2897 C CA . LEU B 1 115 ? -3.473 32.594 -3.344 1 87.44 115 LEU B CA 1
ATOM 2898 C C . LEU B 1 115 ? -4.438 32.344 -2.189 1 87.44 115 LEU B C 1
ATOM 2900 O O . LEU B 1 115 ? -5.242 31.422 -2.23 1 87.44 115 LEU B O 1
ATOM 2904 N N . ILE B 1 116 ? -4.312 33.188 -1.188 1 87.81 116 ILE B N 1
ATOM 2905 C CA . ILE B 1 116 ? -5.246 33.094 -0.071 1 87.81 116 ILE B CA 1
ATOM 2906 C C . ILE B 1 116 ? -5.648 34.5 0.366 1 87.81 116 ILE B C 1
ATOM 2908 O O . ILE B 1 116 ? -4.98 35.469 0.024 1 87.81 116 ILE B O 1
ATOM 2912 N N . ASP B 1 117 ? -6.676 34.562 1.085 1 88.31 117 ASP B N 1
ATOM 2913 C CA . ASP B 1 117 ? -7.227 35.844 1.419 1 88.31 117 ASP B CA 1
ATOM 2914 C C . ASP B 1 117 ? -6.723 36.344 2.779 1 88.31 117 ASP B C 1
ATOM 2916 O O . ASP B 1 117 ? -6.73 37.531 3.062 1 88.31 117 ASP B O 1
ATOM 2920 N N . ASP B 1 118 ? -6.375 35.406 3.629 1 91.12 118 ASP B N 1
ATOM 2921 C CA . ASP B 1 118 ? -6.012 35.719 5.008 1 91.12 118 ASP B CA 1
ATOM 2922 C C . ASP B 1 118 ? -4.793 34.906 5.449 1 91.12 118 ASP B C 1
ATOM 2924 O O . ASP B 1 118 ? -4.883 33.688 5.621 1 91.12 118 ASP B O 1
ATOM 2928 N N . PRO B 1 119 ? -3.703 35.5 5.672 1 93.12 119 PRO B N 1
ATOM 2929 C CA . PRO B 1 119 ? -2.486 34.75 6.027 1 93.12 119 PRO B CA 1
ATOM 2930 C C . PRO B 1 119 ? -2.344 34.531 7.531 1 93.12 119 PRO B C 1
ATOM 2932 O O . PRO B 1 119 ? -1.343 34 7.988 1 93.12 119 PRO B O 1
ATOM 2935 N N . THR B 1 120 ? -3.312 34.969 8.297 1 94.25 120 THR B N 1
ATOM 2936 C CA . THR B 1 120 ? -3.213 34.906 9.758 1 94.25 120 THR B CA 1
ATOM 2937 C C . THR B 1 120 ? -3.012 33.469 10.227 1 94.25 120 THR B C 1
ATOM 2939 O O . THR B 1 120 ? -3.578 32.531 9.648 1 94.25 120 THR B O 1
ATOM 2942 N N . LEU B 1 121 ? -2.213 33.312 11.242 1 94.75 121 LEU B N 1
ATOM 2943 C CA . LEU B 1 121 ? -1.966 32.031 11.852 1 94.75 121 LEU B CA 1
ATOM 2944 C C . LEU B 1 121 ? -3.156 31.594 12.703 1 94.75 121 LEU B C 1
ATOM 2946 O O . LEU B 1 121 ? -3.207 31.875 13.898 1 94.75 121 LEU B O 1
ATOM 2950 N N . ASN B 1 122 ? -4.027 30.828 12.109 1 93.44 122 ASN B N 1
ATOM 2951 C CA . ASN B 1 122 ? -5.141 30.281 12.875 1 93.44 122 ASN B CA 1
ATOM 2952 C C . ASN B 1 122 ? -4.762 28.984 13.57 1 93.44 122 ASN B C 1
ATOM 2954 O O . ASN B 1 122 ? -3.615 28.531 13.469 1 93.44 122 ASN B O 1
ATOM 2958 N N . GLU B 1 123 ? -5.672 28.391 14.281 1 94.62 123 GLU B N 1
ATOM 2959 C CA . GLU B 1 123 ? -5.383 27.203 15.086 1 94.62 123 GLU B CA 1
ATOM 2960 C C . GLU B 1 123 ? -5.031 26.016 14.195 1 94.62 123 GLU B C 1
ATOM 2962 O O . GLU B 1 123 ? -4.184 25.203 14.555 1 94.62 123 GLU B O 1
ATOM 2967 N N . ALA B 1 124 ? -5.699 25.906 13.094 1 93 124 ALA B N 1
ATOM 2968 C CA . ALA B 1 124 ? -5.441 24.812 12.156 1 93 124 ALA B CA 1
ATOM 2969 C C . ALA B 1 124 ? -4.016 24.875 11.617 1 93 124 ALA B C 1
ATOM 2971 O O . ALA B 1 124 ? -3.348 23.844 11.5 1 93 124 ALA B O 1
ATOM 2972 N N . ARG B 1 125 ? -3.561 26.047 11.328 1 95.88 125 ARG B N 1
ATOM 2973 C CA . ARG B 1 125 ? -2.197 26.25 10.852 1 95.88 125 ARG B CA 1
ATOM 2974 C C . ARG B 1 125 ? -1.186 26.016 11.969 1 95.88 125 ARG B C 1
ATOM 2976 O O . ARG B 1 125 ? -0.145 25.406 11.75 1 95.88 125 ARG B O 1
ATOM 2983 N N . LYS B 1 126 ? -1.522 26.516 13.148 1 97.06 126 LYS B N 1
ATOM 2984 C CA . LYS B 1 126 ? -0.647 26.359 14.305 1 97.06 126 LYS B CA 1
ATOM 2985 C C . LYS B 1 126 ? -0.45 24.891 14.664 1 97.06 126 LYS B C 1
ATOM 2987 O O . LYS B 1 126 ? 0.643 24.484 15.062 1 97.06 126 LYS B O 1
ATOM 2992 N N . LYS B 1 127 ? -1.498 24.125 14.492 1 96.31 127 LYS B N 1
ATOM 2993 C CA . LYS B 1 127 ? -1.471 22.703 14.812 1 96.31 127 LYS B CA 1
ATOM 2994 C C . LYS B 1 127 ? -0.342 21.984 14.07 1 96.31 127 LYS B C 1
ATOM 2996 O O . LYS B 1 127 ? 0.271 21.062 14.609 1 96.31 127 LYS B O 1
ATOM 3001 N N . MET B 1 128 ? -0.012 22.453 12.883 1 98 128 MET B N 1
ATOM 3002 C CA . MET B 1 128 ? 0.975 21.797 12.039 1 98 128 MET B CA 1
ATOM 3003 C C . MET B 1 128 ? 2.379 21.953 12.609 1 98 128 MET B C 1
ATOM 3005 O O . MET B 1 128 ? 3.299 21.234 12.211 1 98 128 MET B O 1
ATOM 3009 N N . ALA B 1 129 ? 2.568 22.844 13.594 1 98.56 129 ALA B N 1
ATOM 3010 C CA . ALA B 1 129 ? 3.889 23.156 14.148 1 98.56 129 ALA B CA 1
ATOM 3011 C C . ALA B 1 129 ? 4.199 22.281 15.352 1 98.56 129 ALA B C 1
ATOM 3013 O O . ALA B 1 129 ? 5.293 22.344 15.914 1 98.56 129 ALA B O 1
ATOM 3014 N N . TYR B 1 130 ? 3.25 21.484 15.797 1 98.69 130 TYR B N 1
ATOM 3015 C CA . TYR B 1 130 ? 3.486 20.578 16.922 1 98.69 130 TYR B CA 1
ATOM 3016 C C . TYR B 1 130 ? 4.125 19.281 16.438 1 98.69 130 TYR B C 1
ATOM 3018 O O . TYR B 1 130 ? 3.598 18.609 15.555 1 98.69 130 TYR B O 1
ATOM 3026 N N . LEU B 1 131 ? 5.242 18.953 17 1 98.81 131 LEU B N 1
ATOM 3027 C CA . LEU B 1 131 ? 5.992 17.75 16.656 1 98.81 131 LEU B CA 1
ATOM 3028 C C . LEU B 1 131 ? 6.246 16.906 17.891 1 98.81 131 LEU B C 1
ATOM 3030 O O . LEU B 1 131 ? 6.164 17.406 19.016 1 98.81 131 LEU B O 1
ATOM 3034 N N . PRO B 1 132 ? 6.508 15.625 17.688 1 98.69 132 PRO B N 1
ATOM 3035 C CA . PRO B 1 132 ? 6.867 14.805 18.859 1 98.69 132 PRO B CA 1
ATOM 3036 C C . PRO B 1 132 ? 8.086 15.344 19.609 1 98.69 132 PRO B C 1
ATOM 3038 O O . PRO B 1 132 ? 9.07 15.75 18.984 1 98.69 132 PRO B O 1
ATOM 3041 N N . GLU B 1 133 ? 7.957 15.336 20.875 1 98.06 133 GLU B N 1
ATOM 3042 C CA . GLU B 1 133 ? 9.055 15.828 21.703 1 98.06 133 GLU B CA 1
ATOM 3043 C C . GLU B 1 133 ? 10.367 15.133 21.359 1 98.06 133 GLU B C 1
ATOM 3045 O O . GLU B 1 133 ? 10.414 13.898 21.266 1 98.06 133 GLU B O 1
ATOM 3050 N N . GLY B 1 134 ? 11.438 15.93 21.203 1 96.75 134 GLY B N 1
ATOM 3051 C CA . GLY B 1 134 ? 12.75 15.367 20.906 1 96.75 134 GLY B CA 1
ATOM 3052 C C . GLY B 1 134 ? 12.977 15.109 19.422 1 96.75 134 GLY B C 1
ATOM 3053 O O . GLY B 1 134 ? 14.047 14.656 19.031 1 96.75 134 GLY B O 1
ATOM 3054 N N . SER B 1 135 ? 12.016 15.469 18.578 1 98.19 135 SER B N 1
ATOM 3055 C CA . SER B 1 135 ? 12.172 15.266 17.141 1 98.19 135 SER B CA 1
ATOM 3056 C C . SER B 1 135 ? 12.891 16.438 16.484 1 98.19 135 SER B C 1
ATOM 3058 O O . SER B 1 135 ? 12.922 17.531 17.031 1 98.19 135 SER B O 1
ATOM 3060 N N . GLU B 1 136 ? 13.539 16.188 15.461 1 98.5 136 GLU B N 1
ATOM 3061 C CA . GLU B 1 136 ? 14.117 17.203 14.586 1 98.5 136 GLU B CA 1
ATOM 3062 C C . GLU B 1 136 ? 13.164 17.562 13.445 1 98.5 136 GLU B C 1
ATOM 3064 O O . GLU B 1 136 ? 12.688 16.672 12.734 1 98.5 136 GLU B O 1
ATOM 3069 N N . PRO B 1 137 ? 12.875 18.828 13.32 1 98.75 137 PRO B N 1
ATOM 3070 C CA . PRO B 1 137 ? 12.008 19.203 12.211 1 98.75 137 PRO B CA 1
ATOM 3071 C C . PRO B 1 137 ? 12.664 18.984 10.844 1 98.75 137 PRO B C 1
ATOM 3073 O O . PRO B 1 137 ? 13.875 19.188 10.703 1 98.75 137 PRO B O 1
ATOM 3076 N N . LEU B 1 138 ? 11.891 18.547 9.891 1 98.81 138 LEU B N 1
ATOM 3077 C CA . LEU B 1 138 ? 12.297 18.453 8.492 1 98.81 138 LEU B CA 1
ATOM 3078 C C . LEU B 1 138 ? 11.656 19.578 7.672 1 98.81 138 LEU B C 1
ATOM 3080 O O . LEU B 1 138 ? 10.445 19.797 7.754 1 98.81 138 LEU B O 1
ATOM 3084 N N . ASN B 1 139 ? 12.438 20.203 6.906 1 98.06 139 ASN B N 1
ATOM 3085 C CA . ASN B 1 139 ? 11.977 21.359 6.156 1 98.06 139 ASN B CA 1
ATOM 3086 C C . ASN B 1 139 ? 11.102 20.953 4.973 1 98.06 139 ASN B C 1
ATOM 3088 O O . ASN B 1 139 ? 11.469 20.062 4.203 1 98.06 139 ASN B O 1
ATOM 3092 N N . ASN B 1 140 ? 9.969 21.531 4.852 1 98 140 ASN B N 1
ATOM 3093 C CA . ASN B 1 140 ? 9.078 21.375 3.705 1 98 140 ASN B CA 1
ATOM 3094 C C . ASN B 1 140 ? 9.219 22.547 2.734 1 98 140 ASN B C 1
ATOM 3096 O O . ASN B 1 140 ? 8.68 23.625 2.98 1 98 140 ASN B O 1
ATOM 3100 N N . THR B 1 141 ? 9.82 22.406 1.623 1 96.5 141 THR B N 1
ATOM 3101 C CA . THR B 1 141 ? 10.07 23.469 0.67 1 96.5 141 THR B CA 1
ATOM 3102 C C . THR B 1 141 ? 8.867 23.688 -0.241 1 96.5 141 THR B C 1
ATOM 3104 O O . THR B 1 141 ? 8.789 24.688 -0.946 1 96.5 141 THR B O 1
ATOM 3107 N N . GLU B 1 142 ? 7.926 22.75 -0.191 1 95.81 142 GLU B N 1
ATOM 3108 C CA . GLU B 1 142 ? 6.828 22.781 -1.155 1 95.81 142 GLU B CA 1
ATOM 3109 C C . GLU B 1 142 ? 5.484 22.969 -0.458 1 95.81 142 GLU B C 1
ATOM 3111 O O . GLU B 1 142 ? 4.438 22.984 -1.108 1 95.81 142 GLU B O 1
ATOM 3116 N N . GLY B 1 143 ? 5.512 23.062 0.839 1 94.69 143 GLY B N 1
ATOM 3117 C CA . GLY B 1 143 ? 4.262 23.188 1.575 1 94.69 143 GLY B CA 1
ATOM 3118 C C . GLY B 1 143 ? 4.445 23.75 2.971 1 94.69 143 GLY B C 1
ATOM 3119 O O . GLY B 1 143 ? 5.555 24.125 3.354 1 94.69 143 GLY B O 1
ATOM 3120 N N . ALA B 1 144 ? 3.363 23.812 3.729 1 94.69 144 ALA B N 1
ATOM 3121 C CA . ALA B 1 144 ? 3.344 24.484 5.027 1 94.69 144 ALA B CA 1
ATOM 3122 C C . ALA B 1 144 ? 3.791 23.547 6.137 1 94.69 144 ALA B C 1
ATOM 3124 O O . ALA B 1 144 ? 4.562 23.938 7.02 1 94.69 144 ALA B O 1
ATOM 3125 N N . ALA B 1 145 ? 3.334 22.297 6.082 1 97.12 145 ALA B N 1
ATOM 3126 C CA . ALA B 1 145 ? 3.521 21.375 7.195 1 97.12 145 ALA B CA 1
ATOM 3127 C C . ALA B 1 145 ? 4.945 20.828 7.219 1 97.12 145 ALA B C 1
ATOM 3129 O O . ALA B 1 145 ? 5.379 20.156 6.273 1 97.12 145 ALA B O 1
ATOM 3130 N N . PRO B 1 146 ? 5.676 21.047 8.289 1 98.69 146 PRO B N 1
ATOM 3131 C CA . PRO B 1 146 ? 6.988 20.406 8.406 1 98.69 146 PRO B CA 1
ATOM 3132 C C . PRO B 1 146 ? 6.883 18.891 8.602 1 98.69 146 PRO B C 1
ATOM 3134 O O . PRO B 1 146 ? 5.832 18.391 9.008 1 98.69 146 PRO B O 1
ATOM 3137 N N . GLY B 1 147 ? 7.969 18.234 8.219 1 98.88 147 GLY B N 1
ATOM 3138 C CA . GLY B 1 147 ? 8.133 16.859 8.672 1 98.88 147 GLY B CA 1
ATOM 3139 C C . GLY B 1 147 ? 8.859 16.75 10 1 98.88 147 GLY B C 1
ATOM 3140 O O . GLY B 1 147 ? 9.109 17.75 10.656 1 98.88 147 GLY B O 1
ATOM 3141 N N . ALA B 1 148 ? 9.133 15.523 10.398 1 98.88 148 ALA B N 1
ATOM 3142 C CA . ALA B 1 148 ? 9.867 15.289 11.641 1 98.88 148 ALA B CA 1
ATOM 3143 C C . ALA B 1 148 ? 10.75 14.047 11.531 1 98.88 148 ALA B C 1
ATOM 3145 O O . ALA B 1 148 ? 10.414 13.109 10.797 1 98.88 148 ALA B O 1
ATOM 3146 N N . TYR B 1 149 ? 11.875 14.133 12.18 1 98.88 149 TYR B N 1
ATOM 3147 C CA . TYR B 1 149 ? 12.781 13 12.344 1 98.88 149 TYR B CA 1
ATOM 3148 C C . TYR B 1 149 ? 12.984 12.672 13.82 1 98.88 149 TYR B C 1
ATOM 3150 O O . TYR B 1 149 ? 13.25 13.562 14.633 1 98.88 149 TYR B O 1
ATOM 3158 N N . VAL B 1 150 ? 12.75 11.438 14.164 1 98.31 150 VAL B N 1
ATOM 3159 C CA . VAL B 1 150 ? 12.984 11.016 15.539 1 98.31 150 VAL B CA 1
ATOM 3160 C C . VAL B 1 150 ? 13.562 9.602 15.562 1 98.31 150 VAL B C 1
ATOM 3162 O O . VAL B 1 150 ? 13.211 8.773 14.719 1 98.31 150 VAL B O 1
ATOM 3165 N N . GLU B 1 151 ? 14.5 9.359 16.438 1 97.5 151 GLU B N 1
ATOM 3166 C CA . GLU B 1 151 ? 15.023 8.008 16.656 1 97.5 151 GLU B CA 1
ATOM 3167 C C . GLU B 1 151 ? 14.422 7.379 17.906 1 97.5 151 GLU B C 1
ATOM 3169 O O . GLU B 1 151 ? 14.312 8.031 18.938 1 97.5 151 GLU B O 1
ATOM 3174 N N . TYR B 1 152 ? 13.953 6.199 17.797 1 98 152 TYR B N 1
ATOM 3175 C CA . TYR B 1 152 ? 13.344 5.473 18.906 1 98 152 TYR B CA 1
ATOM 3176 C C . TYR B 1 152 ? 13.711 3.994 18.844 1 98 152 TYR B C 1
ATOM 3178 O O . TYR B 1 152 ? 13.445 3.316 17.859 1 98 152 TYR B O 1
ATOM 3186 N N . GLU B 1 153 ? 14.367 3.475 19.859 1 97.06 153 GLU B N 1
ATOM 3187 C CA . GLU B 1 153 ? 14.781 2.078 19.984 1 97.06 153 GLU B CA 1
ATOM 3188 C C . GLU B 1 153 ? 15.562 1.622 18.766 1 97.06 153 GLU B C 1
ATOM 3190 O O . GLU B 1 153 ? 15.312 0.543 18.219 1 97.06 153 GLU B O 1
ATOM 3195 N N . GLY B 1 154 ? 16.375 2.529 18.297 1 96.19 154 GLY B N 1
ATOM 3196 C CA . GLY B 1 154 ? 17.281 2.184 17.203 1 96.19 154 GLY B CA 1
ATOM 3197 C C . GLY B 1 154 ? 16.656 2.348 15.844 1 96.19 154 GLY B C 1
ATOM 3198 O O . GLY B 1 154 ? 17.312 2.166 14.82 1 96.19 154 GLY B O 1
ATOM 3199 N N . VAL B 1 155 ? 15.438 2.709 15.781 1 98 155 VAL B N 1
ATOM 3200 C CA . VAL B 1 155 ? 14.742 2.908 14.508 1 98 155 VAL B CA 1
ATOM 3201 C C . VAL B 1 155 ? 14.734 4.395 14.148 1 98 155 VAL B C 1
ATOM 3203 O O . VAL B 1 155 ? 14.359 5.234 14.977 1 98 155 VAL B O 1
ATOM 3206 N N . LYS B 1 156 ? 15.234 4.742 12.969 1 98.19 156 LYS B N 1
ATOM 3207 C CA . LYS B 1 156 ? 15.117 6.102 12.445 1 98.19 156 LYS B CA 1
ATOM 3208 C C . LYS B 1 156 ? 13.742 6.332 11.828 1 98.19 156 LYS B C 1
ATOM 3210 O O . LYS B 1 156 ? 13.43 5.785 10.766 1 98.19 156 LYS B O 1
ATOM 3215 N N . ILE B 1 157 ? 12.961 7.156 12.43 1 98.88 157 ILE B N 1
ATOM 3216 C CA . ILE B 1 157 ? 11.586 7.395 11.992 1 98.88 157 ILE B CA 1
ATOM 3217 C C . ILE B 1 157 ? 11.492 8.766 11.328 1 98.88 157 ILE B C 1
ATOM 3219 O O . ILE B 1 157 ? 11.805 9.789 11.945 1 98.88 157 ILE B O 1
ATOM 3223 N N . PHE B 1 158 ? 11.086 8.773 10.078 1 98.94 158 PHE B N 1
ATOM 3224 C CA . PHE B 1 158 ? 10.852 10.008 9.328 1 98.94 158 PHE B CA 1
ATOM 3225 C C . PHE B 1 158 ? 9.375 10.18 9.023 1 98.94 158 PHE B C 1
ATOM 3227 O O . PHE B 1 158 ? 8.727 9.266 8.508 1 98.94 158 PHE B O 1
ATOM 3234 N N . ILE B 1 159 ? 8.828 11.305 9.344 1 98.94 159 ILE B N 1
ATOM 3235 C CA . ILE B 1 159 ? 7.43 11.625 9.102 1 98.94 159 ILE B CA 1
ATOM 3236 C C . ILE B 1 159 ? 7.328 12.703 8.023 1 98.94 159 ILE B C 1
ATOM 3238 O O . ILE B 1 159 ? 7.836 13.812 8.203 1 98.94 159 ILE B O 1
ATOM 3242 N N . LEU B 1 160 ? 6.68 12.391 6.926 1 98.94 160 LEU B N 1
ATOM 3243 C CA . LEU B 1 160 ? 6.613 13.258 5.762 1 98.94 160 LEU B CA 1
ATOM 3244 C C . LEU B 1 160 ? 5.168 13.57 5.395 1 98.94 160 LEU B C 1
ATOM 3246 O O . LEU B 1 160 ? 4.254 12.828 5.766 1 98.94 160 LEU B O 1
ATOM 3250 N N . PRO B 1 161 ? 4.91 14.664 4.645 1 98.06 161 PRO B N 1
ATOM 3251 C CA . PRO B 1 161 ? 3.562 14.977 4.168 1 98.06 161 PRO B CA 1
ATOM 3252 C C . PRO B 1 161 ? 3.037 13.945 3.166 1 98.06 161 PRO B C 1
ATOM 3254 O O . PRO B 1 161 ? 3.814 13.156 2.621 1 98.06 161 PRO B O 1
ATOM 3257 N N . GLY B 1 162 ? 1.771 14.016 2.969 1 97 162 GLY B N 1
ATOM 3258 C CA . GLY B 1 162 ? 1.136 13.086 2.049 1 97 162 GLY B CA 1
ATOM 3259 C C . GLY B 1 162 ? 1.096 13.594 0.62 1 97 162 GLY B C 1
ATOM 3260 O O . GLY B 1 162 ? 1.077 12.797 -0.324 1 97 162 GLY B O 1
ATOM 3261 N N . MET B 1 163 ? 0.999 14.891 0.448 1 94.81 163 MET B N 1
ATOM 3262 C CA . MET B 1 163 ? 1.009 15.438 -0.906 1 94.81 163 MET B CA 1
ATOM 3263 C C . MET B 1 163 ? 2.277 15.031 -1.647 1 94.81 163 MET B C 1
ATOM 3265 O O . MET B 1 163 ? 3.387 15.312 -1.189 1 94.81 163 MET B O 1
ATOM 3269 N N . PRO B 1 164 ? 2.102 14.422 -2.842 1 97.12 164 PRO B N 1
ATOM 3270 C CA . PRO B 1 164 ? 3.254 13.82 -3.514 1 97.12 164 PRO B CA 1
ATOM 3271 C C . PRO B 1 164 ? 4.383 14.812 -3.766 1 97.12 164 PRO B C 1
ATOM 3273 O O . PRO B 1 164 ? 5.551 14.508 -3.512 1 97.12 164 PRO B O 1
ATOM 3276 N N . ARG B 1 165 ? 4.07 15.984 -4.203 1 96.38 165 ARG B N 1
ATOM 3277 C CA . ARG B 1 165 ? 5.098 16.984 -4.484 1 96.38 165 ARG B CA 1
ATOM 3278 C C . ARG B 1 165 ? 5.883 17.328 -3.227 1 96.38 165 ARG B C 1
ATOM 3280 O O . ARG B 1 165 ? 7.113 17.422 -3.258 1 96.38 165 ARG B O 1
ATOM 3287 N N . GLU B 1 166 ? 5.172 17.578 -2.133 1 97.69 166 GLU B N 1
ATOM 3288 C CA . GLU B 1 166 ? 5.809 17.875 -0.854 1 97.69 166 GLU B CA 1
ATOM 3289 C C . GLU B 1 166 ? 6.625 16.688 -0.352 1 97.69 166 GLU B C 1
ATOM 3291 O O . GLU B 1 166 ? 7.758 16.859 0.102 1 97.69 166 GLU B O 1
ATOM 3296 N N . MET B 1 167 ? 6.062 15.508 -0.453 1 98.5 167 MET B N 1
ATOM 3297 C CA . MET B 1 167 ? 6.703 14.289 0.024 1 98.5 167 MET B CA 1
ATOM 3298 C C . MET B 1 167 ? 8.008 14.031 -0.719 1 98.5 167 MET B C 1
ATOM 3300 O O . MET B 1 167 ? 9.047 13.797 -0.096 1 98.5 167 MET B O 1
ATOM 3304 N N . LYS B 1 168 ? 7.938 14.109 -2.025 1 98.69 168 LYS B N 1
ATOM 3305 C CA . LYS B 1 168 ? 9.117 13.844 -2.85 1 98.69 168 LYS B CA 1
ATOM 3306 C C . LYS B 1 168 ? 10.234 14.836 -2.545 1 98.69 168 LYS B C 1
ATOM 3308 O O . LYS B 1 168 ? 11.391 14.445 -2.387 1 98.69 168 LYS B O 1
ATOM 3313 N N . ALA B 1 169 ? 9.867 16.109 -2.453 1 98.62 169 ALA B N 1
ATOM 3314 C CA . ALA B 1 169 ? 10.859 17.141 -2.17 1 98.62 169 ALA B CA 1
ATOM 3315 C C . ALA B 1 169 ? 11.539 16.891 -0.824 1 98.62 169 ALA B C 1
ATOM 3317 O O . ALA B 1 169 ? 12.766 16.969 -0.716 1 98.62 169 ALA B O 1
ATOM 3318 N N . MET B 1 170 ? 10.766 16.594 0.182 1 98.75 170 MET B N 1
ATOM 3319 C CA . MET B 1 170 ? 11.297 16.375 1.523 1 98.75 170 MET B CA 1
ATOM 3320 C C . MET B 1 170 ? 12.133 15.102 1.576 1 98.75 170 MET B C 1
ATOM 3322 O O . MET B 1 170 ? 13.18 15.07 2.227 1 98.75 170 MET B O 1
ATOM 3326 N N . LEU B 1 171 ? 11.664 14.055 0.908 1 98.81 171 LEU B N 1
ATOM 3327 C CA . LEU B 1 171 ? 12.422 12.805 0.847 1 98.81 171 LEU B CA 1
ATOM 3328 C C . LEU B 1 171 ? 13.812 13.047 0.275 1 98.81 171 LEU B C 1
ATOM 3330 O O . LEU B 1 171 ? 14.805 12.586 0.84 1 98.81 171 LEU B O 1
ATOM 3334 N N . GLU B 1 172 ? 13.852 13.75 -0.782 1 98.38 172 GLU B N 1
ATOM 3335 C CA . GLU B 1 172 ? 15.094 13.969 -1.514 1 98.38 172 GLU B CA 1
ATOM 3336 C C . GLU B 1 172 ? 16.031 14.883 -0.735 1 98.38 172 GLU B C 1
ATOM 3338 O O . GLU B 1 172 ? 17.25 14.641 -0.693 1 98.38 172 GLU B O 1
ATOM 3343 N N . SER B 1 173 ? 15.516 15.898 -0.094 1 98.19 173 SER B N 1
ATOM 3344 C CA . SER B 1 173 ? 16.375 16.938 0.466 1 98.19 173 SER B CA 1
ATOM 3345 C C . SER B 1 173 ? 16.672 16.672 1.938 1 98.19 173 SER B C 1
ATOM 3347 O O . SER B 1 173 ? 17.719 17.078 2.445 1 98.19 173 SER B O 1
ATOM 3349 N N . GLU B 1 174 ? 15.75 15.984 2.645 1 98.5 174 GLU B N 1
ATOM 3350 C CA . GLU B 1 174 ? 15.867 15.914 4.098 1 98.5 174 GLU B CA 1
ATOM 3351 C C . GLU B 1 174 ? 16.141 14.492 4.566 1 98.5 174 GLU B C 1
ATOM 3353 O O . GLU B 1 174 ? 16.812 14.273 5.57 1 98.5 174 GLU B O 1
ATOM 3358 N N . VAL B 1 175 ? 15.625 13.5 3.846 1 98.56 175 VAL B N 1
ATOM 3359 C CA . VAL B 1 175 ? 15.672 12.133 4.344 1 98.56 175 VAL B CA 1
ATOM 3360 C C . VAL B 1 175 ? 16.875 11.406 3.732 1 98.56 175 VAL B C 1
ATOM 3362 O O . VAL B 1 175 ? 17.75 10.938 4.453 1 98.56 175 VAL B O 1
ATOM 3365 N N . LEU B 1 176 ? 16.922 11.312 2.424 1 97.19 176 LEU B N 1
ATOM 3366 C CA . LEU B 1 176 ? 17.875 10.469 1.711 1 97.19 176 LEU B CA 1
ATOM 3367 C C . LEU B 1 176 ? 19.297 10.859 2.055 1 97.19 176 LEU B C 1
ATOM 3369 O O . LEU B 1 176 ? 20.156 9.992 2.244 1 97.19 176 LEU B O 1
ATOM 3373 N N . PRO B 1 177 ? 19.578 12.203 2.229 1 96.31 177 PRO B N 1
ATOM 3374 C CA . PRO B 1 177 ? 20.953 12.57 2.59 1 96.31 177 PRO B CA 1
ATOM 3375 C C . PRO B 1 177 ? 21.344 12.07 3.975 1 96.31 177 PRO B C 1
ATOM 3377 O O . PRO B 1 177 ? 22.547 11.945 4.266 1 96.31 177 PRO B O 1
ATOM 3380 N N . ARG B 1 178 ? 20.344 11.812 4.809 1 95.75 178 ARG B N 1
ATOM 3381 C CA . ARG B 1 178 ? 20.625 11.367 6.172 1 95.75 178 ARG B CA 1
ATOM 3382 C C . ARG B 1 178 ? 20.844 9.859 6.223 1 95.75 178 ARG B C 1
ATOM 3384 O O . ARG B 1 178 ? 21.281 9.328 7.238 1 95.75 178 ARG B O 1
ATOM 3391 N N . LEU B 1 179 ? 20.5 9.289 5.027 1 93.62 179 LEU B N 1
ATOM 3392 C CA . LEU B 1 179 ? 20.641 7.836 4.961 1 93.62 179 LEU B CA 1
ATOM 3393 C C . LEU B 1 179 ? 21.984 7.449 4.328 1 93.62 179 LEU B C 1
ATOM 3395 O O . LEU B 1 179 ? 22.469 8.133 3.426 1 93.62 179 LEU B O 1
ATOM 3399 N N . GLY B 1 180 ? 22.812 6.73 4.812 1 83.81 180 GLY B N 1
ATOM 3400 C CA . GLY B 1 180 ? 24.047 6.242 4.199 1 83.81 180 GLY B CA 1
ATOM 3401 C C . GLY B 1 180 ? 23.797 5.441 2.932 1 83.81 180 GLY B C 1
ATOM 3402 O O . GLY B 1 180 ? 22.672 5.379 2.439 1 83.81 180 GLY B O 1
ATOM 3403 N N . GLU B 1 181 ? 24.812 5.184 2.166 1 76.38 181 GLU B N 1
ATOM 3404 C CA . GLU B 1 181 ? 24.734 4.285 1.021 1 76.38 181 GLU B CA 1
ATOM 3405 C C . GLU B 1 181 ? 25.078 2.852 1.417 1 76.38 181 GLU B C 1
ATOM 3407 O O . GLU B 1 181 ? 25.984 2.631 2.234 1 76.38 181 GLU B O 1
ATOM 3412 N N . ARG B 1 182 ? 24.172 2.096 1.003 1 75.19 182 ARG B N 1
ATOM 3413 C CA . ARG B 1 182 ? 24.391 0.699 1.355 1 75.19 182 ARG B CA 1
ATOM 3414 C C . ARG B 1 182 ? 24.656 -0.146 0.111 1 75.19 182 ARG B C 1
ATOM 3416 O O . ARG B 1 182 ? 24.75 0.385 -0.998 1 75.19 182 ARG B O 1
ATOM 3423 N N . LYS B 1 183 ? 24.688 -1.547 0.481 1 68.12 183 LYS B N 1
ATOM 3424 C CA . LYS B 1 183 ? 25.438 -2.488 -0.336 1 68.12 183 LYS B CA 1
ATOM 3425 C C . LYS B 1 183 ? 24.516 -3.326 -1.215 1 68.12 183 LYS B C 1
ATOM 3427 O O . LYS B 1 183 ? 23.953 -4.324 -0.758 1 68.12 183 LYS B O 1
ATOM 3432 N N . PHE B 1 184 ? 23.594 -2.832 -2.141 1 78.81 184 PHE B N 1
ATOM 3433 C CA . PHE B 1 184 ? 23.203 -3.725 -3.225 1 78.81 184 PHE B CA 1
ATOM 3434 C C . PHE B 1 184 ? 22.812 -2.928 -4.461 1 78.81 184 PHE B C 1
ATOM 3436 O O . PHE B 1 184 ? 22.656 -1.707 -4.398 1 78.81 184 PHE B O 1
ATOM 3443 N N . VAL B 1 185 ? 22.891 -3.66 -5.562 1 85.38 185 VAL B N 1
ATOM 3444 C CA . VAL B 1 185 ? 22.5 -3.078 -6.84 1 85.38 185 VAL B CA 1
ATOM 3445 C C . VAL B 1 185 ? 21.281 -3.816 -7.391 1 85.38 185 VAL B C 1
ATOM 3447 O O . VAL B 1 185 ? 21.016 -4.965 -7.023 1 85.38 185 VAL B O 1
ATOM 3450 N N . GLN B 1 186 ? 20.516 -3.092 -8.156 1 88.88 186 GLN B N 1
ATOM 3451 C CA . GLN B 1 186 ? 19.359 -3.639 -8.852 1 88.88 186 GLN B CA 1
ATOM 3452 C C . GLN B 1 186 ? 19.406 -3.324 -10.344 1 88.88 186 GLN B C 1
ATOM 3454 O O . GLN B 1 186 ? 19.766 -2.211 -10.734 1 88.88 186 GLN B O 1
ATOM 3459 N N . LYS B 1 187 ? 19.141 -4.383 -11.234 1 90.31 187 LYS B N 1
ATOM 3460 C CA . LYS B 1 187 ? 19.031 -4.168 -12.68 1 90.31 187 LYS B CA 1
ATOM 3461 C C . LYS B 1 187 ? 17.812 -4.871 -13.258 1 90.31 187 LYS B C 1
ATOM 3463 O O . LYS B 1 187 ? 17.422 -5.934 -12.773 1 90.31 187 LYS B O 1
ATOM 3468 N N . LYS B 1 188 ? 17.281 -4.227 -14.312 1 91.69 188 LYS B N 1
ATOM 3469 C CA . LYS B 1 188 ? 16.125 -4.754 -15.008 1 91.69 188 LYS B CA 1
ATOM 3470 C C . LYS B 1 188 ? 16.5 -5.316 -16.375 1 91.69 188 LYS B C 1
ATOM 3472 O O . LYS B 1 188 ? 17.328 -4.73 -17.078 1 91.69 188 LYS B O 1
ATOM 3477 N N . PHE B 1 189 ? 15.906 -6.465 -16.688 1 92.25 189 PHE B N 1
ATOM 3478 C CA . PHE B 1 189 ? 16.172 -7.133 -17.953 1 92.25 189 PHE B CA 1
ATOM 3479 C C . PHE B 1 189 ? 14.875 -7.617 -18.594 1 92.25 189 PHE B C 1
ATOM 3481 O O . PHE B 1 189 ? 13.867 -7.777 -17.906 1 92.25 189 PHE B O 1
ATOM 3488 N N . LEU B 1 190 ? 14.898 -7.727 -19.906 1 92.44 190 LEU B N 1
ATOM 3489 C CA . LEU B 1 190 ? 13.859 -8.422 -20.641 1 92.44 190 LEU B CA 1
ATOM 3490 C C . LEU B 1 190 ? 14.344 -9.797 -21.109 1 92.44 190 LEU B C 1
ATOM 3492 O O . LEU B 1 190 ? 15.312 -9.891 -21.859 1 92.44 190 LEU B O 1
ATOM 3496 N N . ALA B 1 191 ? 13.727 -10.797 -20.562 1 91.56 191 ALA B N 1
ATOM 3497 C CA . ALA B 1 191 ? 14 -12.156 -21.016 1 91.56 191 ALA B CA 1
ATOM 3498 C C . ALA B 1 191 ? 13.164 -12.5 -22.25 1 91.56 191 ALA B C 1
ATOM 3500 O O . ALA B 1 191 ? 11.953 -12.289 -22.266 1 91.56 191 ALA B O 1
ATOM 3501 N N . GLU B 1 192 ? 13.844 -12.984 -23.25 1 89.88 192 GLU B N 1
ATOM 3502 C CA . GLU B 1 192 ? 13.133 -13.375 -24.469 1 89.88 192 GLU B CA 1
ATOM 3503 C C . GLU B 1 192 ? 12.5 -14.75 -24.328 1 89.88 192 GLU B C 1
ATOM 3505 O O . GLU B 1 192 ? 13.016 -15.734 -24.859 1 89.88 192 GLU B O 1
ATOM 3510 N N . ILE B 1 193 ? 11.492 -14.805 -23.688 1 87.69 193 ILE B N 1
ATOM 3511 C CA . ILE B 1 193 ? 10.727 -16.031 -23.422 1 87.69 193 ILE B CA 1
ATOM 3512 C C . ILE B 1 193 ? 9.258 -15.672 -23.203 1 87.69 193 ILE B C 1
ATOM 3514 O O . ILE B 1 193 ? 8.953 -14.68 -22.531 1 87.69 193 ILE B O 1
ATOM 3518 N N . THR B 1 194 ? 8.383 -16.453 -23.766 1 80.56 194 THR B N 1
ATOM 3519 C CA . THR B 1 194 ? 6.965 -16.109 -23.734 1 80.56 194 THR B CA 1
ATOM 3520 C C . THR B 1 194 ? 6.273 -16.828 -22.578 1 80.56 194 THR B C 1
ATOM 3522 O O . THR B 1 194 ? 5.16 -16.453 -22.188 1 80.56 194 THR B O 1
ATOM 3525 N N . ASP B 1 195 ? 6.957 -17.828 -22.078 1 85.88 195 ASP B N 1
ATOM 3526 C CA . ASP B 1 195 ? 6.328 -18.719 -21.109 1 85.88 195 ASP B CA 1
ATOM 3527 C C . ASP B 1 195 ? 7.051 -18.656 -19.766 1 85.88 195 ASP B C 1
ATOM 3529 O O . ASP B 1 195 ? 8.094 -19.281 -19.578 1 85.88 195 ASP B O 1
ATOM 3533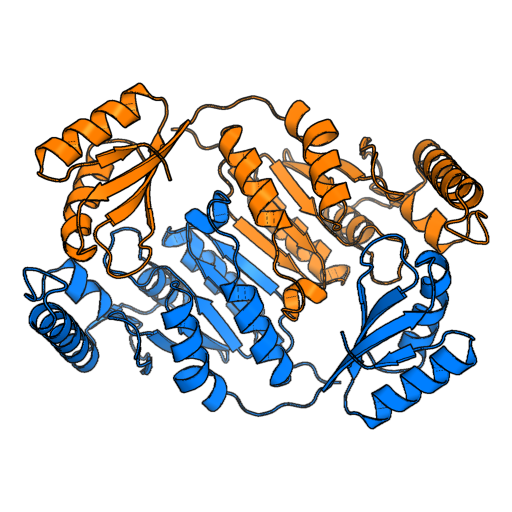 N N . GLU B 1 196 ? 6.348 -17.984 -18.812 1 88.44 196 GLU B N 1
ATOM 3534 C CA . GLU B 1 196 ? 6.965 -17.781 -17.5 1 88.44 196 GLU B CA 1
ATOM 3535 C C . GLU B 1 196 ? 7.207 -19.109 -16.797 1 88.44 196 GLU B C 1
ATOM 3537 O O . GLU B 1 196 ? 8.156 -19.25 -16.016 1 88.44 196 GLU B O 1
ATOM 3542 N N . SER B 1 197 ? 6.34 -20.109 -17.031 1 88.75 197 SER B N 1
ATOM 3543 C CA . SER B 1 197 ? 6.48 -21.406 -16.359 1 88.75 197 SER B CA 1
ATOM 3544 C C . SER B 1 197 ? 7.742 -22.125 -16.812 1 88.75 197 SER B C 1
ATOM 3546 O O . SER B 1 197 ? 8.258 -22.984 -16.109 1 88.75 197 SER B O 1
ATOM 3548 N N . LYS B 1 198 ? 8.227 -21.812 -18.031 1 87.31 198 LYS B N 1
ATOM 3549 C CA . LYS B 1 198 ? 9.477 -22.375 -18.531 1 87.31 198 LYS B CA 1
ATOM 3550 C C . LYS B 1 198 ? 10.68 -21.656 -17.938 1 87.31 198 LYS B C 1
ATOM 3552 O O . LYS B 1 198 ? 11.758 -22.25 -17.797 1 87.31 198 LYS B O 1
ATOM 3557 N N . LEU B 1 199 ? 10.445 -20.422 -17.625 1 89.44 199 LEU B N 1
ATOM 3558 C CA . LEU B 1 199 ? 11.492 -19.609 -17.016 1 89.44 199 LEU B CA 1
ATOM 3559 C C . LEU 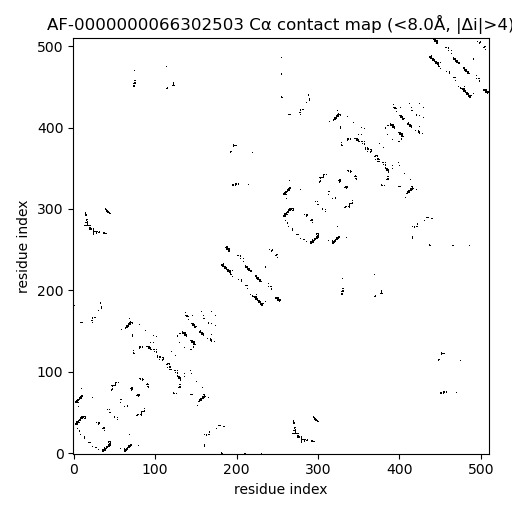B 1 199 ? 11.695 -19.984 -15.555 1 89.44 199 LEU B C 1
ATOM 3561 O O . LEU B 1 199 ? 12.797 -19.859 -15.023 1 89.44 199 LEU B O 1
ATOM 3565 N N . ALA B 1 200 ? 10.672 -20.469 -14.914 1 91.06 200 ALA B N 1
ATOM 3566 C CA . ALA B 1 200 ? 10.602 -20.703 -13.469 1 91.06 200 ALA B CA 1
ATOM 3567 C C . ALA B 1 200 ? 11.742 -21.594 -13 1 91.06 200 ALA B C 1
ATOM 3569 O O . ALA B 1 200 ? 12.484 -21.25 -12.086 1 91.06 200 ALA B O 1
ATOM 3570 N N . PRO B 1 201 ? 11.945 -22.75 -13.625 1 91.44 201 PRO B N 1
ATOM 3571 C CA . PRO B 1 201 ? 13.016 -23.625 -13.164 1 91.44 201 PRO B CA 1
ATOM 3572 C C . PRO B 1 201 ? 14.406 -23.016 -13.328 1 91.44 201 PRO B C 1
ATOM 3574 O O . PRO B 1 201 ? 15.305 -23.266 -12.523 1 91.44 201 PRO B O 1
ATOM 3577 N N . ILE B 1 202 ? 14.531 -22.219 -14.344 1 92.94 202 ILE B N 1
ATOM 3578 C CA . ILE B 1 202 ? 15.812 -21.562 -14.602 1 92.94 202 ILE B CA 1
ATOM 3579 C C . ILE B 1 202 ? 16.094 -20.531 -13.516 1 92.94 202 ILE B C 1
ATOM 3581 O O . ILE B 1 202 ? 17.219 -20.453 -13 1 92.94 202 ILE B O 1
ATOM 3585 N N . LEU B 1 203 ? 15.086 -19.781 -13.195 1 93.06 203 LEU B N 1
ATOM 3586 C CA . LEU B 1 203 ? 15.234 -18.781 -12.141 1 93.06 203 LEU B CA 1
ATOM 3587 C C . LEU B 1 203 ? 15.547 -19.453 -10.805 1 93.06 203 LEU B C 1
ATOM 3589 O O . LEU B 1 203 ? 16.391 -18.953 -10.047 1 93.06 203 LEU B O 1
ATOM 3593 N N . GLU B 1 204 ? 14.891 -20.5 -10.531 1 91.81 204 GLU B N 1
ATOM 3594 C CA . GLU B 1 204 ? 15.109 -21.219 -9.273 1 91.81 204 GLU B CA 1
ATOM 3595 C C . GLU B 1 204 ? 16.562 -21.703 -9.164 1 91.81 204 GLU B C 1
ATOM 3597 O O . GLU B 1 204 ? 17.188 -21.547 -8.125 1 91.81 204 GLU B O 1
ATOM 3602 N N . ASP B 1 205 ? 16.984 -22.281 -10.211 1 93.31 205 ASP B N 1
ATOM 3603 C CA . ASP B 1 205 ? 18.359 -22.766 -10.266 1 93.31 205 ASP B CA 1
ATOM 3604 C C . ASP B 1 205 ? 19.359 -21.625 -10.086 1 93.31 205 ASP B C 1
ATOM 3606 O O . ASP B 1 205 ? 20.375 -21.781 -9.398 1 93.31 205 ASP B O 1
ATOM 3610 N N . THR B 1 206 ? 19.062 -20.531 -10.68 1 93.56 206 THR B N 1
ATOM 3611 C CA . THR B 1 206 ? 19.938 -19.359 -10.633 1 93.56 206 THR B CA 1
ATOM 3612 C C . THR B 1 206 ? 20.047 -18.828 -9.211 1 93.56 206 THR B C 1
ATOM 3614 O O . THR B 1 206 ? 21.156 -18.5 -8.75 1 93.56 206 THR B O 1
ATOM 3617 N N . ILE B 1 207 ? 18.984 -18.75 -8.539 1 91.19 207 ILE B N 1
ATOM 3618 C CA . ILE B 1 207 ? 18.938 -18.188 -7.188 1 91.19 207 ILE B CA 1
ATOM 3619 C C . ILE B 1 207 ? 19.703 -19.109 -6.234 1 91.19 207 ILE B C 1
ATOM 3621 O O . ILE B 1 207 ? 20.359 -18.641 -5.305 1 91.19 207 ILE B O 1
ATOM 3625 N N . GLU B 1 208 ? 19.562 -20.391 -6.504 1 90.25 208 GLU B N 1
ATOM 3626 C CA . GLU B 1 208 ? 20.281 -21.375 -5.684 1 90.25 208 GLU B CA 1
ATOM 3627 C C . GLU B 1 208 ? 21.781 -21.25 -5.879 1 90.25 208 GLU B C 1
ATOM 3629 O O . GLU B 1 208 ? 22.547 -21.469 -4.938 1 90.25 208 GLU B O 1
ATOM 3634 N N . ARG B 1 209 ? 22.109 -20.844 -6.988 1 92.5 209 ARG B N 1
ATOM 3635 C CA . ARG B 1 209 ? 23.516 -20.828 -7.352 1 92.5 209 ARG B CA 1
ATOM 3636 C C . ARG B 1 209 ? 24.172 -19.5 -6.961 1 92.5 209 ARG B C 1
ATOM 3638 O O . ARG B 1 209 ? 25.344 -19.469 -6.578 1 92.5 209 ARG B O 1
ATOM 3645 N N . PHE B 1 210 ? 23.266 -18.453 -7.082 1 90.94 210 PHE B N 1
ATOM 3646 C CA . PHE B 1 210 ? 23.812 -17.125 -6.844 1 90.94 210 PHE B CA 1
ATOM 3647 C C . PHE B 1 210 ? 23.109 -16.453 -5.656 1 90.94 210 PHE B C 1
ATOM 3649 O O . PHE B 1 210 ? 21.938 -16.703 -5.406 1 90.94 210 PHE B O 1
ATOM 3656 N N . LYS B 1 211 ? 23.75 -15.961 -4.762 1 84.06 211 LYS B N 1
ATOM 3657 C CA . LYS B 1 211 ? 23.156 -15.266 -3.625 1 84.06 211 LYS B CA 1
ATOM 3658 C C . LYS B 1 211 ? 22.516 -13.953 -4.062 1 84.06 211 LYS B C 1
ATOM 3660 O O . LYS B 1 211 ? 22.922 -12.875 -3.629 1 84.06 211 LYS B O 1
ATOM 3665 N N . VAL B 1 212 ? 21.438 -14.094 -5.062 1 89 212 VAL B N 1
ATOM 3666 C CA . VAL B 1 212 ? 20.75 -12.938 -5.613 1 89 212 VAL B CA 1
ATOM 3667 C C . VAL B 1 212 ? 19.25 -13.094 -5.41 1 89 212 VAL B C 1
ATOM 3669 O O . VAL B 1 212 ? 18.766 -14.172 -5.051 1 89 212 VAL B O 1
ATOM 3672 N N . LYS B 1 213 ? 18.594 -12.109 -5.461 1 88.75 213 LYS B N 1
ATOM 3673 C CA . LYS B 1 213 ? 17.125 -12.125 -5.574 1 88.75 213 LYS B CA 1
ATOM 3674 C C . LYS B 1 213 ? 16.688 -11.789 -6.996 1 88.75 213 LYS B C 1
ATOM 3676 O O . LYS B 1 213 ? 17.25 -10.883 -7.629 1 88.75 213 LYS B O 1
ATOM 3681 N N . ILE B 1 214 ? 15.711 -12.57 -7.453 1 90.62 214 ILE B N 1
ATOM 3682 C CA . ILE B 1 214 ? 15.203 -12.359 -8.805 1 90.62 214 ILE B CA 1
ATOM 3683 C C . ILE B 1 214 ? 13.68 -12.297 -8.781 1 90.62 214 ILE B C 1
ATOM 3685 O O . ILE B 1 214 ? 13.023 -13.148 -8.172 1 90.62 214 ILE B O 1
ATOM 3689 N N . HIS B 1 215 ? 13.141 -11.266 -9.398 1 89 215 HIS B N 1
ATOM 3690 C CA . HIS B 1 215 ? 11.695 -11.133 -9.531 1 89 215 HIS B CA 1
ATOM 3691 C C . HIS B 1 215 ? 11.273 -11.133 -10.992 1 89 215 HIS B C 1
ATOM 3693 O O . HIS B 1 215 ? 11.836 -10.398 -11.812 1 89 215 HIS B O 1
ATOM 3699 N N . SER B 1 216 ? 10.367 -11.984 -11.297 1 89 216 SER B N 1
ATOM 3700 C CA . SER B 1 216 ? 9.758 -12 -12.625 1 89 216 SER B CA 1
ATOM 3701 C C . SER B 1 216 ? 8.516 -11.117 -12.664 1 89 216 SER B C 1
ATOM 3703 O O . SER B 1 216 ? 7.695 -11.141 -11.75 1 89 216 SER B O 1
ATOM 3705 N N . SER B 1 217 ? 8.453 -10.289 -13.641 1 83.62 217 SER B N 1
ATOM 3706 C CA . SER B 1 217 ? 7.324 -9.391 -13.836 1 83.62 217 SER B CA 1
ATOM 3707 C C . SER B 1 217 ? 6.754 -9.516 -15.242 1 83.62 217 SER B C 1
ATOM 3709 O O . SER B 1 217 ? 7.055 -8.711 -16.125 1 83.62 217 SER B O 1
ATOM 3711 N N . PRO B 1 218 ? 5.875 -10.445 -15.438 1 79.19 218 PRO B N 1
ATOM 3712 C CA . PRO B 1 218 ? 5.293 -10.617 -16.766 1 79.19 218 PRO B CA 1
ATOM 3713 C C . PRO B 1 218 ? 4.348 -9.484 -17.156 1 79.19 218 PRO B C 1
ATOM 3715 O O . PRO B 1 218 ? 3.666 -8.922 -16.297 1 79.19 218 PRO B O 1
ATOM 3718 N N . LYS B 1 219 ? 4.551 -8.906 -18.328 1 69.88 219 LYS B N 1
ATOM 3719 C CA . LYS B 1 219 ? 3.652 -7.883 -18.844 1 69.88 219 LYS B CA 1
ATOM 3720 C C . LYS B 1 219 ? 2.682 -8.469 -19.875 1 69.88 219 LYS B C 1
ATOM 3722 O O . LYS B 1 219 ? 2.506 -7.918 -20.953 1 69.88 219 LYS B O 1
ATOM 3727 N N . GLY B 1 220 ? 2.156 -9.594 -19.578 1 65.5 220 GLY B N 1
ATOM 3728 C CA . GLY B 1 220 ? 1.252 -10.281 -20.484 1 65.5 220 GLY B CA 1
ATOM 3729 C C . GLY B 1 220 ? 1.893 -11.461 -21.188 1 65.5 220 GLY B C 1
ATOM 3730 O O . GLY B 1 220 ? 2.801 -12.094 -20.656 1 65.5 220 GLY B O 1
ATOM 3731 N N . PHE B 1 221 ? 1.19 -11.922 -22.25 1 64.69 221 PHE B N 1
ATOM 3732 C CA . PHE B 1 221 ? 1.692 -13.055 -23.031 1 64.69 221 PHE B CA 1
ATOM 3733 C C . PHE B 1 221 ? 2.486 -12.578 -24.234 1 64.69 221 PHE B C 1
ATOM 3735 O O . PHE B 1 221 ? 1.931 -12.406 -25.312 1 64.69 221 PHE B O 1
ATOM 3742 N N . GLY B 1 222 ? 3.488 -11.711 -23.891 1 68.31 222 GLY B N 1
ATOM 3743 C CA . GLY B 1 222 ? 4.301 -11.18 -24.969 1 68.31 222 GLY B CA 1
ATOM 3744 C C . GLY B 1 222 ? 5.625 -11.906 -25.125 1 68.31 222 GLY B C 1
ATOM 3745 O O . GLY B 1 222 ? 5.824 -12.977 -24.562 1 68.31 222 GLY B O 1
ATOM 3746 N N . LYS B 1 223 ? 6.422 -11.367 -26.047 1 82.5 223 LYS B N 1
ATOM 3747 C CA . LYS B 1 223 ? 7.691 -11.969 -26.453 1 82.5 223 LYS B CA 1
ATOM 3748 C C . LYS B 1 223 ? 8.719 -11.867 -25.328 1 82.5 223 LYS B C 1
ATOM 3750 O O . LYS B 1 223 ? 9.703 -12.609 -25.312 1 82.5 223 LYS B O 1
ATOM 3755 N N . TYR B 1 224 ? 8.383 -10.984 -24.328 1 87.5 224 TYR B N 1
ATOM 3756 C CA . TYR B 1 224 ? 9.383 -10.734 -23.297 1 87.5 224 TYR B CA 1
ATOM 3757 C C . TYR B 1 224 ? 8.758 -10.812 -21.906 1 87.5 224 TYR B C 1
ATOM 3759 O O . TYR B 1 224 ? 7.59 -10.469 -21.719 1 87.5 224 TYR B O 1
ATOM 3767 N N . ILE B 1 225 ? 9.562 -11.328 -21.016 1 88.94 225 ILE B N 1
ATOM 3768 C CA . ILE B 1 225 ? 9.219 -11.297 -19.609 1 88.94 225 ILE B CA 1
ATOM 3769 C C . ILE B 1 225 ? 10.211 -10.414 -18.844 1 88.94 225 ILE B C 1
ATOM 3771 O O . ILE B 1 225 ? 11.43 -10.594 -18.984 1 88.94 225 ILE B O 1
ATOM 3775 N N . GLY B 1 226 ? 9.727 -9.422 -18.188 1 90.56 226 GLY B N 1
ATOM 3776 C CA . GLY B 1 226 ? 10.594 -8.578 -17.375 1 90.56 226 GLY B CA 1
ATOM 3777 C C . GLY B 1 226 ? 11.18 -9.305 -16.172 1 90.56 226 GLY B C 1
ATOM 3778 O O . GLY B 1 226 ? 10.492 -10.094 -15.523 1 90.56 226 GLY B O 1
ATOM 3779 N N . ILE B 1 227 ? 12.469 -9.094 -16 1 91.44 227 ILE B N 1
ATOM 3780 C CA . ILE B 1 227 ? 13.172 -9.688 -14.867 1 91.44 227 ILE B CA 1
ATOM 3781 C C . ILE B 1 227 ? 13.938 -8.602 -14.117 1 91.44 227 ILE B C 1
ATOM 3783 O O . ILE B 1 227 ? 14.578 -7.742 -14.727 1 91.44 227 ILE B O 1
ATOM 3787 N N . ILE B 1 228 ? 13.812 -8.648 -12.82 1 90.88 228 ILE B N 1
ATOM 3788 C CA . ILE B 1 228 ? 14.578 -7.746 -11.969 1 90.88 228 ILE B CA 1
ATOM 3789 C C . ILE B 1 228 ? 15.547 -8.555 -11.102 1 90.88 228 ILE B C 1
ATOM 3791 O O . ILE B 1 228 ? 15.141 -9.484 -10.414 1 90.88 228 ILE B O 1
ATOM 3795 N N . ILE B 1 229 ? 16.766 -8.148 -11.078 1 90.81 229 ILE B N 1
ATOM 3796 C CA . ILE B 1 229 ? 17.781 -8.859 -10.32 1 90.81 229 ILE B CA 1
ATOM 3797 C C . ILE B 1 229 ? 18.375 -7.934 -9.266 1 90.81 229 ILE B C 1
ATOM 3799 O O . ILE B 1 229 ? 18.75 -6.793 -9.562 1 90.81 229 ILE B O 1
ATOM 3803 N N . PHE B 1 230 ? 18.422 -8.422 -8.102 1 89 230 PHE B N 1
ATOM 3804 C CA . PHE B 1 230 ? 19.078 -7.746 -6.992 1 89 230 PHE B CA 1
ATOM 3805 C C . PHE B 1 230 ? 20.328 -8.5 -6.562 1 89 230 PHE B C 1
ATOM 3807 O O . PHE B 1 230 ? 20.281 -9.711 -6.324 1 89 230 PHE B O 1
ATOM 3814 N N . ALA B 1 231 ? 21.438 -7.762 -6.512 1 90.19 231 ALA B N 1
ATOM 3815 C CA . ALA B 1 231 ? 22.688 -8.422 -6.168 1 90.19 231 ALA B CA 1
ATOM 3816 C C . ALA B 1 231 ? 23.609 -7.469 -5.41 1 90.19 231 ALA B C 1
ATOM 3818 O O . ALA B 1 231 ? 23.297 -6.293 -5.227 1 90.19 231 ALA B O 1
ATOM 3819 N N . GLU B 1 232 ? 24.688 -8.039 -4.863 1 87.25 232 GLU B N 1
ATOM 3820 C CA . GLU B 1 232 ? 25.656 -7.262 -4.098 1 87.25 232 GLU B CA 1
ATOM 3821 C C . GLU B 1 232 ? 26.375 -6.246 -4.988 1 87.25 232 GLU B C 1
ATOM 3823 O O . GLU B 1 232 ? 26.734 -5.164 -4.531 1 87.25 232 GLU B O 1
ATOM 3828 N N . ASP B 1 233 ? 26.609 -6.621 -6.188 1 88 233 ASP B N 1
ATOM 3829 C CA . ASP B 1 233 ? 27.281 -5.715 -7.117 1 88 233 ASP B CA 1
ATOM 3830 C C . ASP B 1 233 ? 27 -6.113 -8.562 1 88 233 ASP B C 1
ATOM 3832 O O . ASP B 1 233 ? 26.344 -7.117 -8.82 1 88 233 ASP B O 1
ATOM 3836 N N . ASP B 1 234 ? 27.516 -5.332 -9.453 1 91.12 234 ASP B N 1
ATOM 3837 C CA . ASP B 1 234 ? 27.281 -5.504 -10.883 1 91.12 234 ASP B CA 1
ATOM 3838 C C . ASP B 1 234 ? 27.938 -6.785 -11.398 1 91.12 234 ASP B C 1
ATOM 3840 O O . ASP B 1 234 ? 27.422 -7.414 -12.328 1 91.12 234 ASP B O 1
ATOM 3844 N N . GLU B 1 235 ? 28.922 -7.121 -10.828 1 93.75 235 GLU B N 1
ATOM 3845 C CA . GLU B 1 235 ? 29.641 -8.312 -11.273 1 93.75 235 GLU B CA 1
ATOM 3846 C C . GLU B 1 235 ? 28.797 -9.57 -11.086 1 93.75 235 GLU B C 1
ATOM 3848 O O . GLU B 1 235 ? 28.734 -10.43 -11.961 1 93.75 235 GLU B O 1
ATOM 3853 N N . VAL B 1 236 ? 28.219 -9.531 -9.906 1 93.38 236 VAL B N 1
ATOM 3854 C CA . VAL B 1 236 ? 27.359 -10.672 -9.617 1 93.38 236 VAL B CA 1
ATOM 3855 C C . VAL B 1 236 ? 26.188 -10.711 -10.609 1 93.38 236 VAL B C 1
ATOM 3857 O O . VAL B 1 236 ? 25.828 -11.781 -11.102 1 93.38 236 VAL B O 1
ATOM 3860 N N . ILE B 1 237 ? 25.641 -9.633 -10.969 1 94.19 237 ILE B N 1
ATOM 3861 C CA . ILE B 1 237 ? 24.531 -9.562 -11.922 1 94.19 237 ILE B CA 1
ATOM 3862 C C . ILE B 1 237 ? 25 -10.078 -13.289 1 94.19 237 ILE B C 1
ATOM 3864 O O . ILE B 1 237 ? 24.281 -10.828 -13.953 1 94.19 237 ILE B O 1
ATOM 3868 N N . GLY B 1 238 ? 26.156 -9.68 -13.672 1 94.88 238 GLY B N 1
ATOM 3869 C CA . GLY B 1 238 ? 26.719 -10.164 -14.922 1 94.88 238 GLY B CA 1
ATOM 3870 C C . GLY B 1 238 ? 26.844 -11.68 -14.969 1 94.88 238 GLY B C 1
ATOM 3871 O O . GLY B 1 238 ? 26.531 -12.297 -15.984 1 94.88 238 GLY B O 1
ATOM 3872 N N . LYS B 1 239 ? 27.266 -12.266 -13.93 1 96.25 239 LYS B N 1
ATOM 3873 C CA . LYS B 1 239 ? 27.391 -13.711 -13.844 1 96.25 239 LYS B CA 1
ATOM 3874 C C . LYS B 1 239 ? 26.031 -14.398 -13.961 1 96.25 239 LYS B C 1
ATOM 3876 O O . LYS B 1 239 ? 25.906 -15.438 -14.609 1 96.25 239 LYS B O 1
ATOM 3881 N N . VAL B 1 240 ? 25.109 -13.75 -13.273 1 95.69 240 VAL B N 1
ATOM 3882 C CA . VAL B 1 240 ? 23.75 -14.281 -13.289 1 95.69 240 VAL B CA 1
ATOM 3883 C C . VAL B 1 240 ? 23.203 -14.281 -14.719 1 95.69 240 VAL B C 1
ATOM 3885 O O . VAL B 1 240 ? 22.656 -15.281 -15.188 1 95.69 240 VAL B O 1
ATOM 3888 N N . ILE B 1 241 ? 23.438 -13.227 -15.414 1 95.5 241 ILE B N 1
ATOM 3889 C CA . ILE B 1 241 ? 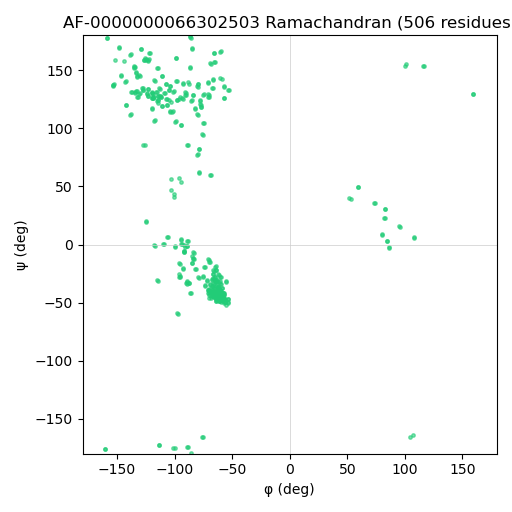22.938 -13.07 -16.781 1 95.5 241 ILE B CA 1
ATOM 3890 C C . ILE B 1 241 ? 23.625 -14.078 -17.703 1 95.5 241 ILE B C 1
ATOM 3892 O O . ILE B 1 241 ? 22.969 -14.742 -18.5 1 95.5 241 ILE B O 1
ATOM 3896 N N . ARG B 1 242 ? 24.875 -14.227 -17.594 1 95.31 242 ARG B N 1
ATOM 3897 C CA . ARG B 1 242 ? 25.609 -15.18 -18.406 1 95.31 242 ARG B CA 1
ATOM 3898 C C . ARG B 1 242 ? 25.141 -16.609 -18.141 1 95.31 242 ARG B C 1
ATOM 3900 O O . ARG B 1 242 ? 25.016 -17.406 -19.078 1 95.31 242 ARG B O 1
ATOM 3907 N N . TYR B 1 243 ? 24.891 -16.844 -16.906 1 95.75 243 TYR B N 1
ATOM 3908 C CA . TYR B 1 243 ? 24.422 -18.172 -16.531 1 95.75 243 TYR B CA 1
ATOM 3909 C C . TYR B 1 243 ? 23.078 -18.484 -17.188 1 95.75 243 TYR B C 1
ATOM 3911 O O . TYR B 1 243 ? 22.906 -19.547 -17.781 1 95.75 243 TYR B O 1
ATOM 3919 N N . ILE B 1 244 ? 22.125 -17.516 -17.094 1 94.56 244 ILE B N 1
ATOM 3920 C CA . ILE B 1 244 ? 20.797 -17.734 -17.625 1 94.56 244 ILE B CA 1
ATOM 3921 C C . ILE B 1 244 ? 20.844 -17.781 -19.141 1 94.56 244 ILE B C 1
ATOM 3923 O O . ILE B 1 244 ? 20.156 -18.578 -19.781 1 94.56 244 ILE B O 1
ATOM 3927 N N . GLU B 1 245 ? 21.703 -17 -19.688 1 94.88 245 GLU B N 1
ATOM 3928 C CA . GLU B 1 245 ? 21.891 -17.016 -21.125 1 94.88 245 GLU B CA 1
ATOM 3929 C C . GLU B 1 245 ? 22.469 -18.359 -21.594 1 94.88 245 GLU B C 1
ATOM 3931 O O . GLU B 1 245 ? 22.141 -18.844 -22.672 1 94.88 245 GLU B O 1
ATOM 3936 N N . GLY B 1 246 ? 23.281 -18.906 -20.766 1 93.5 246 GLY B N 1
ATOM 3937 C CA . GLY B 1 246 ? 23.828 -20.234 -21.031 1 93.5 246 GLY B CA 1
ATOM 3938 C C . GLY B 1 246 ? 22.766 -21.328 -21.062 1 93.5 246 GLY B C 1
ATOM 3939 O O . GLY B 1 246 ? 22.984 -22.391 -21.625 1 93.5 246 GLY B O 1
ATOM 3940 N N . LYS B 1 247 ? 21.625 -21.047 -20.5 1 93.5 247 LYS B N 1
ATOM 3941 C CA . LYS B 1 247 ? 20.516 -22 -20.5 1 93.5 247 LYS B CA 1
ATOM 3942 C C . LYS B 1 247 ? 19.562 -21.75 -21.656 1 93.5 247 LYS B C 1
ATOM 3944 O O . LYS B 1 247 ? 18.516 -22.375 -21.75 1 93.5 247 LYS B O 1
ATOM 3949 N N . GLY B 1 248 ? 19.891 -20.719 -22.484 1 91.19 248 GLY B N 1
ATOM 3950 C CA . GLY B 1 248 ? 19.141 -20.531 -23.719 1 91.19 248 GLY B CA 1
ATOM 3951 C C . GLY B 1 248 ? 18.219 -19.328 -23.703 1 91.19 248 GLY B C 1
ATOM 3952 O O . GLY B 1 248 ? 17.422 -19.141 -24.609 1 91.19 248 GLY B O 1
ATOM 3953 N N . ILE B 1 249 ? 18.312 -18.578 -22.688 1 92.19 249 ILE B N 1
ATOM 3954 C CA . ILE B 1 249 ? 17.438 -17.422 -22.594 1 92.19 249 ILE B CA 1
ATOM 3955 C C . ILE B 1 249 ? 18.25 -16.156 -22.906 1 92.19 249 ILE B C 1
ATOM 3957 O O . ILE B 1 249 ? 19.25 -15.883 -22.25 1 92.19 249 ILE B O 1
ATOM 3961 N N . LYS B 1 250 ? 17.797 -15.422 -23.859 1 92.56 250 LYS B N 1
ATOM 3962 C CA . LYS B 1 250 ? 18.469 -14.172 -24.203 1 92.56 250 LYS B CA 1
ATOM 3963 C C . LYS B 1 250 ? 17.922 -13.008 -23.375 1 92.56 250 LYS B C 1
ATOM 3965 O O . LYS B 1 250 ? 16.719 -12.938 -23.125 1 92.56 250 LYS B O 1
ATOM 3970 N N . PHE B 1 251 ? 18.812 -12.109 -22.922 1 91.88 251 PHE B N 1
ATOM 3971 C CA . PHE B 1 251 ? 18.406 -10.969 -22.109 1 91.88 251 PHE B CA 1
ATOM 3972 C C . PHE B 1 251 ? 18.734 -9.664 -22.828 1 91.88 251 PHE B C 1
ATOM 3974 O O . PHE B 1 251 ? 19.75 -9.562 -23.516 1 91.88 251 PHE B O 1
ATOM 3981 N N . ARG B 1 252 ? 17.859 -8.727 -22.703 1 89.62 252 ARG B N 1
ATOM 3982 C CA . ARG B 1 252 ? 18.109 -7.332 -23.031 1 89.62 252 ARG B CA 1
ATOM 3983 C C . ARG B 1 252 ? 18.047 -6.449 -21.797 1 89.62 252 ARG B C 1
ATOM 3985 O O . ARG B 1 252 ? 17.062 -6.504 -21.047 1 89.62 252 ARG B O 1
ATOM 3992 N N . GLU B 1 253 ? 19.172 -5.699 -21.578 1 87.81 253 GLU B N 1
ATOM 3993 C CA . GLU B 1 253 ? 19.156 -4.859 -20.375 1 87.81 253 GLU B CA 1
ATOM 3994 C C . GLU B 1 253 ? 18.203 -3.686 -20.531 1 87.81 253 GLU B C 1
ATOM 3996 O O . GLU B 1 253 ? 18.141 -3.053 -21.594 1 87.81 253 GLU B O 1
ATOM 4001 N N . GLY B 1 254 ? 17.516 -3.391 -19.531 1 78.38 254 GLY B N 1
ATOM 4002 C CA . GLY B 1 254 ? 16.734 -2.174 -19.453 1 78.38 254 GLY B CA 1
ATOM 4003 C C . GLY B 1 254 ? 15.25 -2.404 -19.734 1 78.38 254 GLY B C 1
ATOM 4004 O O . GLY B 1 254 ? 14.859 -3.479 -20.188 1 78.38 254 GLY B O 1
ATOM 4005 N N . TRP B 1 255 ? 14.289 -1.617 -19.281 1 72 255 TRP B N 1
ATOM 4006 C CA . TRP B 1 255 ? 12.867 -1.395 -19.531 1 72 255 TRP B CA 1
ATOM 4007 C C . TRP B 1 255 ? 12.258 -0.508 -18.453 1 72 255 TRP B C 1
ATOM 4009 O O . TRP B 1 255 ? 12.82 -0.381 -17.359 1 72 255 TRP B O 1
#

Organism: Pyrococcus horikoshii (strain ATCC 700860 / DSM 12428 / JCM 9974 / NBRC 100139 / OT-3) (NCBI:txid70601)

Solvent-accessible surface area (backbone atoms only — not comparable to full-atom values): 25557 Å² total; per-residue (Å²): 115,83,73,45,40,25,35,38,37,38,38,32,50,48,45,36,40,25,77,34,64,54,53,59,59,14,52,51,22,30,54,38,32,71,35,21,32,40,40,56,36,40,38,35,30,37,58,39,45,67,56,37,17,51,52,50,40,54,50,55,73,67,59,29,52,32,36,44,34,30,16,29,40,53,39,36,81,52,30,36,40,51,58,8,51,14,56,46,71,72,41,51,74,34,78,34,66,70,49,41,53,50,32,42,51,46,34,42,50,36,30,74,73,63,61,41,93,68,41,71,80,44,70,30,56,51,56,32,23,41,37,34,58,88,42,43,80,30,73,38,93,69,51,62,44,51,26,35,35,39,76,57,95,79,22,41,36,36,41,37,40,53,54,58,69,38,26,53,51,27,40,62,71,57,44,52,75,73,46,74,80,49,67,35,39,76,50,45,28,30,33,60,43,44,46,65,49,72,45,18,62,55,52,49,54,47,43,73,73,34,88,45,49,77,45,80,48,69,79,62,88,37,68,44,26,35,35,37,39,36,25,62,37,68,66,56,48,51,51,52,50,53,53,47,38,71,75,70,38,51,73,41,82,53,130,115,82,74,45,39,24,34,39,36,38,37,32,50,49,45,36,42,25,76,34,64,56,52,58,60,15,52,52,22,28,54,38,32,71,36,21,33,40,41,55,37,40,39,36,28,38,58,39,45,67,55,37,17,50,52,50,40,55,50,55,74,68,58,30,52,33,36,42,34,31,16,29,40,53,39,35,81,50,30,37,40,50,59,8,52,14,55,47,73,73,40,51,72,34,79,33,67,71,48,41,52,50,32,42,51,46,35,40,50,37,30,74,73,64,60,39,93,70,40,71,80,45,70,32,57,52,56,31,22,41,36,34,58,89,43,43,80,31,74,39,93,70,51,63,41,49,27,36,36,39,75,55,95,79,22,39,36,36,40,36,39,52,54,58,70,36,26,53,52,26,41,61,70,56,43,53,75,73,46,75,80,49,68,36,39,77,51,45,29,30,32,60,43,45,45,64,49,70,46,20,62,56,52,47,54,47,41,74,73,34,89,43,48,77,44,79,48,68,77,63,87,38,67,44,26,36,35,39,39,36,23,65,37,68,66,56,47,53,53,51,51,51,52,47,38,72,72,72,38,51,74,41,83,52,130

InterPro domains:
  IPR001453 MoaB/Mog domain [PF00994] (7-179)
  IPR001453 MoaB/Mog domain [SM00852] (7-182)
  IPR001453 MoaB/Mog domain [TIGR00177] (6-177)
  IPR001453 MoaB/Mog domain [cd00885] (6-182)
  IPR023055 Putative competence-damage inducible protein, Archaea [MF_00226_A] (4-252)
  IPR036425 MoaB/Mog-like domain superfamily [G3DSA:3.40.980.10] (5-182)
  IPR036425 MoaB/Mog-like domain superfamily [SSF53218] (5-205)
  IPR050101 Competence-damage inducible protein CinA [PTHR13939] (4-245)

Radius of gyration: 24.04 Å; Cα contacts (8 Å, |Δi|>4): 1159; chains: 2; bounding box: 60×70×55 Å

Nearest PDB structures (foldseek):
  4cta-assembly1_A  TM=8.678E-01  e=5.945E-23  Thermus thermophilus HB8
  4cta-assembly1_B  TM=7.209E-01  e=1.032E-22  Thermus thermophilus HB8
  4uux-assembly1_B  TM=7.139E-01  e=1.684E-22  Thermus thermophilus HB8
  8byr-assembly1_B  TM=7.318E-01  e=1.256E-09  Mycolicibacterium smegmatis
  8byr-assembly1_F  TM=6.787E-01  e=1.256E-09  Mycolicibacterium smegmatis

pLDDT: mean 93.63, std 7.08, range [53.0, 98.94]

Secondary structure (DSSP, 8-state):
--PEEEEEEEE-HHHHTTSS--HHHHHHHHHHHHTTEEEEEEEEE-S-HHHHHHHHHHHHHT--SEEEEES--SSSTT--HHHHHHHHTT--EEE-HHHHHHHHHHHHHHHHTTS-S-----HHHHHTTEEETTPEEE--SSSSS-EEEEEETTEEEEEE-SSHHHHHHHIIIIIGGGSPP-S-EEEEEEE--S-HHHHHHHHHHHHHHSS-EEEEEE-SSSS-EEEEEEESSHHHHHHHHHHHHHTT--EEE--/--PEEEEEEEE-HHHHTTSS--HHHHHHHHHHHHTTEEEEEEEEE-S-HHHHHHHHHHHHHT--SEEEEES--SSSTT--HHHHHHHHTT--EEE-HHHHHHHHHHHHHHHHTTS-S-----HHHHHTTEEETTPEEE--SSSSS-EEEEEETTEEEEEE-SSHHHHHHHIIIIIGGGSPP-S-EEEEEEE--S-HHHHHHHHHHHHHHSS-EEEEEE-SSSS-EEEEEEESSHHHHHHHHHHHHHTT--EEE--

Sequence (510 aa):
MVLVLAEIITVGDELLTGNTVDSNSAYIAQRLTEKGFWVRRITTVGDDVKEIENAVREAISRKPEVLIISGGLGPTHDDVTMLGVANAIGRKLKLCEDCLERIKEFYEELHRKGLIDDPTLNEARKKMAYLPEGSEPLNNTEGAAPGAYVEYEGVKIFILPGMPREMKAMLESEVLPRLGERKFVQKKFLAEITDESKLAPILEDTIERFKVKIHSSPKGFGKYIGIIIFAEDDEVIGKVIRYIEGKGIKFREGWMVLVLAEIITVGDELLTGNTVDSNSAYIAQRLTEKGFWVRRITTVGDDVKEIENAVREAISRKPEVLIISGGLGPTHDDVTMLGVANAIGRKLKLCEDCLERIKEFYEELHRKGLIDDPTLNEARKKMAYLPEGSEPLNNTEGAAPGAYVEYEGVKIFILPGMPREMKAMLESEVLPRLGERKFVQKKFLAEITDESKLAPILEDTIERFKVKIHSSPKGFGKYIGIIIFAEDDEVIGKVIRYIEGKGIKFREGW